Protein AF-A0A034VDZ9-F1 (afdb_monomer)

Structure (mmCIF, N/CA/C/O backbone):
data_AF-A0A034VDZ9-F1
#
_entry.id   AF-A0A034VDZ9-F1
#
loop_
_atom_site.group_PDB
_atom_site.id
_atom_site.type_symbol
_atom_site.label_atom_id
_atom_site.label_alt_id
_atom_site.label_comp_id
_atom_site.label_asym_id
_atom_site.label_entity_id
_atom_site.label_seq_id
_atom_site.pdbx_PDB_ins_code
_atom_site.Cartn_x
_atom_site.Cartn_y
_atom_site.Cartn_z
_atom_site.occupancy
_atom_site.B_iso_or_equiv
_atom_site.auth_seq_id
_atom_site.auth_comp_id
_atom_site.auth_asym_id
_atom_site.auth_atom_id
_atom_site.pdbx_PDB_model_num
ATOM 1 N N . MET A 1 1 ? 51.636 -32.603 33.164 1.00 52.50 1 MET A N 1
ATOM 2 C CA . MET A 1 1 ? 50.379 -33.374 33.341 1.00 52.50 1 MET A CA 1
ATOM 3 C C . MET A 1 1 ? 49.101 -32.557 33.062 1.00 52.50 1 MET A C 1
ATOM 5 O O . MET A 1 1 ? 48.153 -33.139 32.560 1.00 52.50 1 MET A O 1
ATOM 9 N N . SER A 1 2 ? 49.052 -31.235 33.307 1.00 59.62 2 SER A N 1
ATOM 10 C CA . SER A 1 2 ? 47.819 -30.412 33.191 1.00 59.62 2 SER A CA 1
ATOM 11 C C . SER A 1 2 ? 47.274 -30.190 31.760 1.00 59.62 2 SER A C 1
ATOM 13 O O . SER A 1 2 ? 46.066 -30.272 31.535 1.00 59.62 2 SER A O 1
ATOM 15 N N . VAL A 1 3 ? 48.151 -29.993 30.767 1.00 62.94 3 VAL A N 1
ATOM 16 C CA . VAL A 1 3 ? 47.757 -29.647 29.381 1.00 62.94 3 VAL A CA 1
ATOM 17 C C . VAL A 1 3 ? 46.971 -30.773 28.690 1.00 62.94 3 VAL A C 1
ATOM 19 O O . VAL A 1 3 ? 46.000 -30.524 27.983 1.00 62.94 3 VAL A O 1
ATOM 22 N N . ARG A 1 4 ? 47.329 -32.035 28.965 1.00 70.00 4 ARG A N 1
ATOM 23 C CA . ARG A 1 4 ? 46.673 -33.216 28.380 1.00 70.00 4 ARG A CA 1
ATOM 24 C C . ARG A 1 4 ? 45.255 -33.429 28.927 1.00 70.00 4 ARG A C 1
ATOM 26 O O . ARG A 1 4 ? 44.388 -33.890 28.197 1.00 70.00 4 ARG A O 1
ATOM 33 N N . SER A 1 5 ? 45.013 -33.049 30.184 1.00 74.62 5 SER A N 1
ATOM 34 C CA . SER A 1 5 ? 43.685 -33.113 30.812 1.00 74.62 5 SER A CA 1
ATOM 35 C C . SER A 1 5 ? 42.724 -32.083 30.208 1.00 74.62 5 SER A C 1
ATOM 37 O O . SER A 1 5 ? 41.606 -32.426 29.829 1.00 74.62 5 SER A O 1
ATOM 39 N N . HIS A 1 6 ? 43.193 -30.846 30.011 1.00 78.31 6 HIS A N 1
ATOM 40 C CA . HIS A 1 6 ? 42.399 -29.777 29.394 1.00 78.31 6 HIS A CA 1
ATOM 41 C C . HIS A 1 6 ? 42.027 -30.100 27.945 1.00 78.31 6 HIS A C 1
ATOM 43 O O . HIS A 1 6 ? 40.897 -29.869 27.525 1.00 78.31 6 HIS A O 1
ATOM 49 N N . GLN A 1 7 ? 42.947 -30.707 27.191 1.00 82.00 7 GLN A N 1
ATOM 50 C CA . GLN A 1 7 ? 42.679 -31.119 25.816 1.00 82.00 7 GLN A CA 1
ATOM 51 C C . GLN A 1 7 ? 41.612 -32.224 25.737 1.00 82.00 7 GLN A C 1
ATOM 53 O O . GLN A 1 7 ? 40.758 -32.197 24.855 1.00 82.00 7 GLN A O 1
ATOM 58 N N . ILE A 1 8 ? 41.611 -33.164 26.687 1.00 86.06 8 ILE A N 1
ATOM 59 C CA . ILE A 1 8 ? 40.585 -34.212 26.777 1.00 86.06 8 ILE A CA 1
ATOM 60 C C . ILE A 1 8 ? 39.226 -33.612 27.174 1.00 86.06 8 ILE A C 1
ATOM 62 O O . ILE A 1 8 ? 38.214 -33.942 26.558 1.00 86.06 8 ILE A O 1
ATOM 66 N N . GLN A 1 9 ? 39.189 -32.688 28.139 1.00 86.06 9 GLN A N 1
ATOM 67 C CA . GLN A 1 9 ? 37.957 -31.989 28.528 1.00 86.06 9 GLN A CA 1
ATOM 68 C C . GLN A 1 9 ? 37.364 -31.165 27.374 1.00 86.06 9 GLN A C 1
ATOM 70 O O . GLN A 1 9 ? 36.158 -31.229 27.142 1.00 86.06 9 GLN A O 1
ATOM 75 N N . ALA A 1 10 ? 38.201 -30.470 26.597 1.00 85.88 10 ALA A N 1
ATOM 76 C CA . ALA A 1 10 ? 37.767 -29.719 25.419 1.00 85.88 10 ALA A CA 1
ATOM 77 C C . ALA A 1 10 ? 37.163 -30.627 24.330 1.00 85.88 10 ALA A C 1
ATOM 79 O O . ALA A 1 10 ? 36.162 -30.272 23.711 1.00 85.88 10 ALA A O 1
ATOM 80 N N . LEU A 1 11 ? 37.716 -31.829 24.124 1.00 87.56 11 LEU A N 1
ATOM 81 C CA . LEU A 1 11 ? 37.146 -32.808 23.190 1.00 87.56 11 LEU A CA 1
ATOM 82 C C . LEU A 1 11 ? 35.779 -33.331 23.654 1.00 87.56 11 LEU A C 1
ATOM 84 O O . LEU A 1 11 ? 34.880 -33.494 22.829 1.00 87.56 11 LEU A O 1
ATOM 88 N N . PHE A 1 12 ? 35.592 -33.559 24.957 1.00 88.81 12 PHE A N 1
ATOM 89 C CA . PHE A 1 12 ? 34.287 -33.946 25.502 1.00 88.81 12 PHE A CA 1
ATOM 90 C C . PHE A 1 12 ? 33.253 -32.818 25.415 1.00 88.81 12 PHE A C 1
ATOM 92 O O . PHE A 1 12 ? 32.101 -33.093 25.082 1.00 88.81 12 PHE A O 1
ATOM 99 N N . ALA A 1 13 ? 33.655 -31.567 25.658 1.00 86.31 13 ALA A N 1
ATOM 100 C CA . ALA A 1 13 ? 32.789 -30.402 25.482 1.00 86.31 13 ALA A CA 1
ATOM 101 C C . ALA A 1 13 ? 32.339 -30.266 24.020 1.00 86.31 13 ALA A C 1
ATOM 103 O O . ALA A 1 13 ? 31.142 -30.240 23.749 1.00 86.31 13 ALA A O 1
ATOM 104 N N . ARG A 1 14 ? 33.281 -30.344 23.070 1.00 88.25 14 ARG A N 1
ATOM 105 C CA . ARG A 1 14 ? 32.981 -30.296 21.632 1.00 88.25 14 ARG A CA 1
ATOM 106 C C . ARG A 1 14 ? 32.066 -31.437 21.184 1.00 88.25 14 ARG A C 1
ATOM 108 O O . ARG A 1 14 ? 31.193 -31.242 20.346 1.00 88.25 14 ARG A O 1
ATOM 115 N N . ARG A 1 15 ? 32.240 -32.642 21.739 1.00 90.75 15 ARG A N 1
ATOM 116 C CA . ARG A 1 15 ? 31.351 -33.779 21.450 1.00 90.75 15 ARG A CA 1
ATOM 117 C C . ARG A 1 15 ? 29.926 -33.528 21.950 1.00 90.75 15 ARG A C 1
ATOM 119 O O . ARG A 1 15 ? 28.989 -33.845 21.225 1.00 90.75 15 ARG A O 1
ATOM 126 N N . ARG A 1 16 ? 29.768 -32.945 23.145 1.00 90.38 16 ARG A N 1
ATOM 127 C CA . ARG A 1 16 ? 28.454 -32.565 23.690 1.00 90.38 16 ARG A CA 1
ATOM 128 C C . ARG A 1 16 ? 27.790 -31.459 22.875 1.00 90.38 16 ARG A C 1
ATOM 130 O O . ARG A 1 16 ? 26.600 -31.562 22.622 1.00 90.38 16 ARG A O 1
ATOM 137 N N . GLU A 1 17 ? 28.544 -30.456 22.429 1.00 88.75 17 GLU A N 1
ATOM 138 C CA . GLU A 1 17 ? 28.023 -29.393 21.554 1.00 88.75 17 GLU A CA 1
ATOM 139 C C . GLU A 1 17 ? 27.512 -29.959 20.224 1.00 88.75 17 GLU A C 1
ATOM 141 O O . GLU A 1 17 ? 26.384 -29.688 19.834 1.00 88.75 17 GLU A O 1
ATOM 146 N N . ILE A 1 18 ? 28.280 -30.839 19.570 1.00 91.88 18 ILE A N 1
ATOM 147 C CA . ILE A 1 18 ? 27.856 -31.483 18.313 1.00 91.88 18 ILE A CA 1
ATOM 148 C C . ILE A 1 18 ? 26.577 -32.317 18.504 1.00 91.88 18 ILE A C 1
ATOM 150 O O . ILE A 1 18 ? 25.721 -32.372 17.617 1.00 91.88 18 ILE A O 1
ATOM 154 N N . GLU A 1 19 ? 26.452 -32.996 19.643 1.00 90.69 19 GLU A N 1
ATOM 155 C CA . GLU A 1 19 ? 25.268 -33.787 19.976 1.00 90.69 19 GLU A CA 1
ATOM 156 C C . GLU A 1 19 ? 24.053 -32.895 20.263 1.00 90.69 19 GLU A C 1
ATOM 158 O O . GLU A 1 19 ? 22.969 -33.161 19.743 1.00 90.69 19 GLU A O 1
ATOM 163 N N . HIS A 1 20 ? 24.249 -31.794 20.991 1.00 91.69 20 HIS A N 1
ATOM 164 C CA . HIS A 1 20 ? 23.219 -30.790 21.251 1.00 91.69 20 HIS A CA 1
ATOM 165 C C . HIS A 1 20 ? 22.707 -30.157 19.952 1.00 91.69 20 HIS A C 1
ATOM 167 O O . HIS A 1 20 ? 21.508 -30.186 19.686 1.00 91.69 20 HIS A O 1
ATOM 173 N N . ASP A 1 21 ? 23.611 -29.714 19.079 1.00 89.19 21 ASP A N 1
ATOM 174 C CA . ASP A 1 21 ? 23.285 -29.173 17.759 1.00 89.19 21 ASP A CA 1
ATOM 175 C C . ASP A 1 21 ? 22.464 -30.153 16.912 1.00 89.19 21 ASP A C 1
ATOM 177 O O . ASP A 1 21 ? 21.551 -29.775 16.173 1.00 89.19 21 ASP A O 1
ATOM 181 N N . ARG A 1 22 ? 22.794 -31.448 16.977 1.00 93.25 22 ARG A N 1
ATOM 182 C CA . ARG A 1 22 ? 22.053 -32.487 16.254 1.00 93.25 22 ARG A CA 1
ATOM 183 C C . ARG A 1 22 ? 20.637 -32.644 16.813 1.00 93.25 22 ARG A C 1
ATOM 185 O O . ARG A 1 22 ? 19.692 -32.794 16.032 1.00 93.25 22 ARG A O 1
ATOM 192 N N . ILE A 1 23 ? 20.481 -32.600 18.133 1.00 92.12 23 ILE A N 1
ATOM 193 C CA . ILE A 1 23 ? 19.175 -32.655 18.800 1.00 92.12 23 ILE A CA 1
ATOM 194 C C . ILE A 1 23 ? 18.345 -31.416 18.444 1.00 92.12 23 ILE A C 1
ATOM 196 O O . ILE A 1 23 ? 17.184 -31.554 18.071 1.00 92.12 23 ILE A O 1
ATOM 200 N N . GLU A 1 24 ? 18.931 -30.221 18.449 1.00 92.44 24 GLU A N 1
ATOM 201 C CA . GLU A 1 24 ? 18.220 -28.992 18.082 1.00 92.44 24 GLU A CA 1
ATOM 202 C C . GLU A 1 24 ? 17.755 -28.997 16.625 1.00 92.44 24 GLU A C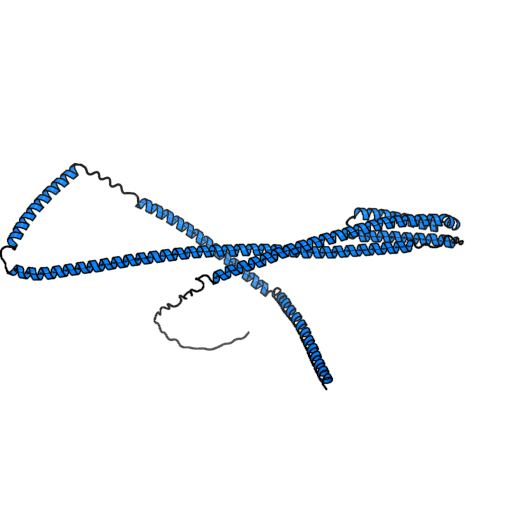 1
ATOM 204 O O . GLU A 1 24 ? 16.597 -28.675 16.347 1.00 92.44 24 GLU A O 1
ATOM 209 N N . ARG A 1 25 ? 18.608 -29.434 15.686 1.00 90.50 25 ARG A N 1
ATOM 210 C CA . ARG A 1 25 ? 18.224 -29.550 14.268 1.00 90.50 25 ARG A CA 1
ATOM 211 C C . ARG A 1 25 ? 17.086 -30.548 14.066 1.00 90.50 25 ARG A C 1
ATOM 213 O O . ARG A 1 25 ? 16.146 -30.260 13.330 1.00 90.50 25 ARG A O 1
ATOM 220 N N . THR A 1 26 ? 17.138 -31.706 14.726 1.00 91.25 26 THR A N 1
ATOM 221 C CA . THR A 1 26 ? 16.060 -32.708 14.630 1.00 91.25 26 THR A CA 1
ATOM 222 C C . THR A 1 26 ? 14.768 -32.225 15.290 1.00 91.25 26 THR A C 1
ATOM 224 O O . THR A 1 26 ? 13.693 -32.393 14.718 1.00 91.25 26 THR A O 1
ATOM 227 N N . ALA A 1 27 ? 14.853 -31.531 16.427 1.00 92.31 27 ALA A N 1
ATOM 228 C CA . ALA A 1 27 ? 13.702 -30.913 17.077 1.00 92.31 27 ALA A CA 1
ATOM 229 C C . ALA A 1 27 ? 13.065 -2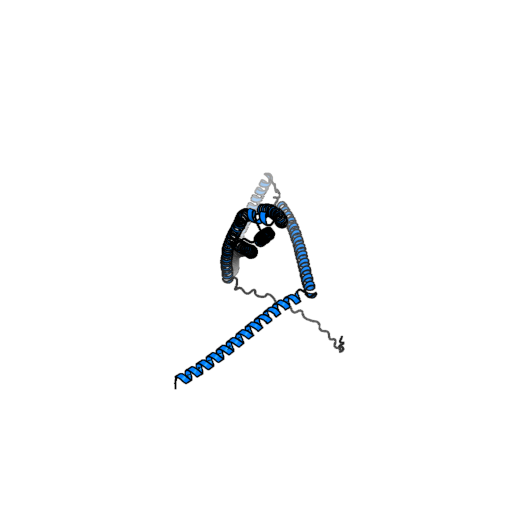9.811 16.214 1.00 92.31 27 ALA A C 1
ATOM 231 O O . ALA A 1 27 ? 11.840 -29.724 16.146 1.00 92.31 27 ALA A O 1
ATOM 232 N N . ALA A 1 28 ? 13.866 -28.993 15.526 1.00 90.56 28 ALA A N 1
ATOM 233 C CA . ALA A 1 28 ? 13.366 -27.967 14.613 1.00 90.56 28 ALA A CA 1
ATOM 234 C C . ALA A 1 28 ? 12.609 -28.576 13.421 1.00 90.56 28 ALA A C 1
ATOM 236 O O . ALA A 1 28 ? 11.522 -28.111 13.079 1.00 90.56 28 ALA A O 1
ATOM 237 N N . VAL A 1 29 ? 13.138 -29.657 12.840 1.00 91.62 29 VAL A N 1
ATOM 238 C CA . VAL A 1 29 ? 12.477 -30.395 11.753 1.00 91.62 29 VAL A CA 1
ATOM 239 C C . VAL A 1 29 ? 11.168 -31.033 12.229 1.00 91.62 29 VAL A C 1
ATOM 241 O O . VAL A 1 29 ? 10.147 -30.898 11.558 1.00 91.62 29 VAL A O 1
ATOM 244 N N . ASN A 1 30 ? 11.154 -31.654 13.410 1.00 91.75 30 ASN A N 1
ATOM 245 C CA . ASN A 1 30 ? 9.927 -32.224 13.974 1.00 91.75 30 ASN A CA 1
ATOM 246 C C . ASN A 1 30 ? 8.867 -31.144 14.230 1.00 91.75 30 ASN A C 1
ATOM 248 O O . ASN A 1 30 ? 7.717 -31.316 13.841 1.00 91.75 30 ASN A O 1
ATOM 252 N N . ARG A 1 31 ? 9.254 -29.985 14.785 1.00 91.75 31 ARG A N 1
ATOM 253 C CA . ARG A 1 31 ? 8.338 -28.843 14.970 1.00 91.75 31 ARG A CA 1
ATOM 254 C C . ARG A 1 31 ? 7.756 -28.347 13.649 1.00 91.75 31 ARG A C 1
ATOM 256 O O . ARG A 1 31 ? 6.583 -27.980 13.614 1.00 91.75 31 ARG A O 1
ATOM 263 N N . TYR A 1 32 ? 8.556 -28.330 12.582 1.00 92.06 32 TYR A N 1
ATOM 264 C CA . TYR A 1 32 ? 8.089 -27.960 11.248 1.00 92.06 32 TYR A CA 1
ATOM 265 C C . TYR A 1 32 ? 7.006 -28.928 10.756 1.00 92.06 32 TYR A C 1
ATOM 267 O O . TYR A 1 32 ? 5.910 -28.487 10.409 1.00 92.06 32 TYR A O 1
ATOM 275 N N . TYR A 1 33 ? 7.262 -30.237 10.791 1.00 90.81 33 TYR A N 1
ATOM 276 C CA . TYR A 1 33 ? 6.281 -31.229 10.343 1.00 90.81 33 TYR A CA 1
ATOM 277 C C . TYR A 1 33 ? 5.038 -31.296 11.242 1.00 90.81 33 TYR A C 1
ATOM 279 O O . TYR A 1 33 ? 3.931 -31.392 10.719 1.00 90.81 33 TYR A O 1
ATOM 287 N N . ASP A 1 34 ? 5.176 -31.138 12.561 1.00 89.50 34 ASP A N 1
ATOM 288 C CA . ASP A 1 34 ? 4.038 -31.053 13.488 1.00 89.50 34 ASP A CA 1
ATOM 289 C C . ASP A 1 34 ? 3.163 -29.824 13.215 1.00 89.50 34 ASP A C 1
ATOM 291 O O . ASP A 1 34 ? 1.932 -29.891 13.277 1.00 89.50 34 ASP A O 1
ATOM 295 N N . HIS A 1 35 ? 3.786 -28.679 12.916 1.00 88.50 35 HIS A N 1
ATOM 296 C CA . HIS A 1 35 ? 3.064 -27.464 12.553 1.00 88.50 35 HIS A CA 1
ATOM 297 C C . HIS A 1 35 ? 2.269 -27.676 11.262 1.00 88.50 35 HIS A C 1
ATOM 299 O O . HIS A 1 35 ? 1.070 -27.398 11.228 1.00 88.50 35 HIS A O 1
ATOM 305 N N . TRP A 1 36 ? 2.896 -28.249 10.234 1.00 82.81 36 TRP A N 1
ATOM 306 C CA . TRP A 1 36 ? 2.222 -28.548 8.973 1.00 82.81 36 TRP A CA 1
ATOM 307 C C . TRP A 1 36 ? 1.151 -29.634 9.102 1.00 82.81 36 TRP A C 1
ATOM 309 O O . TRP A 1 36 ? 0.094 -29.498 8.488 1.00 82.81 36 TRP A O 1
ATOM 319 N N . GLY A 1 37 ? 1.337 -30.641 9.956 1.00 82.75 37 GLY A N 1
ATOM 320 C CA . GLY A 1 37 ? 0.303 -31.626 10.296 1.00 82.75 37 GLY A CA 1
ATOM 321 C C . GLY A 1 37 ? -0.926 -30.986 10.955 1.00 82.75 37 GLY A C 1
ATOM 322 O O . GLY A 1 37 ? -2.068 -31.283 10.603 1.00 82.75 37 GLY A O 1
ATOM 323 N N . LYS A 1 38 ? -0.721 -30.023 11.862 1.00 83.62 38 LYS A N 1
ATOM 324 C CA . LYS A 1 38 ? -1.818 -29.256 12.488 1.00 83.62 38 LYS A CA 1
ATOM 325 C C . LYS A 1 38 ? -2.519 -28.305 11.518 1.00 83.62 38 LYS A C 1
ATOM 327 O O . LYS A 1 38 ? -3.719 -28.070 11.644 1.00 83.62 38 LYS A O 1
ATOM 332 N N . VAL A 1 39 ? -1.784 -27.728 10.570 1.00 78.88 39 VAL A N 1
ATOM 333 C CA . VAL A 1 39 ? -2.351 -26.845 9.542 1.00 78.88 39 VAL A CA 1
ATOM 334 C C . VAL A 1 39 ? -3.177 -27.659 8.543 1.00 78.88 39 VAL A C 1
ATOM 336 O O . VAL A 1 39 ? -4.327 -27.317 8.284 1.00 78.88 39 VAL A O 1
ATOM 339 N N . THR A 1 40 ? -2.651 -28.778 8.047 1.00 72.75 40 THR A N 1
ATOM 340 C CA . THR A 1 40 ? -3.322 -29.651 7.063 1.00 72.75 40 THR A CA 1
ATOM 341 C C . THR A 1 40 ? -4.559 -30.360 7.616 1.00 72.75 40 THR A C 1
ATOM 343 O O . THR A 1 40 ? -5.572 -30.428 6.928 1.00 72.75 40 THR A O 1
ATOM 346 N N . THR A 1 41 ? -4.565 -30.771 8.884 1.00 71.00 41 THR A N 1
ATOM 347 C CA . THR A 1 41 ? -5.772 -31.333 9.531 1.00 71.00 41 THR A CA 1
ATOM 348 C C . THR A 1 41 ? -6.933 -30.336 9.624 1.00 71.00 41 THR A C 1
ATOM 350 O O . THR A 1 41 ? -8.098 -30.728 9.548 1.00 71.00 41 THR A O 1
ATOM 353 N N . ARG A 1 42 ? -6.663 -29.024 9.709 1.00 62.16 42 ARG A N 1
ATOM 354 C CA . ARG A 1 42 ? -7.718 -28.000 9.569 1.00 62.16 42 ARG A CA 1
ATOM 355 C C . ARG A 1 42 ? -8.271 -27.950 8.146 1.00 62.16 42 ARG A C 1
ATOM 357 O O . ARG A 1 42 ? -9.478 -27.771 7.982 1.00 62.16 42 ARG A O 1
ATOM 364 N N . PHE A 1 43 ? -7.416 -28.162 7.143 1.00 61.50 43 PHE A N 1
ATOM 365 C CA . PHE A 1 43 ? -7.827 -28.233 5.741 1.00 61.50 43 PHE A CA 1
ATOM 366 C C . PHE A 1 43 ? -8.659 -29.484 5.409 1.00 61.50 43 PHE A C 1
ATOM 368 O O . PHE A 1 43 ? -9.517 -29.424 4.530 1.00 61.50 43 PHE A O 1
ATOM 375 N N . GLU A 1 44 ? -8.490 -30.583 6.141 1.00 62.12 44 GLU A N 1
ATOM 376 C CA . GLU A 1 44 ? -9.389 -31.742 6.046 1.00 62.12 44 GLU A CA 1
ATOM 377 C C . GLU A 1 44 ? -10.737 -31.509 6.739 1.00 62.12 44 GLU A C 1
ATOM 379 O O . GLU A 1 44 ? -11.737 -32.107 6.362 1.00 62.12 44 GLU A O 1
ATOM 384 N N . ASN A 1 45 ? -10.805 -30.644 7.753 1.00 63.09 45 ASN A N 1
ATOM 385 C CA . ASN A 1 45 ? -12.031 -30.482 8.536 1.00 63.09 45 ASN A CA 1
ATOM 386 C C . ASN A 1 45 ? -13.089 -29.605 7.853 1.00 63.09 45 ASN A C 1
ATOM 388 O O . ASN A 1 45 ? -14.261 -29.947 7.916 1.00 63.09 45 ASN A O 1
ATOM 392 N N . TRP A 1 46 ? -12.714 -28.521 7.169 1.00 65.50 46 TRP A N 1
ATOM 393 C CA . TRP A 1 46 ? -13.670 -27.668 6.431 1.00 65.50 46 TRP A CA 1
ATOM 394 C C . TRP A 1 46 ? -14.105 -28.233 5.067 1.00 65.50 46 TRP A C 1
ATOM 396 O O . TRP A 1 46 ? -15.114 -27.796 4.527 1.00 65.50 46 TRP A O 1
ATOM 406 N N . THR A 1 47 ? -13.378 -29.211 4.517 1.00 67.56 47 THR A N 1
ATOM 407 C CA . THR A 1 47 ? -13.727 -29.893 3.256 1.00 67.56 47 THR A CA 1
ATOM 408 C C . THR A 1 47 ? -14.606 -31.129 3.473 1.00 67.56 47 THR A C 1
ATOM 410 O O . THR A 1 47 ? -15.134 -31.687 2.510 1.00 67.56 47 THR A O 1
ATOM 413 N N . LYS A 1 48 ? -14.817 -31.547 4.729 1.00 75.06 48 LYS A N 1
ATOM 414 C CA . LYS A 1 48 ? -15.700 -32.665 5.078 1.00 75.06 48 LYS A CA 1
ATOM 415 C C . LYS A 1 48 ? -17.177 -32.258 4.976 1.00 75.06 48 LYS A C 1
ATOM 417 O O . LYS A 1 48 ? -17.569 -31.245 5.557 1.00 75.06 48 LYS A O 1
ATOM 422 N N . PRO A 1 49 ? -18.039 -33.077 4.346 1.00 77.88 49 PRO A N 1
ATOM 423 C CA . PRO A 1 49 ? -19.483 -32.829 4.284 1.00 77.88 49 PRO A CA 1
ATOM 424 C C . PRO A 1 49 ? -20.147 -32.636 5.660 1.00 77.88 49 PRO A C 1
ATOM 426 O O . PRO A 1 49 ? -21.111 -31.885 5.789 1.00 77.88 49 PRO A O 1
ATOM 429 N N . GLU A 1 50 ? -19.614 -33.277 6.703 1.00 78.31 50 GLU A N 1
ATOM 430 C CA . GLU A 1 50 ? -20.099 -33.159 8.085 1.00 78.31 50 GLU A CA 1
ATOM 431 C C . GLU A 1 50 ? -19.930 -31.751 8.670 1.00 78.31 50 GLU A C 1
ATOM 433 O O . GLU A 1 50 ? -20.769 -31.300 9.448 1.00 78.31 50 GLU A O 1
ATOM 438 N N . TYR A 1 51 ? -18.888 -31.019 8.265 1.00 80.69 51 TYR A N 1
ATOM 439 C CA . TYR A 1 51 ? -18.672 -29.643 8.712 1.00 80.69 51 TYR A CA 1
ATOM 440 C C . TYR A 1 51 ? -19.789 -28.718 8.230 1.00 80.69 51 TYR A C 1
ATOM 442 O O . TYR A 1 51 ? -20.323 -27.930 9.011 1.00 80.69 51 TYR A O 1
ATOM 450 N N . TYR A 1 52 ? -20.191 -28.858 6.965 1.00 82.88 52 TYR A N 1
ATOM 451 C CA . TYR A 1 52 ? -21.287 -28.078 6.397 1.00 82.88 52 TYR A CA 1
ATOM 452 C C . TYR A 1 52 ? -22.634 -28.430 7.032 1.00 82.88 52 TYR A C 1
ATOM 454 O O . TYR A 1 52 ? -23.399 -27.517 7.333 1.00 82.88 52 TYR A O 1
ATOM 462 N N . LYS A 1 53 ? -22.886 -29.712 7.338 1.00 85.12 53 LYS A N 1
ATOM 463 C CA . LYS A 1 53 ? -24.085 -30.131 8.086 1.00 85.12 53 LYS A CA 1
ATOM 464 C C . LYS A 1 53 ? -24.146 -29.491 9.475 1.00 85.12 53 LYS A C 1
ATOM 466 O O . LYS A 1 53 ? -25.151 -28.882 9.826 1.00 85.12 53 LYS A O 1
ATOM 471 N N . ASN A 1 54 ? -23.049 -29.535 10.230 1.00 85.38 54 ASN A N 1
ATOM 472 C CA . ASN A 1 54 ? -22.986 -28.912 11.555 1.00 85.38 54 ASN A CA 1
ATOM 473 C C . ASN A 1 54 ? -23.132 -27.383 11.486 1.00 85.38 54 ASN A C 1
ATOM 475 O O . ASN A 1 54 ? -23.781 -26.777 12.340 1.00 85.38 54 ASN A O 1
ATOM 479 N N . ALA A 1 55 ? -22.547 -26.740 10.473 1.00 85.19 55 ALA A N 1
ATOM 480 C CA . ALA A 1 55 ? -22.694 -25.302 10.260 1.00 85.19 55 ALA A CA 1
ATOM 481 C C . ALA A 1 55 ? -24.146 -24.916 9.915 1.00 85.19 55 ALA A C 1
ATOM 483 O O . ALA A 1 55 ? -24.654 -23.906 10.411 1.00 85.19 55 ALA A O 1
ATOM 484 N N . GLU A 1 56 ? -24.828 -25.732 9.112 1.00 86.81 56 GLU A N 1
ATOM 485 C CA . GLU A 1 56 ? -26.233 -25.551 8.750 1.00 86.81 56 GLU A CA 1
ATOM 486 C C . GLU A 1 56 ? -27.164 -25.747 9.957 1.00 86.81 56 GLU A C 1
ATOM 488 O O . GLU A 1 56 ? -28.044 -24.916 10.202 1.00 86.81 56 GLU A O 1
ATOM 493 N N . GLU A 1 57 ? -26.919 -26.764 10.786 1.00 89.69 57 GLU A N 1
ATOM 494 C CA . GLU A 1 57 ? -27.655 -26.982 12.037 1.00 89.69 57 GLU A CA 1
ATOM 495 C C . GLU A 1 57 ? -27.477 -25.821 13.023 1.00 89.69 57 GLU A C 1
ATOM 497 O O . GLU A 1 57 ? -28.455 -25.337 13.599 1.00 89.69 57 GLU A O 1
ATOM 502 N N . GLN A 1 58 ? -26.256 -25.298 13.179 1.00 88.38 58 GLN A N 1
ATOM 503 C CA . GLN A 1 58 ? -26.009 -24.120 14.016 1.00 88.38 58 GLN A CA 1
ATOM 504 C C . GLN A 1 58 ? -26.725 -22.872 13.485 1.00 88.38 58 GLN A C 1
ATOM 506 O O . GLN A 1 58 ? -27.254 -22.074 14.266 1.00 88.38 58 GLN A O 1
ATOM 511 N N . LEU A 1 59 ? -26.771 -22.692 12.162 1.00 88.25 59 LEU A N 1
ATOM 512 C CA . LEU A 1 59 ? -27.534 -21.617 11.529 1.00 88.25 59 LEU A CA 1
ATOM 513 C C . LEU A 1 59 ? -29.035 -21.762 11.792 1.00 88.25 59 LEU A C 1
ATOM 515 O O . LEU A 1 59 ? -29.687 -20.771 12.134 1.00 88.25 59 LEU A O 1
ATOM 519 N N . LYS A 1 60 ? -29.571 -22.981 11.693 1.00 91.75 60 LYS A N 1
ATOM 520 C CA . LYS A 1 60 ? -30.978 -23.277 11.975 1.00 91.75 60 LYS A CA 1
ATOM 521 C C . LYS A 1 60 ? -31.332 -22.994 13.436 1.00 91.75 60 LYS A C 1
ATOM 523 O O . LYS A 1 60 ? -32.266 -22.240 13.695 1.00 91.75 60 LYS A O 1
ATOM 528 N N . GLN A 1 61 ? -30.516 -23.458 14.384 1.00 90.94 61 GLN A N 1
ATOM 529 C CA . GLN A 1 61 ? -30.706 -23.173 15.812 1.00 90.94 61 GLN A CA 1
ATOM 530 C C . GLN A 1 61 ? -30.666 -21.670 16.123 1.00 90.94 61 GLN A C 1
ATOM 532 O O . GLN A 1 61 ? -31.436 -21.180 16.950 1.00 90.94 61 GLN A O 1
ATOM 537 N N . ARG A 1 62 ? -29.784 -20.904 15.463 1.00 89.69 62 ARG A N 1
ATOM 538 C CA . ARG A 1 62 ? -29.737 -19.440 15.624 1.00 89.69 62 ARG A CA 1
ATOM 539 C C . ARG A 1 62 ? -30.992 -18.759 15.083 1.00 89.69 62 ARG A C 1
ATOM 541 O O . ARG A 1 62 ? -31.455 -17.807 15.705 1.00 89.69 62 ARG A O 1
ATOM 548 N N . ARG A 1 63 ? -31.540 -19.224 13.955 1.00 90.94 63 ARG A N 1
ATOM 549 C CA . ARG A 1 63 ? -32.806 -18.704 13.411 1.00 90.94 63 ARG A CA 1
ATOM 550 C C . ARG A 1 63 ? -33.970 -18.991 14.357 1.00 90.94 63 ARG A C 1
ATOM 552 O O . ARG A 1 63 ? -34.667 -18.057 14.734 1.00 90.94 63 ARG A O 1
ATOM 559 N N . GLU A 1 64 ? -34.098 -20.229 14.825 1.00 91.81 64 GLU A N 1
ATOM 560 C CA . GLU A 1 64 ? -35.151 -20.626 15.770 1.00 91.81 64 GLU A CA 1
ATOM 561 C C . GLU A 1 64 ? -35.074 -19.850 17.096 1.00 91.81 64 GLU A C 1
ATOM 563 O O . GLU A 1 64 ? -36.101 -19.464 17.654 1.00 91.81 64 GLU A O 1
ATOM 568 N N . LYS A 1 65 ? -33.864 -19.571 17.606 1.00 92.31 65 LYS A N 1
ATOM 569 C CA . LYS A 1 65 ? -33.686 -18.720 18.796 1.00 92.31 65 LYS A CA 1
ATOM 570 C C . LYS A 1 65 ? -34.170 -17.288 18.560 1.00 92.31 65 LYS A C 1
ATOM 572 O O . LYS A 1 65 ? -34.926 -16.781 19.384 1.00 92.31 65 LYS A O 1
ATOM 577 N N . ARG A 1 66 ? -33.806 -16.668 17.431 1.00 91.12 66 ARG A N 1
ATOM 578 C CA . ARG A 1 66 ? -34.274 -15.311 17.091 1.00 91.12 66 ARG A CA 1
ATOM 579 C C . ARG A 1 66 ? -35.790 -15.245 16.927 1.00 91.12 66 ARG A C 1
ATOM 581 O O . ARG A 1 66 ? -36.403 -14.289 17.386 1.00 91.12 66 ARG A O 1
ATOM 588 N N . GLU A 1 67 ? -36.403 -16.249 16.304 1.00 91.94 67 GLU A N 1
ATOM 589 C CA . GLU A 1 67 ? -37.864 -16.311 16.174 1.00 91.94 67 GLU A CA 1
ATOM 590 C C . GLU A 1 67 ? -38.551 -16.420 17.539 1.00 91.94 67 GLU A C 1
ATOM 592 O O . GLU A 1 67 ? -39.528 -15.718 17.794 1.00 91.94 67 GLU A O 1
ATOM 597 N N . LYS A 1 68 ? -38.013 -17.232 18.459 1.00 93.38 68 LYS A N 1
ATOM 598 C CA . LYS A 1 68 ? -38.525 -17.315 19.836 1.00 93.38 68 LYS A CA 1
ATOM 599 C C . LYS A 1 68 ? -38.370 -15.995 20.593 1.00 93.38 68 LYS A C 1
ATOM 601 O O . LYS A 1 68 ? -39.288 -15.606 21.312 1.00 93.38 68 LYS A O 1
ATOM 606 N N . GLU A 1 69 ? -37.247 -15.300 20.435 1.00 91.12 69 GLU A N 1
ATOM 607 C CA . GLU A 1 69 ? -37.015 -13.982 21.044 1.00 91.12 69 GLU A CA 1
ATOM 608 C C . GLU A 1 69 ? -37.990 -12.927 20.504 1.00 91.12 69 GLU A C 1
ATOM 610 O O . GLU A 1 69 ? -38.592 -12.197 21.291 1.00 91.12 69 GLU A O 1
ATOM 615 N N . MET A 1 70 ? -38.227 -12.906 19.189 1.00 92.19 70 MET A N 1
ATOM 616 C CA . MET A 1 70 ? -39.234 -12.051 18.548 1.00 92.19 70 MET A CA 1
ATOM 617 C C . MET A 1 70 ? -40.642 -12.329 19.089 1.00 92.19 70 MET A C 1
ATOM 619 O O . MET A 1 70 ? -41.336 -11.406 19.510 1.00 92.19 70 MET A O 1
ATOM 623 N N . GLN A 1 71 ? -41.052 -13.599 19.169 1.00 92.12 71 GLN A N 1
ATOM 624 C CA . GLN A 1 71 ? -42.360 -13.975 19.722 1.00 92.12 71 GLN A CA 1
ATOM 625 C C . GLN A 1 71 ? -42.501 -13.587 21.202 1.00 92.12 71 GLN A C 1
ATOM 627 O O . GLN A 1 71 ? -43.568 -13.148 21.639 1.00 92.12 71 GLN A O 1
ATOM 632 N N . GLN A 1 72 ? -41.434 -13.726 21.996 1.00 91.12 72 GLN A N 1
ATOM 633 C CA . GLN A 1 72 ? -41.430 -13.272 23.387 1.00 91.12 72 GLN A CA 1
ATOM 634 C C . GLN A 1 72 ? -41.526 -11.750 23.492 1.00 91.12 72 GLN A C 1
ATOM 636 O O . GLN A 1 72 ? -42.235 -11.253 24.369 1.00 91.12 72 GLN A O 1
ATOM 641 N N . PHE A 1 73 ? -40.847 -11.015 22.613 1.00 92.81 73 PHE A N 1
ATOM 642 C CA . PHE A 1 73 ? -40.924 -9.560 22.554 1.00 92.81 73 PHE A CA 1
ATOM 643 C C . PHE A 1 73 ? -42.343 -9.091 22.216 1.00 92.81 73 PHE A C 1
ATOM 645 O O . PHE A 1 73 ? -42.914 -8.307 22.973 1.00 92.81 73 PHE A O 1
ATOM 652 N N . GLU A 1 74 ? -42.966 -9.650 21.175 1.00 93.06 74 GLU A N 1
ATOM 653 C CA . GLU A 1 74 ? -44.360 -9.351 20.825 1.00 93.06 74 GLU A CA 1
ATOM 654 C C . GLU A 1 74 ? -45.326 -9.659 21.975 1.00 93.06 74 GLU A C 1
ATOM 656 O O . GLU A 1 74 ? -46.251 -8.893 22.249 1.00 93.06 74 GLU A O 1
ATOM 661 N N . ARG A 1 75 ? -45.113 -10.772 22.687 1.00 93.12 75 ARG A N 1
ATOM 662 C CA . ARG A 1 75 ? -45.932 -11.123 23.853 1.00 93.12 75 ARG A CA 1
ATOM 663 C C . ARG A 1 75 ? -45.761 -10.117 24.994 1.00 93.12 75 ARG A C 1
ATOM 665 O O . ARG A 1 75 ? -46.748 -9.786 25.646 1.00 93.12 75 ARG A O 1
ATOM 672 N N . ARG A 1 76 ? -44.540 -9.630 25.242 1.00 92.50 76 ARG A N 1
ATOM 673 C CA . ARG A 1 76 ? -44.262 -8.598 26.257 1.00 92.50 76 ARG A CA 1
ATOM 674 C C . ARG A 1 76 ? -44.894 -7.256 25.894 1.00 92.50 76 ARG A C 1
ATOM 676 O O . ARG A 1 76 ? -45.459 -6.622 26.778 1.00 92.50 76 ARG A O 1
ATOM 683 N N . GLU A 1 77 ? -44.844 -6.856 24.626 1.00 92.19 77 GLU A N 1
ATOM 684 C CA . GLU A 1 77 ? -45.518 -5.648 24.127 1.00 92.19 77 GLU A CA 1
ATOM 685 C C . GLU A 1 77 ? -47.038 -5.737 24.330 1.00 92.19 77 GLU A C 1
ATOM 687 O O . GLU A 1 77 ? -47.616 -4.867 24.978 1.00 92.19 77 GLU A O 1
ATOM 692 N N . ARG A 1 78 ? -47.681 -6.843 23.925 1.00 92.69 78 ARG A N 1
ATOM 693 C CA . ARG A 1 78 ? -49.129 -7.042 24.156 1.00 92.69 78 ARG A CA 1
ATOM 694 C C . ARG A 1 78 ? -49.506 -7.016 25.639 1.00 92.69 78 ARG A C 1
ATOM 696 O O . ARG A 1 78 ? -50.547 -6.474 26.000 1.00 92.69 78 ARG A O 1
ATOM 703 N N . LEU A 1 79 ? -48.678 -7.603 26.507 1.00 92.50 79 LEU A N 1
ATOM 704 C CA . LEU A 1 79 ? -48.897 -7.552 27.957 1.00 92.50 79 LEU A CA 1
ATOM 705 C C . LEU A 1 79 ? -48.757 -6.128 28.505 1.00 92.50 79 LEU A C 1
ATOM 707 O O . LEU A 1 79 ? -49.547 -5.736 29.359 1.00 92.50 79 LEU A O 1
ATOM 711 N N . ARG A 1 80 ? -47.798 -5.345 27.998 1.00 93.25 80 ARG A N 1
ATOM 712 C CA . ARG A 1 80 ? -47.642 -3.935 28.371 1.00 93.25 80 ARG A CA 1
ATOM 713 C C . ARG A 1 80 ? -48.875 -3.125 27.973 1.00 93.25 80 ARG A C 1
ATOM 715 O O . ARG A 1 80 ? -49.389 -2.380 28.797 1.00 93.25 80 ARG A O 1
ATOM 722 N N . GLU A 1 81 ? -49.389 -3.318 26.760 1.00 92.25 81 GLU A N 1
ATOM 723 C CA . GLU A 1 81 ? -50.615 -2.650 26.306 1.00 92.25 81 GLU A CA 1
ATOM 724 C C . GLU A 1 81 ? -51.839 -3.007 27.162 1.00 92.25 81 GLU A C 1
ATOM 726 O O . GLU A 1 81 ? -52.658 -2.137 27.461 1.00 92.25 81 GLU A O 1
ATOM 731 N N . LEU A 1 82 ? -51.986 -4.278 27.556 1.00 94.00 82 LEU A N 1
ATOM 732 C CA . LEU A 1 82 ? -53.065 -4.712 28.450 1.00 94.00 82 LEU A CA 1
ATOM 733 C C . LEU A 1 82 ? -52.943 -4.064 29.831 1.00 94.00 82 LEU A C 1
ATOM 735 O O . LEU A 1 82 ? -53.934 -3.556 30.350 1.00 94.00 82 LEU A O 1
ATOM 739 N N . PHE A 1 83 ? -51.731 -4.022 30.382 1.00 93.00 83 PHE A N 1
ATOM 740 C CA . PHE A 1 83 ? -51.473 -3.401 31.677 1.00 93.00 83 PHE A CA 1
ATOM 741 C C . PHE A 1 83 ? -51.765 -1.893 31.664 1.00 93.00 83 PHE A C 1
ATOM 743 O O . PHE A 1 83 ? -52.392 -1.373 32.585 1.00 93.00 83 PHE A O 1
ATOM 750 N N . GLU A 1 84 ? -51.381 -1.187 30.597 1.00 92.19 84 GLU A N 1
ATOM 751 C CA . GLU A 1 84 ? -51.685 0.241 30.437 1.00 92.19 84 GLU A CA 1
ATOM 752 C C . GLU A 1 84 ? -53.204 0.483 30.371 1.00 92.19 84 GLU A C 1
ATOM 754 O O . GLU A 1 84 ? -53.725 1.402 31.005 1.00 92.19 84 GLU A O 1
ATOM 759 N N . LYS A 1 85 ? -53.945 -0.381 29.660 1.00 93.00 85 LYS A N 1
ATOM 760 C CA . LYS A 1 85 ? -55.414 -0.319 29.593 1.00 93.00 85 LYS A CA 1
ATOM 761 C C . LYS A 1 85 ? -56.063 -0.550 30.959 1.00 93.00 85 LYS A C 1
ATOM 763 O O . LYS A 1 85 ? -56.967 0.202 31.322 1.00 93.00 85 LYS A O 1
ATOM 768 N N . GLU A 1 86 ? -55.613 -1.551 31.715 1.00 91.25 86 GLU A N 1
ATOM 769 C CA . GLU A 1 86 ? -56.110 -1.816 33.072 1.00 91.25 86 GLU A CA 1
ATOM 770 C C . GLU A 1 86 ? -55.825 -0.651 34.019 1.00 91.25 86 GLU A C 1
ATOM 772 O O . GLU A 1 86 ? -56.715 -0.222 34.752 1.00 91.25 86 GLU A O 1
ATOM 777 N N . LYS A 1 87 ? -54.620 -0.078 33.951 1.00 92.88 87 LYS A N 1
ATOM 778 C CA . LYS A 1 87 ? -54.239 1.088 34.750 1.00 92.88 87 LYS A CA 1
ATOM 779 C C . LYS A 1 87 ? -55.156 2.285 34.490 1.00 92.88 87 LYS A C 1
ATOM 781 O O . LYS A 1 87 ? -55.668 2.874 35.439 1.00 92.88 87 LYS A O 1
ATOM 786 N N . ILE A 1 88 ? -55.427 2.608 33.223 1.00 92.25 88 ILE A N 1
ATOM 787 C CA . ILE A 1 88 ? -56.336 3.707 32.849 1.00 92.25 88 ILE A CA 1
ATOM 788 C C . ILE A 1 88 ? -57.766 3.446 33.354 1.00 92.25 88 ILE A C 1
ATOM 790 O O . ILE A 1 88 ? -58.445 4.368 33.814 1.00 92.25 88 ILE A O 1
ATOM 794 N N . MET A 1 89 ? -58.241 2.199 33.276 1.00 88.62 89 MET A N 1
ATOM 795 C CA . MET A 1 89 ? -59.563 1.815 33.786 1.00 88.62 89 MET A CA 1
ATOM 796 C C . MET A 1 89 ? -59.645 1.961 35.309 1.00 88.62 89 MET A C 1
ATOM 798 O O . MET A 1 89 ? -60.608 2.536 35.816 1.00 88.62 89 MET A O 1
ATOM 802 N N . TYR A 1 90 ? -58.613 1.515 36.023 1.00 90.44 90 TYR A N 1
ATOM 803 C CA . TYR A 1 90 ? -58.515 1.636 37.474 1.00 90.44 90 TYR A CA 1
ATOM 804 C C . TYR A 1 90 ? -58.462 3.101 37.936 1.00 90.44 90 TYR A C 1
ATOM 806 O O . TYR A 1 90 ? -59.169 3.496 38.863 1.00 90.44 90 TYR A O 1
ATOM 814 N N . GLU A 1 91 ? -57.680 3.947 37.260 1.00 89.12 91 GLU A N 1
ATOM 815 C CA . GLU A 1 91 ? -57.620 5.385 37.553 1.00 89.12 91 GLU A CA 1
ATOM 816 C C . GLU A 1 91 ? -58.988 6.063 37.374 1.00 89.12 91 GLU A C 1
ATOM 818 O O . GLU A 1 91 ? -59.388 6.890 38.200 1.00 89.12 91 GLU A O 1
ATOM 823 N N . ARG A 1 92 ? -59.751 5.675 36.343 1.00 86.19 92 ARG A N 1
ATOM 824 C CA . ARG A 1 92 ? -61.119 6.168 36.123 1.00 86.19 92 ARG A CA 1
ATOM 825 C C . ARG A 1 92 ? -62.069 5.747 37.247 1.00 86.19 92 ARG A C 1
ATOM 827 O O . ARG A 1 92 ? -62.819 6.585 37.744 1.00 86.19 92 ARG A O 1
ATOM 834 N N . GLU A 1 93 ? -62.011 4.489 37.676 1.00 85.38 93 GLU A N 1
ATOM 835 C CA . GLU A 1 93 ? -62.834 3.974 38.779 1.00 85.38 93 GLU A CA 1
ATOM 836 C C . GLU A 1 93 ? -62.535 4.708 40.099 1.00 85.38 93 GLU A C 1
ATOM 838 O O . GLU A 1 93 ? -63.445 5.112 40.830 1.00 85.38 93 GLU A O 1
ATOM 843 N N . MET A 1 94 ? -61.257 4.975 40.381 1.00 84.75 94 MET A N 1
ATOM 844 C CA . MET A 1 94 ? -60.845 5.727 41.569 1.00 84.75 94 MET A CA 1
ATOM 845 C C . MET A 1 94 ? -61.321 7.186 41.544 1.00 84.75 94 MET A C 1
ATOM 847 O O . MET A 1 94 ? -61.700 7.728 42.587 1.00 84.75 94 MET A O 1
ATOM 851 N N . LEU A 1 95 ? -61.359 7.824 40.371 1.00 79.69 95 LEU A N 1
ATOM 852 C CA . LEU A 1 95 ? -61.918 9.171 40.206 1.00 79.69 95 LEU A CA 1
ATOM 853 C C . LEU A 1 95 ? -63.438 9.204 40.427 1.00 79.69 95 LEU A C 1
ATOM 855 O O . LEU A 1 95 ? -63.948 10.146 41.038 1.00 79.69 95 LEU A O 1
ATOM 859 N N . GLU A 1 96 ? -64.167 8.173 39.995 1.00 72.81 96 GLU A N 1
ATOM 860 C CA . GLU A 1 96 ? -65.606 8.047 40.256 1.00 72.81 96 GLU A CA 1
ATOM 861 C C . GLU A 1 96 ? -65.905 7.802 41.741 1.00 72.81 96 GLU A C 1
ATOM 863 O O . GLU A 1 96 ? -66.831 8.401 42.298 1.00 72.81 96 GLU A O 1
ATOM 868 N N . ARG A 1 97 ? -65.079 6.991 42.412 1.00 68.44 97 ARG A N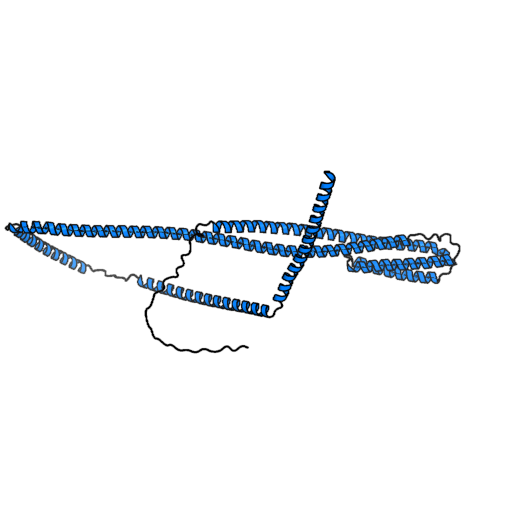 1
ATOM 869 C CA . ARG A 1 97 ? -65.190 6.707 43.850 1.00 68.44 97 ARG A CA 1
ATOM 870 C C . ARG A 1 97 ? -64.897 7.926 44.727 1.00 68.44 97 ARG A C 1
ATOM 872 O O . ARG A 1 97 ? -65.541 8.099 45.761 1.00 68.44 97 ARG A O 1
ATOM 879 N N . ASN A 1 98 ? -63.965 8.783 44.315 1.00 64.56 98 ASN A N 1
ATOM 880 C CA . ASN A 1 98 ? -63.572 9.984 45.058 1.00 64.56 98 ASN A CA 1
ATOM 881 C C . ASN A 1 98 ? -64.485 11.195 44.811 1.00 64.56 98 ASN A C 1
ATOM 883 O O . ASN A 1 98 ? -64.223 12.283 45.328 1.00 64.56 98 ASN A O 1
ATOM 887 N N . ARG A 1 99 ? -65.578 11.035 44.055 1.00 53.03 99 ARG A N 1
ATOM 888 C CA . ARG A 1 99 ? -66.550 12.107 43.837 1.00 53.03 99 ARG A CA 1
ATOM 889 C C . ARG A 1 99 ? -67.312 12.385 45.146 1.00 53.03 99 ARG A C 1
ATOM 891 O O . ARG A 1 99 ? -68.013 11.498 45.641 1.00 53.03 99 ARG A O 1
ATOM 898 N N . PRO A 1 100 ? -67.228 13.596 45.730 1.00 53.56 100 PRO A N 1
ATOM 899 C CA . PRO A 1 100 ? -67.913 13.895 46.982 1.00 53.56 100 PRO A CA 1
ATOM 900 C C . PRO A 1 100 ? -69.430 13.773 46.793 1.00 53.56 100 PRO A C 1
ATOM 902 O O . PRO A 1 100 ? -70.025 14.514 46.008 1.00 53.56 100 PRO A O 1
ATOM 905 N N . ARG A 1 101 ? -70.084 12.847 47.510 1.00 52.00 101 ARG A N 1
ATOM 906 C CA . ARG A 1 101 ? -71.554 12.803 47.571 1.00 52.00 101 ARG A CA 1
ATOM 907 C C . ARG A 1 101 ? -72.033 14.098 48.219 1.00 52.00 101 ARG A C 1
ATOM 909 O O . ARG A 1 101 ? -71.779 14.326 49.400 1.00 52.00 101 ARG A O 1
ATOM 916 N N . SER A 1 102 ? -72.744 14.937 47.469 1.00 45.25 102 SER A N 1
ATOM 917 C CA . SER A 1 102 ? -73.311 16.180 47.988 1.00 45.25 102 SER A CA 1
ATOM 918 C C . SER A 1 102 ? -74.415 15.879 49.011 1.00 45.25 102 SER A C 1
ATOM 920 O O . SER A 1 102 ? -75.594 15.805 48.671 1.00 45.25 102 SER A O 1
ATOM 922 N N . ARG A 1 103 ? -74.064 15.724 50.288 1.00 43.50 103 ARG A N 1
ATOM 923 C CA . ARG A 1 103 ? -75.029 15.906 51.378 1.00 43.50 103 ARG A CA 1
ATOM 924 C C . ARG A 1 103 ? -75.202 17.402 51.613 1.00 43.50 103 ARG A C 1
ATOM 926 O O . ARG A 1 103 ? -74.555 17.987 52.471 1.00 43.50 103 ARG A O 1
ATOM 933 N N . LYS A 1 104 ? -76.082 18.024 50.830 1.00 45.16 104 LYS A N 1
ATOM 934 C CA . LYS A 1 104 ? -76.723 19.281 51.222 1.00 45.16 104 LYS A CA 1
ATOM 935 C C . LYS A 1 104 ? -77.989 18.919 51.993 1.00 45.16 104 LYS A C 1
ATOM 937 O O . LYS A 1 104 ? -79.034 18.715 51.392 1.00 45.16 104 LYS A O 1
ATOM 942 N N . ILE A 1 105 ? -77.879 18.804 53.313 1.00 46.09 105 ILE A N 1
ATOM 943 C CA . ILE A 1 105 ? -79.035 18.921 54.205 1.00 46.09 105 ILE A CA 1
ATOM 944 C C . ILE A 1 105 ? -78.819 20.230 54.952 1.00 46.09 105 ILE A C 1
ATOM 946 O O . ILE A 1 105 ? -78.073 20.289 55.925 1.00 46.09 105 ILE A O 1
ATOM 950 N N . ALA A 1 106 ? -79.404 21.299 54.422 1.00 50.44 106 ALA A N 1
ATOM 951 C CA . ALA A 1 106 ? -79.583 22.526 55.175 1.00 50.44 106 ALA A CA 1
ATOM 952 C C . ALA A 1 106 ? -80.725 22.259 56.164 1.00 50.44 106 ALA A C 1
ATOM 954 O O . ALA A 1 106 ? -81.878 22.137 55.754 1.00 50.44 106 ALA A O 1
ATOM 955 N N . ALA A 1 107 ? -80.387 22.072 57.439 1.00 53.22 107 ALA A N 1
ATOM 956 C CA . ALA A 1 107 ? -81.374 21.969 58.506 1.00 53.22 107 ALA A CA 1
ATOM 957 C C . ALA A 1 107 ? -82.075 23.328 58.663 1.00 53.22 107 ALA A C 1
ATOM 959 O O . ALA A 1 107 ? -81.415 24.360 58.801 1.00 53.22 107 ALA A O 1
ATOM 960 N N . THR A 1 108 ? -83.404 23.333 58.590 1.00 62.19 108 THR A N 1
ATOM 961 C CA . THR A 1 108 ? -84.241 24.522 58.781 1.00 62.19 108 THR A CA 1
ATOM 962 C C . THR A 1 108 ? -84.387 24.852 60.269 1.00 62.19 108 THR A C 1
ATOM 964 O O . THR A 1 108 ? -84.253 23.987 61.135 1.00 62.19 108 THR A O 1
ATOM 967 N N . THR A 1 109 ? -84.675 26.115 60.578 1.00 58.12 109 THR A N 1
ATOM 968 C CA . THR A 1 109 ? -84.749 26.682 61.938 1.00 58.12 109 THR A CA 1
ATOM 969 C C . THR A 1 109 ? -85.736 25.969 62.879 1.00 58.12 109 THR A C 1
ATOM 971 O O . THR A 1 109 ? -85.486 25.919 64.078 1.00 58.12 109 THR A O 1
ATOM 974 N N . GLU A 1 110 ? -86.769 25.299 62.360 1.00 56.75 110 GLU A N 1
ATOM 975 C CA . GLU A 1 110 ? -87.691 24.449 63.143 1.00 56.75 110 GLU A CA 1
ATOM 976 C C . GLU A 1 110 ? -87.048 23.162 63.699 1.00 56.75 110 GLU A C 1
ATOM 978 O O . GLU A 1 110 ? -87.478 22.630 64.725 1.00 56.75 110 GLU A O 1
ATOM 983 N N . GLN A 1 111 ? -86.022 22.619 63.031 1.00 58.31 111 GLN A N 1
ATOM 984 C CA . GLN A 1 111 ? -85.348 21.395 63.481 1.00 58.31 111 GLN A CA 1
ATOM 985 C C . GLN A 1 111 ? -84.379 21.664 64.639 1.00 58.31 111 GLN A C 1
ATOM 987 O O . GLN A 1 111 ? -84.117 20.760 65.430 1.00 58.31 111 GLN A O 1
ATOM 992 N N . LEU A 1 112 ? -83.895 22.903 64.782 1.00 58.53 112 LEU A N 1
ATOM 993 C CA . LEU A 1 112 ? -83.048 23.326 65.899 1.00 58.53 112 LEU A CA 1
ATOM 994 C C . LEU A 1 112 ? -83.862 23.582 67.180 1.00 58.53 112 LEU A C 1
ATOM 996 O O . LEU A 1 112 ? -83.423 23.181 68.257 1.00 58.53 112 LEU A O 1
ATOM 1000 N N . GLU A 1 113 ? -85.077 24.128 67.077 1.00 60.16 113 GLU A N 1
ATOM 1001 C CA . GLU A 1 113 ? -85.964 24.340 68.237 1.00 60.16 113 GLU A CA 1
ATOM 1002 C C . GLU A 1 113 ? -86.413 23.016 68.883 1.00 60.16 113 GLU A C 1
ATOM 1004 O O . GLU A 1 113 ? -86.425 22.882 70.110 1.00 60.16 113 GLU A O 1
ATOM 1009 N N . LYS A 1 114 ? -86.674 21.979 68.072 1.00 62.12 114 LYS A N 1
ATOM 1010 C CA . LYS A 1 114 ? -86.979 20.623 68.574 1.00 62.12 114 LYS A CA 1
ATOM 1011 C C . LYS A 1 114 ? -85.806 19.965 69.305 1.00 62.12 114 LYS A C 1
ATOM 1013 O O . LYS A 1 114 ? -86.031 19.146 70.199 1.00 62.12 114 LYS A O 1
ATOM 1018 N N . ILE A 1 115 ? -84.568 20.302 68.942 1.00 64.00 115 ILE A N 1
ATOM 1019 C CA . ILE A 1 115 ? -83.360 19.796 69.612 1.00 64.00 115 ILE A CA 1
ATOM 1020 C C . ILE A 1 115 ? -83.157 20.516 70.953 1.00 64.00 115 ILE A C 1
ATOM 1022 O O . ILE A 1 115 ? -82.808 19.868 71.940 1.00 64.00 115 ILE A O 1
ATOM 1026 N N . GLU A 1 116 ? -83.450 21.817 71.030 1.00 66.12 116 GLU A N 1
ATOM 1027 C CA . GLU A 1 116 ? -83.362 22.586 72.277 1.00 66.12 116 GLU A CA 1
ATOM 1028 C C . GLU A 1 116 ? -84.412 22.144 73.315 1.00 66.12 116 GLU A C 1
ATOM 1030 O O . GLU A 1 116 ? -84.091 21.972 74.494 1.00 66.12 116 GLU A O 1
ATOM 1035 N N . GLN A 1 117 ? -85.653 21.878 72.888 1.00 69.38 117 GLN A N 1
ATOM 1036 C CA . GLN A 1 117 ? -86.693 21.327 73.770 1.00 69.38 117 GLN A CA 1
ATOM 1037 C C . GLN A 1 117 ? -86.317 19.941 74.317 1.00 69.38 117 GLN A C 1
ATOM 1039 O O . GLN A 1 117 ? -86.434 19.705 75.520 1.00 69.38 117 GLN A O 1
ATOM 1044 N N . ASN A 1 118 ? -85.760 19.064 73.473 1.00 68.44 118 ASN A N 1
ATOM 1045 C CA . ASN A 1 118 ? -85.267 17.751 73.904 1.00 68.44 118 ASN A CA 1
ATOM 1046 C C . ASN A 1 118 ? -84.089 17.852 74.891 1.00 68.44 118 ASN A C 1
ATOM 1048 O O . ASN A 1 118 ? -83.959 17.030 75.799 1.00 68.44 118 ASN A O 1
ATOM 1052 N N . ALA A 1 119 ? -83.220 18.854 74.735 1.00 70.19 119 ALA A N 1
ATOM 1053 C CA . ALA A 1 119 ? -82.109 19.083 75.655 1.00 70.19 119 ALA A CA 1
ATOM 1054 C C . ALA A 1 119 ? -82.598 19.510 77.051 1.00 70.19 119 ALA A C 1
ATOM 1056 O O . ALA A 1 119 ? -82.107 18.987 78.054 1.00 70.19 119 ALA A O 1
ATOM 1057 N N . LYS A 1 120 ? -83.615 20.383 77.126 1.00 75.06 120 LYS A N 1
ATOM 1058 C CA . LYS A 1 120 ? -84.218 20.823 78.400 1.00 75.06 120 LYS A CA 1
ATOM 1059 C C . LYS A 1 120 ? -84.947 19.689 79.128 1.00 75.06 120 LYS A C 1
ATOM 1061 O O . LYS A 1 120 ? -84.829 19.568 80.348 1.00 75.06 120 LYS A O 1
ATOM 1066 N N . GLU A 1 121 ? -85.647 18.816 78.403 1.00 73.50 121 GLU A N 1
ATOM 1067 C CA . GLU A 1 121 ? -86.284 17.627 78.992 1.00 73.50 121 GLU A CA 1
ATOM 1068 C C . GLU A 1 121 ? -85.254 16.643 79.563 1.00 73.50 121 GLU A C 1
ATOM 1070 O O . GLU A 1 121 ? -85.416 16.153 80.684 1.00 73.50 121 GLU A O 1
ATOM 1075 N N . ARG A 1 122 ? -84.141 16.416 78.853 1.00 74.62 122 ARG A N 1
ATOM 1076 C CA . ARG A 1 122 ? -83.038 15.573 79.343 1.00 74.62 122 ARG A CA 1
ATOM 1077 C C . ARG A 1 122 ? -82.361 16.150 80.582 1.00 74.62 122 ARG A C 1
ATOM 1079 O O . ARG A 1 122 ? -82.000 15.393 81.481 1.00 74.62 122 ARG A O 1
ATOM 1086 N N . GLU A 1 123 ? -82.214 17.470 80.663 1.00 76.12 123 GLU A N 1
ATOM 1087 C CA . GLU A 1 123 ? -81.636 18.120 81.839 1.00 76.12 123 GLU A CA 1
ATOM 1088 C C . GLU A 1 123 ? -82.543 17.981 83.076 1.00 76.12 123 GLU A C 1
ATOM 1090 O O . GLU A 1 123 ? -82.061 17.690 84.172 1.00 76.12 123 GLU A O 1
ATOM 1095 N N . ASN A 1 124 ? -83.865 18.088 82.903 1.00 73.62 124 ASN A N 1
ATOM 1096 C CA . ASN A 1 124 ? -84.829 17.883 83.988 1.00 73.62 124 ASN A CA 1
ATOM 1097 C C . ASN A 1 124 ? -84.873 16.427 84.477 1.00 73.62 124 ASN A C 1
ATOM 1099 O O . ASN A 1 124 ? -84.942 16.188 85.684 1.00 73.62 124 ASN A O 1
ATOM 1103 N N . ILE A 1 125 ? -84.767 15.451 83.569 1.00 75.75 125 ILE A N 1
ATOM 1104 C CA . ILE A 1 125 ? -84.655 14.029 83.934 1.00 75.75 125 ILE A CA 1
ATOM 1105 C C . ILE A 1 125 ? -83.351 13.772 84.701 1.00 75.75 125 ILE A C 1
ATOM 1107 O O . ILE A 1 125 ? -83.364 13.086 85.723 1.00 75.75 125 ILE A O 1
ATOM 1111 N N . LYS A 1 126 ? -82.239 14.383 84.274 1.00 77.19 126 LYS A N 1
ATOM 1112 C CA . LYS A 1 126 ? -80.950 14.279 84.968 1.00 77.19 126 LYS A CA 1
ATOM 1113 C C . LYS A 1 126 ? -81.011 14.854 86.385 1.00 77.19 126 LYS A C 1
ATOM 1115 O O . LYS A 1 126 ? -80.552 14.204 87.314 1.00 77.19 126 LYS A O 1
ATOM 1120 N N . ARG A 1 127 ? -81.645 16.018 86.585 1.00 76.88 127 ARG A N 1
ATOM 1121 C CA . ARG A 1 127 ? -81.826 16.604 87.930 1.00 76.88 127 ARG A CA 1
ATOM 1122 C C . ARG A 1 127 ? -82.677 15.719 88.842 1.00 76.88 127 ARG A C 1
ATOM 1124 O O . ARG A 1 127 ? -82.395 15.637 90.034 1.00 76.88 127 ARG A O 1
ATOM 1131 N N . LYS A 1 128 ? -83.693 15.046 88.294 1.00 77.44 128 LYS A N 1
ATOM 1132 C CA . LYS A 1 128 ? -84.531 14.105 89.049 1.00 77.44 128 LYS A CA 1
ATOM 1133 C C . LYS A 1 128 ? -83.744 12.855 89.463 1.00 77.44 128 LYS A C 1
ATOM 1135 O O . LYS A 1 128 ? -83.788 12.485 90.632 1.00 77.44 128 LYS A O 1
ATOM 1140 N N . LEU A 1 129 ? -82.961 12.284 88.546 1.00 76.88 129 LEU A N 1
ATOM 1141 C CA . LEU A 1 129 ? -82.075 11.150 88.829 1.00 76.88 129 LEU A CA 1
ATOM 1142 C C . LEU A 1 129 ? -80.953 11.512 89.813 1.00 76.88 129 LEU A C 1
ATOM 1144 O O . LEU A 1 129 ? -80.655 10.719 90.698 1.00 76.88 129 LEU A O 1
ATOM 1148 N N . ASP A 1 130 ? -80.376 12.713 89.730 1.00 74.38 130 ASP A N 1
ATOM 1149 C CA . ASP A 1 130 ? -79.353 13.178 90.679 1.00 74.38 130 ASP A CA 1
ATOM 1150 C C . ASP A 1 130 ? -79.925 13.385 92.092 1.00 74.38 130 ASP A C 1
ATOM 1152 O O . ASP A 1 130 ? -79.236 13.149 93.086 1.00 74.38 130 ASP A O 1
ATOM 1156 N N . LEU A 1 131 ? -81.185 13.819 92.213 1.00 74.62 131 LEU A N 1
ATOM 1157 C CA . LEU A 1 131 ? -81.869 13.938 93.505 1.00 74.62 131 LEU A CA 1
ATOM 1158 C C . LEU A 1 131 ? -82.232 12.566 94.084 1.00 74.62 131 LEU A C 1
ATOM 1160 O O . LEU A 1 131 ? -82.023 12.348 95.278 1.00 74.62 131 LEU A O 1
ATOM 1164 N N . GLU A 1 132 ? -82.697 11.630 93.252 1.00 75.50 132 GLU A N 1
ATOM 1165 C CA . GLU A 1 132 ? -82.903 10.231 93.649 1.00 75.50 132 GLU A CA 1
ATOM 1166 C C . GLU A 1 132 ? -81.579 9.576 94.072 1.00 75.50 132 GLU A C 1
ATOM 1168 O O . GLU A 1 132 ? -81.516 8.963 95.134 1.00 75.50 132 GLU A O 1
ATOM 1173 N N . ALA A 1 133 ? -80.487 9.783 93.333 1.00 70.69 133 ALA A N 1
ATOM 1174 C CA . ALA A 1 133 ? -79.161 9.274 93.684 1.00 70.69 133 ALA A CA 1
ATOM 1175 C C . ALA A 1 133 ? -78.634 9.864 95.003 1.00 70.69 133 ALA A C 1
ATOM 1177 O O . ALA A 1 133 ? -78.042 9.143 95.805 1.00 70.69 133 ALA A O 1
ATOM 1178 N N . LYS A 1 134 ? -78.891 11.149 95.286 1.00 67.50 134 LYS A N 1
ATOM 1179 C CA . LYS A 1 134 ? -78.550 11.776 96.578 1.00 67.50 134 LYS A CA 1
ATOM 1180 C C . LYS A 1 134 ? -79.393 11.237 97.739 1.00 67.50 134 LYS A C 1
ATOM 1182 O O . LYS A 1 134 ? -78.876 11.128 98.851 1.00 67.50 134 LYS A O 1
ATOM 1187 N N . LEU A 1 135 ? -80.650 10.866 97.490 1.00 65.75 135 LEU A N 1
ATOM 1188 C CA . LEU A 1 135 ? -81.512 10.165 98.450 1.00 65.75 135 LEU A CA 1
ATOM 1189 C C . LEU A 1 135 ? -81.007 8.739 98.721 1.00 65.75 135 LEU A C 1
ATOM 1191 O O . LEU A 1 135 ? -80.836 8.372 99.881 1.00 65.75 135 LEU A O 1
ATOM 1195 N N . TYR A 1 136 ? -80.669 7.977 97.678 1.00 63.84 136 TYR A N 1
ATOM 1196 C CA . TYR A 1 136 ? -80.082 6.638 97.804 1.00 63.84 136 TYR A CA 1
ATOM 1197 C C . TYR A 1 136 ? -78.691 6.651 98.463 1.00 63.84 136 TYR A C 1
ATOM 1199 O O . TYR A 1 136 ? -78.386 5.763 99.256 1.00 63.84 136 TYR A O 1
ATOM 1207 N N . GLY A 1 137 ? -77.864 7.668 98.198 1.00 59.34 137 GLY A N 1
ATOM 1208 C CA . GLY A 1 137 ? -76.549 7.844 98.824 1.00 59.34 137 GLY A CA 1
ATOM 1209 C C . GLY A 1 137 ? -76.626 8.183 100.316 1.00 59.34 137 GLY A C 1
ATOM 1210 O O . GLY A 1 137 ? -75.868 7.634 101.110 1.00 59.34 137 GLY A O 1
ATOM 1211 N N . ARG A 1 138 ? -77.590 9.021 100.734 1.00 60.16 138 ARG A N 1
ATOM 1212 C CA . ARG A 1 138 ? -77.862 9.252 102.167 1.00 60.16 138 ARG A CA 1
ATOM 1213 C C . ARG A 1 138 ? -78.455 8.025 102.857 1.00 60.16 138 ARG A C 1
ATOM 1215 O O . ARG A 1 138 ? -78.186 7.831 104.036 1.00 60.16 138 ARG A O 1
ATOM 1222 N N . TRP A 1 139 ? -79.235 7.215 102.141 1.00 56.75 139 TRP A N 1
ATOM 1223 C CA . TRP A 1 139 ? -79.853 6.007 102.689 1.00 56.75 139 TRP A CA 1
ATOM 1224 C C . TRP A 1 139 ? -78.838 4.872 102.902 1.00 56.75 139 TRP A C 1
ATOM 1226 O O . TRP A 1 139 ? -78.891 4.210 103.927 1.00 56.75 139 TRP A O 1
ATOM 1236 N N . ARG A 1 140 ? -77.857 4.692 102.006 1.00 57.22 140 ARG A N 1
ATOM 1237 C CA . ARG A 1 140 ? -76.808 3.661 102.154 1.00 57.22 140 ARG A CA 1
ATOM 1238 C C . ARG A 1 140 ? -75.710 3.987 103.173 1.00 57.22 140 ARG A C 1
ATOM 1240 O O . ARG A 1 140 ? -74.988 3.086 103.576 1.00 57.22 140 ARG A O 1
ATOM 1247 N N . HIS A 1 141 ? -75.560 5.250 103.573 1.00 57.41 141 HIS A N 1
ATOM 1248 C CA . HIS A 1 141 ? -74.579 5.663 104.589 1.00 57.41 141 HIS A CA 1
ATOM 1249 C C . HIS A 1 141 ? -75.144 5.715 106.016 1.00 57.41 141 HIS A C 1
ATOM 1251 O O . HIS A 1 141 ? -74.402 6.003 106.952 1.00 57.41 141 HIS A O 1
ATOM 1257 N N . GLY A 1 142 ? -76.439 5.446 106.198 1.00 56.28 142 GLY A N 1
ATOM 1258 C CA . GLY A 1 142 ? -77.063 5.337 107.510 1.00 56.28 142 GLY A CA 1
ATOM 1259 C C . GLY A 1 142 ? -77.539 3.913 107.762 1.00 56.28 142 GLY A C 1
ATOM 1260 O O . GLY A 1 142 ? -78.564 3.530 107.214 1.00 56.28 142 GLY A O 1
ATOM 1261 N N . VAL A 1 143 ? -76.845 3.216 108.668 1.00 51.94 143 VAL A N 1
ATOM 1262 C CA . VAL A 1 143 ? -77.170 1.889 109.230 1.00 51.94 143 VAL A CA 1
ATOM 1263 C C . VAL A 1 143 ? -76.761 0.704 108.343 1.00 51.94 143 VAL A C 1
ATOM 1265 O O . VAL A 1 143 ? -77.524 0.280 107.487 1.00 51.94 143 VAL A O 1
ATOM 1268 N N . ASP A 1 144 ? -75.538 0.204 108.553 1.00 47.94 144 ASP A N 1
ATOM 1269 C CA . ASP A 1 144 ? -75.205 -1.231 108.680 1.00 47.94 144 ASP A CA 1
ATOM 1270 C C . ASP A 1 144 ? -73.675 -1.400 108.781 1.00 47.94 144 ASP A C 1
ATOM 1272 O O . ASP A 1 144 ? -72.940 -1.171 107.818 1.00 47.94 144 ASP A O 1
ATOM 1276 N N . ASP A 1 145 ? -73.189 -1.830 109.951 1.00 52.78 145 ASP A N 1
ATOM 1277 C CA . ASP A 1 145 ? -71.765 -2.126 110.206 1.00 52.78 145 ASP A CA 1
ATOM 1278 C C . ASP A 1 145 ? -71.246 -3.336 109.392 1.00 52.78 145 ASP A C 1
ATOM 1280 O O . ASP A 1 145 ? -70.035 -3.523 109.249 1.00 52.78 145 ASP A O 1
ATOM 1284 N N . ASP A 1 146 ? -72.134 -4.112 108.761 1.00 54.12 146 ASP A N 1
ATOM 1285 C CA . ASP A 1 146 ? -71.766 -5.241 107.894 1.00 54.12 146 ASP A CA 1
ATOM 1286 C C . ASP A 1 146 ? -71.292 -4.809 106.491 1.00 54.12 146 ASP A C 1
ATOM 1288 O O . ASP A 1 146 ? -70.574 -5.552 105.812 1.00 54.12 146 ASP A O 1
ATOM 1292 N N . ASN A 1 147 ? -71.609 -3.585 106.053 1.00 53.09 147 ASN A N 1
ATOM 1293 C CA . ASN A 1 147 ? -71.259 -3.123 104.706 1.00 53.09 147 ASN A CA 1
ATOM 1294 C C . ASN A 1 147 ? -69.792 -2.662 104.585 1.00 53.09 147 ASN A C 1
ATOM 1296 O O . ASN A 1 147 ? -69.192 -2.769 103.517 1.00 53.09 147 ASN A O 1
ATOM 1300 N N . VAL A 1 148 ? -69.163 -2.240 105.689 1.00 52.56 148 VAL A N 1
ATOM 1301 C CA . VAL A 1 148 ? -67.750 -1.801 105.720 1.00 52.56 148 VAL A CA 1
ATOM 1302 C C . VAL A 1 148 ? -66.784 -2.984 105.530 1.00 52.56 148 VAL A C 1
ATOM 1304 O O . VAL A 1 148 ? -65.717 -2.856 104.917 1.00 52.56 148 VAL A O 1
ATOM 1307 N N . LEU A 1 149 ? -67.167 -4.180 105.989 1.00 51.78 149 LEU A N 1
ATOM 1308 C CA . LEU A 1 149 ? -66.401 -5.414 105.771 1.00 51.78 149 LEU A CA 1
ATOM 1309 C C . LEU A 1 149 ? -66.566 -5.971 104.348 1.00 51.78 149 LEU A C 1
ATOM 1311 O O . LEU A 1 149 ? -65.631 -6.580 103.819 1.00 51.78 149 LEU A O 1
ATOM 1315 N N . PHE A 1 150 ? -67.710 -5.730 103.702 1.00 52.44 150 PHE A N 1
ATOM 1316 C CA . PHE A 1 150 ? -67.926 -6.102 102.302 1.00 52.44 150 PHE A CA 1
ATOM 1317 C C . PHE A 1 150 ? -67.219 -5.128 101.344 1.00 52.44 150 PHE A C 1
ATOM 1319 O O . PHE A 1 150 ? -66.561 -5.562 100.399 1.00 52.44 150 PHE A O 1
ATOM 1326 N N . GLU A 1 151 ? -67.242 -3.822 101.631 1.00 53.06 151 GLU A N 1
ATOM 1327 C CA . GLU A 1 151 ? -66.543 -2.796 100.845 1.00 53.06 151 GLU A CA 1
ATOM 1328 C C . GLU A 1 151 ? -65.014 -2.880 100.968 1.00 53.06 151 GLU A C 1
ATOM 1330 O O . GLU A 1 151 ? -64.317 -2.666 99.980 1.00 53.06 151 GLU A O 1
ATOM 1335 N N . SER A 1 152 ? -64.456 -3.259 102.124 1.00 52.38 152 SER A N 1
ATOM 1336 C CA . SER A 1 152 ? -62.995 -3.386 102.298 1.00 52.38 152 SER A CA 1
ATOM 1337 C C . SER A 1 152 ? -62.387 -4.615 101.605 1.00 52.38 152 SER A C 1
ATOM 1339 O O . SER A 1 152 ? -61.245 -4.551 101.142 1.00 52.38 152 SER A O 1
ATOM 1341 N N . LYS A 1 153 ? -63.146 -5.712 101.459 1.00 54.41 153 LYS A N 1
ATOM 1342 C CA . LYS A 1 153 ? -62.745 -6.875 100.641 1.00 54.41 153 LYS A CA 1
ATOM 1343 C C . LYS A 1 153 ? -63.024 -6.653 99.153 1.00 54.41 153 LYS A C 1
ATOM 1345 O O . LYS A 1 153 ? -62.169 -6.960 98.328 1.00 54.41 153 LYS A O 1
ATOM 1350 N N . SER A 1 154 ? -64.166 -6.048 98.819 1.00 57.41 154 SER A N 1
ATOM 1351 C CA . SER A 1 154 ? -64.557 -5.757 97.437 1.00 57.41 154 SER A CA 1
ATOM 1352 C C . SER A 1 154 ? -63.681 -4.679 96.796 1.00 57.41 154 SER A C 1
ATOM 1354 O O . SER A 1 154 ? -63.270 -4.859 95.659 1.00 57.41 154 SER A O 1
ATOM 1356 N N . ASN A 1 155 ? -63.338 -3.589 97.492 1.00 58.19 155 ASN A N 1
ATOM 1357 C CA . ASN A 1 155 ? -62.540 -2.503 96.908 1.00 58.19 155 ASN A CA 1
ATOM 1358 C C . ASN A 1 155 ? -61.073 -2.878 96.710 1.00 58.19 155 ASN A C 1
ATOM 1360 O O . ASN A 1 155 ? -60.502 -2.513 95.692 1.00 58.19 155 ASN A O 1
ATOM 1364 N N . ASN A 1 156 ? -60.452 -3.633 97.621 1.00 64.56 156 ASN A N 1
ATOM 1365 C CA . ASN A 1 156 ? -59.074 -4.084 97.404 1.00 64.56 156 ASN A CA 1
ATOM 1366 C C . ASN A 1 156 ? -58.983 -5.096 96.256 1.00 64.56 156 ASN A C 1
ATOM 1368 O O . ASN A 1 156 ? -58.050 -5.037 95.463 1.00 64.56 156 ASN A O 1
ATOM 1372 N N . GLU A 1 157 ? -59.962 -5.995 96.127 1.00 69.56 157 GLU A N 1
ATOM 1373 C CA . GLU A 1 157 ? -59.984 -6.971 95.038 1.00 69.56 157 GLU A CA 1
ATOM 1374 C C . GLU A 1 157 ? -60.323 -6.324 93.686 1.00 69.56 157 GLU A C 1
ATOM 1376 O O . GLU A 1 157 ? -59.679 -6.629 92.683 1.00 69.56 157 GLU A O 1
ATOM 1381 N N . THR A 1 158 ? -61.290 -5.402 93.635 1.00 72.38 158 THR A N 1
ATOM 1382 C CA . THR A 1 158 ? -61.646 -4.692 92.396 1.00 72.38 158 THR A CA 1
ATOM 1383 C C . THR A 1 158 ? -60.575 -3.694 91.974 1.00 72.38 158 THR A C 1
ATOM 1385 O O . THR A 1 158 ? -60.253 -3.650 90.790 1.00 72.38 158 THR A O 1
ATOM 1388 N N . LEU A 1 159 ? -59.957 -2.957 92.906 1.00 75.62 159 LEU A N 1
ATOM 1389 C CA . LEU A 1 159 ? -58.832 -2.067 92.602 1.00 75.62 159 LEU A CA 1
ATOM 1390 C C . LEU A 1 159 ? -57.587 -2.854 92.194 1.00 75.62 159 LEU A C 1
ATOM 1392 O O . LEU A 1 159 ? -56.907 -2.436 91.266 1.00 75.62 159 LEU A O 1
ATOM 1396 N N . ALA A 1 160 ? -57.298 -4.007 92.808 1.00 76.06 160 ALA A N 1
ATOM 1397 C CA . ALA A 1 160 ? -56.198 -4.867 92.366 1.00 76.06 160 ALA A CA 1
ATOM 1398 C C . ALA A 1 160 ? -56.456 -5.459 90.971 1.00 76.06 160 ALA A C 1
ATOM 1400 O O . ALA A 1 160 ? -55.536 -5.517 90.159 1.00 76.06 160 ALA A O 1
ATOM 1401 N N . LYS A 1 161 ? -57.700 -5.854 90.663 1.00 79.56 161 LYS A N 1
ATOM 1402 C CA . LYS A 1 161 ? -58.104 -6.315 89.323 1.00 79.56 161 LYS A CA 1
ATOM 1403 C C . LYS A 1 161 ? -58.027 -5.202 88.277 1.00 79.56 161 LYS A C 1
ATOM 1405 O O . LYS A 1 161 ? -57.548 -5.459 87.178 1.00 79.56 161 LYS A O 1
ATOM 1410 N N . LEU A 1 162 ? -58.454 -3.983 88.614 1.00 80.69 162 LEU A N 1
ATOM 1411 C CA . LEU A 1 162 ? -58.323 -2.805 87.751 1.00 80.69 162 LEU A CA 1
ATOM 1412 C C . LEU A 1 162 ? -56.858 -2.438 87.529 1.00 80.69 162 LEU A C 1
ATOM 1414 O O . LEU A 1 162 ? -56.443 -2.322 86.391 1.00 80.69 162 LEU A O 1
ATOM 1418 N N . ASN A 1 163 ? -56.049 -2.377 88.584 1.00 84.00 163 ASN A N 1
ATOM 1419 C CA . ASN A 1 163 ? -54.621 -2.074 88.484 1.00 84.00 163 ASN A CA 1
ATOM 1420 C C . ASN A 1 163 ? -53.862 -3.172 87.711 1.00 84.00 163 ASN A C 1
ATOM 1422 O O . ASN A 1 163 ? -52.945 -2.888 86.951 1.00 84.00 163 ASN A O 1
ATOM 1426 N N . TRP A 1 164 ? -54.279 -4.438 87.824 1.00 85.69 164 TRP A N 1
ATOM 1427 C CA . TRP A 1 164 ? -53.763 -5.521 86.984 1.00 85.69 164 TRP A CA 1
ATOM 1428 C C . TRP A 1 164 ? -54.182 -5.383 85.514 1.00 85.69 164 TRP A C 1
ATOM 1430 O O . TRP A 1 164 ? -53.359 -5.632 84.635 1.00 85.69 164 TRP A O 1
ATOM 1440 N N . LEU A 1 165 ? -55.427 -4.982 85.236 1.00 85.50 165 LEU A N 1
ATOM 1441 C CA . LEU A 1 165 ? -55.899 -4.692 83.879 1.00 85.50 165 LEU A CA 1
ATOM 1442 C C . LEU A 1 165 ? -55.167 -3.490 83.278 1.00 85.50 165 LEU A C 1
ATOM 1444 O O . LEU A 1 165 ? -54.692 -3.595 82.155 1.00 85.50 165 LEU A O 1
ATOM 1448 N N . ASP A 1 166 ? -55.007 -2.405 84.032 1.00 85.81 166 ASP A N 1
ATOM 1449 C CA . ASP A 1 166 ? -54.258 -1.217 83.623 1.00 85.81 166 ASP A CA 1
ATOM 1450 C C . ASP A 1 166 ? -52.798 -1.577 83.356 1.00 85.81 166 ASP A C 1
ATOM 1452 O O . ASP A 1 166 ? -52.282 -1.275 82.287 1.00 85.81 166 ASP A O 1
ATOM 1456 N N . LYS A 1 167 ? -52.162 -2.353 84.244 1.00 87.00 167 LYS A N 1
ATOM 1457 C CA . LYS A 1 167 ? -50.808 -2.872 84.025 1.00 87.00 167 LYS A CA 1
ATOM 1458 C C . LYS A 1 167 ? -50.723 -3.779 82.794 1.00 87.00 167 LYS A C 1
ATOM 1460 O O . LYS A 1 167 ? -49.726 -3.752 82.083 1.00 87.00 167 LYS A O 1
ATOM 1465 N N . LYS A 1 168 ? -51.758 -4.576 82.504 1.00 87.25 168 LYS A N 1
ATOM 1466 C CA . LYS A 1 168 ? -51.818 -5.412 81.293 1.00 87.25 168 LYS A CA 1
ATOM 1467 C C . LYS A 1 168 ? -52.018 -4.600 80.017 1.00 87.25 168 LYS A C 1
ATOM 1469 O O . LYS A 1 168 ? -51.466 -4.982 78.986 1.00 87.25 168 LYS A O 1
ATOM 1474 N N . ILE A 1 169 ? -52.786 -3.516 80.089 1.00 87.88 169 ILE A N 1
ATOM 1475 C CA . ILE A 1 169 ? -52.977 -2.557 78.999 1.00 87.88 169 ILE A CA 1
ATOM 1476 C C . ILE A 1 169 ? -51.677 -1.788 78.756 1.00 87.88 169 ILE A C 1
ATOM 1478 O O . ILE A 1 169 ? -51.270 -1.648 77.609 1.00 87.88 169 ILE A O 1
ATOM 1482 N N . GLU A 1 170 ? -50.983 -1.362 79.809 1.00 87.50 170 GLU A N 1
ATOM 1483 C CA . GLU A 1 170 ? -49.691 -0.675 79.727 1.00 87.50 170 GLU A CA 1
ATOM 1484 C C . GLU A 1 170 ? -48.607 -1.605 79.152 1.00 87.50 170 GLU A C 1
ATOM 1486 O O . GLU A 1 170 ? -47.945 -1.245 78.186 1.00 87.50 170 GLU A O 1
ATOM 1491 N N . GLU A 1 171 ? -48.542 -2.868 79.597 1.00 88.06 171 GLU A N 1
ATOM 1492 C CA . GLU A 1 171 ? -47.693 -3.911 78.992 1.00 88.06 171 GLU A CA 1
ATOM 1493 C C . GLU A 1 171 ? -48.050 -4.226 77.522 1.00 88.06 171 GLU A C 1
ATOM 1495 O O . GLU A 1 171 ? -47.212 -4.746 76.780 1.00 88.06 171 GLU A O 1
ATOM 1500 N N . GLN A 1 172 ? -49.300 -4.016 77.091 1.00 86.94 172 GLN A N 1
ATOM 1501 C CA . GLN A 1 172 ? -49.681 -4.122 75.676 1.00 86.94 172 GLN A CA 1
ATOM 1502 C C . GLN A 1 172 ? -49.252 -2.885 74.890 1.00 86.94 172 GLN A C 1
ATOM 1504 O O . GLN A 1 172 ? -48.670 -3.040 73.823 1.00 86.94 172 GLN A O 1
ATOM 1509 N N . TYR A 1 173 ? -49.472 -1.689 75.430 1.00 88.88 173 TYR A N 1
ATOM 1510 C CA . TYR A 1 173 ? -49.044 -0.434 74.818 1.00 88.88 173 TYR A CA 1
ATOM 1511 C C . TYR A 1 173 ? -47.527 -0.364 74.653 1.00 88.88 173 TYR A C 1
ATOM 1513 O O . TYR A 1 173 ? -47.049 0.071 73.607 1.00 88.88 173 TYR A O 1
ATOM 1521 N N . ASP A 1 174 ? -46.765 -0.821 75.646 1.00 89.12 174 ASP A N 1
ATOM 1522 C CA . ASP A 1 174 ? -45.307 -0.878 75.566 1.00 89.12 174 ASP A CA 1
ATOM 1523 C C . ASP A 1 174 ? -44.848 -1.871 74.493 1.00 89.12 174 ASP A C 1
ATOM 1525 O O . ASP A 1 174 ? -43.978 -1.533 73.692 1.00 89.12 174 ASP A O 1
ATOM 1529 N N . ARG A 1 175 ? -45.497 -3.039 74.381 1.00 90.25 175 ARG A N 1
ATOM 1530 C CA . ARG A 1 175 ? -45.231 -3.994 73.291 1.00 90.25 175 ARG A CA 1
ATOM 1531 C C . ARG A 1 175 ? -45.571 -3.426 71.918 1.00 90.25 175 ARG A C 1
ATOM 1533 O O . ARG A 1 175 ? -44.737 -3.499 71.026 1.00 90.25 175 ARG A O 1
ATOM 1540 N N . GLU A 1 176 ? -46.740 -2.811 71.744 1.00 87.31 176 GLU A N 1
ATOM 1541 C CA . GLU A 1 176 ? -47.119 -2.169 70.477 1.00 87.31 176 GLU A CA 1
ATOM 1542 C C . GLU A 1 176 ? -46.155 -1.031 70.111 1.00 87.31 176 GLU A C 1
ATOM 1544 O O . GLU A 1 176 ? -45.823 -0.833 68.941 1.00 87.31 176 GLU A O 1
ATOM 1549 N N . ARG A 1 177 ? -45.655 -0.291 71.107 1.00 90.81 177 ARG A N 1
ATOM 1550 C CA . ARG A 1 177 ? -44.672 0.778 70.910 1.00 90.81 177 ARG A CA 1
ATOM 1551 C C . ARG A 1 177 ? -43.299 0.231 70.526 1.00 90.81 177 ARG A C 1
ATOM 1553 O O . ARG A 1 177 ? -42.658 0.797 69.640 1.00 90.81 177 ARG A O 1
ATOM 1560 N N . GLU A 1 178 ? -42.846 -0.850 71.154 1.00 90.19 178 GLU A N 1
ATOM 1561 C CA . GLU A 1 178 ? -41.615 -1.557 70.784 1.00 90.19 178 GLU A CA 1
ATOM 1562 C C . GLU A 1 178 ? -41.716 -2.172 69.384 1.00 90.19 178 GLU A C 1
ATOM 1564 O O . GLU A 1 178 ? -40.793 -2.022 68.580 1.00 90.19 178 GLU A O 1
ATOM 1569 N N . GLU A 1 179 ? -42.851 -2.788 69.052 1.00 88.94 179 GLU A N 1
ATOM 1570 C CA . GLU A 1 179 ? -43.141 -3.330 67.725 1.00 88.94 179 GLU A CA 1
ATOM 1571 C C . GLU A 1 179 ? -43.137 -2.219 66.670 1.00 88.94 179 GLU A C 1
ATOM 1573 O O . GLU A 1 179 ? -42.411 -2.331 65.681 1.00 88.94 179 GLU A O 1
ATOM 1578 N N . ALA A 1 180 ? -43.830 -1.100 66.906 1.00 88.25 180 ALA A N 1
ATOM 1579 C CA . ALA A 1 180 ? -43.831 0.052 66.004 1.00 88.25 180 ALA A CA 1
ATOM 1580 C C . ALA A 1 180 ? -42.421 0.628 65.791 1.00 88.25 180 ALA A C 1
ATOM 1582 O O . ALA A 1 180 ? -42.024 0.890 64.655 1.00 88.25 180 ALA A O 1
ATOM 1583 N N . GLN A 1 181 ? -41.624 0.760 66.858 1.00 90.31 181 GLN A N 1
ATOM 1584 C CA . GLN A 1 181 ? -40.228 1.193 66.748 1.00 90.31 181 GLN A CA 1
ATOM 1585 C C . GLN A 1 181 ? -39.356 0.177 66.000 1.00 90.31 181 GLN A C 1
ATOM 1587 O O . GLN A 1 181 ? -38.453 0.572 65.264 1.00 90.31 181 GLN A O 1
ATOM 1592 N N . SER A 1 182 ? -39.590 -1.125 66.181 1.00 89.50 182 SER A N 1
ATOM 1593 C CA . SER A 1 182 ? -38.856 -2.173 65.464 1.00 89.50 182 SER A CA 1
ATOM 1594 C C . SER A 1 182 ? -39.173 -2.155 63.967 1.00 89.50 182 SER A C 1
ATOM 1596 O O . SER A 1 182 ? -38.259 -2.234 63.146 1.00 89.50 182 SER A O 1
ATOM 1598 N N . VAL A 1 183 ? -40.444 -1.953 63.607 1.00 90.44 183 VAL A N 1
ATOM 1599 C CA . VAL A 1 183 ? -40.903 -1.814 62.222 1.00 90.44 183 VAL A CA 1
ATOM 1600 C C . V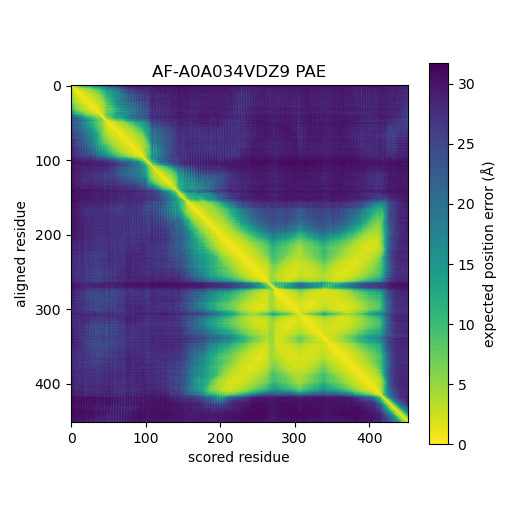AL A 1 183 ? -40.303 -0.561 61.592 1.00 90.44 183 VAL A C 1
ATOM 1602 O O . VAL A 1 183 ? -39.780 -0.638 60.485 1.00 90.44 183 VAL A O 1
ATOM 1605 N N . GLU A 1 184 ? -40.290 0.570 62.303 1.00 89.94 184 GLU A N 1
ATOM 1606 C CA . GLU A 1 184 ? -39.677 1.812 61.819 1.00 89.94 184 GLU A CA 1
ATOM 1607 C C . GLU A 1 184 ? -38.161 1.660 61.597 1.00 89.94 184 GLU A C 1
ATOM 1609 O O . GLU A 1 184 ? -37.635 2.098 60.571 1.00 89.94 184 GLU A O 1
ATOM 1614 N N . ARG A 1 185 ? -37.444 0.994 62.515 1.00 90.44 185 ARG A N 1
ATOM 1615 C CA . ARG A 1 185 ? -36.012 0.686 62.342 1.00 90.44 185 ARG A CA 1
ATOM 1616 C C . ARG A 1 185 ? -35.769 -0.234 61.147 1.00 90.44 185 ARG A C 1
ATOM 1618 O O . ARG A 1 185 ? -34.864 0.033 60.362 1.00 90.44 185 ARG A O 1
ATOM 1625 N N . ASN A 1 186 ? -36.580 -1.278 60.985 1.00 89.00 186 ASN A N 1
ATOM 1626 C CA . ASN A 1 186 ? -36.472 -2.201 59.855 1.00 89.00 186 ASN A CA 1
ATOM 1627 C C . ASN A 1 186 ? -36.752 -1.500 58.521 1.00 89.00 186 ASN A C 1
ATOM 1629 O O . ASN A 1 186 ? -36.023 -1.724 57.557 1.00 89.00 186 ASN A O 1
ATOM 1633 N N . LEU A 1 187 ? -37.744 -0.606 58.477 1.00 91.75 187 LEU A N 1
ATOM 1634 C CA . LEU A 1 187 ? -38.047 0.199 57.294 1.00 91.75 187 LEU A CA 1
ATOM 1635 C C . LEU A 1 187 ? -36.858 1.099 56.921 1.00 91.75 187 LEU A C 1
ATOM 1637 O O . LEU A 1 187 ? -36.442 1.113 55.767 1.00 91.75 187 LEU A O 1
ATOM 1641 N N . ARG A 1 188 ? -36.247 1.782 57.902 1.00 91.50 188 ARG A N 1
ATOM 1642 C CA . ARG A 1 188 ? -35.044 2.607 57.679 1.00 91.50 188 ARG A CA 1
ATOM 1643 C C . ARG A 1 188 ? -33.860 1.789 57.167 1.00 91.50 188 ARG A C 1
ATOM 1645 O O . ARG A 1 188 ? -33.218 2.200 56.205 1.00 91.50 188 ARG A O 1
ATOM 1652 N N . LEU A 1 189 ? -33.598 0.621 57.756 1.00 91.06 189 LEU A N 1
ATOM 1653 C CA . LEU A 1 189 ? -32.546 -0.286 57.283 1.00 91.06 189 LEU A CA 1
ATOM 1654 C C . LEU A 1 189 ? -32.811 -0.749 55.844 1.00 91.06 189 LEU A C 1
ATOM 1656 O O . LEU A 1 189 ? -31.895 -0.783 55.026 1.00 91.06 189 LEU A O 1
ATOM 1660 N N . GLN A 1 190 ? -34.062 -1.062 55.505 1.00 89.44 190 GLN A N 1
ATOM 1661 C CA . GLN A 1 190 ? -34.443 -1.454 54.150 1.00 89.44 190 GLN A CA 1
ATOM 1662 C C . GLN A 1 190 ? -34.285 -0.301 53.148 1.00 89.44 190 GLN A C 1
ATOM 1664 O O . GLN A 1 190 ? -33.802 -0.517 52.035 1.00 89.44 190 GLN A O 1
ATOM 1669 N N . GLU A 1 191 ? -34.628 0.929 53.536 1.00 91.25 191 GLU A N 1
ATOM 1670 C CA . GLU A 1 191 ? -34.390 2.125 52.726 1.00 91.25 191 GLU A CA 1
ATOM 1671 C C . GLU A 1 191 ? -32.891 2.364 52.494 1.00 91.25 191 GLU A C 1
ATOM 1673 O O . GLU A 1 191 ? -32.480 2.607 51.358 1.00 91.25 191 GLU A O 1
ATOM 1678 N N . GLU A 1 192 ? -32.052 2.234 53.524 1.00 90.19 192 GLU A N 1
ATOM 1679 C CA . GLU A 1 192 ? -30.592 2.348 53.403 1.00 90.19 192 GLU A CA 1
ATOM 1680 C C . GLU A 1 192 ? -29.999 1.263 52.491 1.00 90.19 192 GLU A C 1
ATOM 1682 O O . GLU A 1 192 ? -29.186 1.566 51.609 1.00 90.19 192 GLU A O 1
ATOM 1687 N N . ILE A 1 193 ? -30.455 0.013 52.619 1.00 89.25 193 ILE A N 1
ATOM 1688 C CA . ILE A 1 193 ? -30.075 -1.081 51.713 1.00 89.25 193 ILE A CA 1
ATOM 1689 C C . ILE A 1 193 ? -30.498 -0.743 50.278 1.00 89.25 193 ILE A C 1
ATOM 1691 O O . ILE A 1 193 ? -29.676 -0.796 49.368 1.00 89.25 193 ILE A O 1
ATOM 1695 N N . SER A 1 194 ? -31.739 -0.305 50.055 1.00 89.62 194 SER A N 1
ATOM 1696 C CA . SER A 1 194 ? -32.220 0.023 48.707 1.00 89.62 194 SER A CA 1
ATOM 1697 C C . SER A 1 194 ? -31.416 1.154 48.047 1.00 89.62 194 SER A C 1
ATOM 1699 O O . SER A 1 194 ? -31.066 1.062 46.867 1.00 89.62 194 SER A O 1
ATOM 1701 N N . ARG A 1 195 ? -31.042 2.188 48.816 1.00 91.50 195 ARG A N 1
ATOM 1702 C CA . ARG A 1 195 ? -30.206 3.301 48.342 1.00 91.50 195 ARG A CA 1
ATOM 1703 C C . ARG A 1 195 ? -28.800 2.833 47.996 1.00 91.50 195 ARG A C 1
ATOM 1705 O O . ARG A 1 195 ? -28.285 3.182 46.935 1.00 91.50 195 ARG A O 1
ATOM 1712 N N . THR A 1 196 ? -28.179 2.031 48.861 1.00 88.38 196 THR A N 1
ATOM 1713 C CA . THR A 1 196 ? -26.833 1.499 48.599 1.00 88.38 196 THR A CA 1
ATOM 1714 C C . THR A 1 196 ? -26.818 0.569 47.386 1.00 88.38 196 THR A C 1
ATOM 1716 O O . THR A 1 196 ? -25.911 0.665 46.559 1.00 88.38 196 THR A O 1
ATOM 1719 N N . GLU A 1 197 ? -27.848 -0.257 47.200 1.00 87.94 197 GLU A N 1
ATOM 1720 C CA . GLU A 1 197 ? -28.001 -1.093 46.007 1.00 87.94 197 GLU A CA 1
ATOM 1721 C C . GLU A 1 197 ? -28.190 -0.286 44.726 1.00 87.94 197 GLU A C 1
ATOM 1723 O O . GLU A 1 197 ? -27.644 -0.654 43.685 1.00 87.94 197 GLU A O 1
ATOM 1728 N N . GLN A 1 198 ? -28.951 0.806 44.782 1.00 90.31 198 GLN A N 1
ATOM 1729 C CA . GLN A 1 198 ? -29.165 1.668 43.626 1.00 90.31 198 GLN A CA 1
ATOM 1730 C C . GLN A 1 198 ? -27.869 2.367 43.202 1.00 90.31 198 GLN A C 1
ATOM 1732 O O . GLN A 1 198 ? -27.503 2.302 42.030 1.00 90.31 198 GLN A O 1
ATOM 1737 N N . VAL A 1 199 ? -27.110 2.915 44.157 1.00 89.62 199 VAL A N 1
ATOM 1738 C CA . VAL A 1 199 ? -25.787 3.506 43.891 1.00 89.62 199 VAL A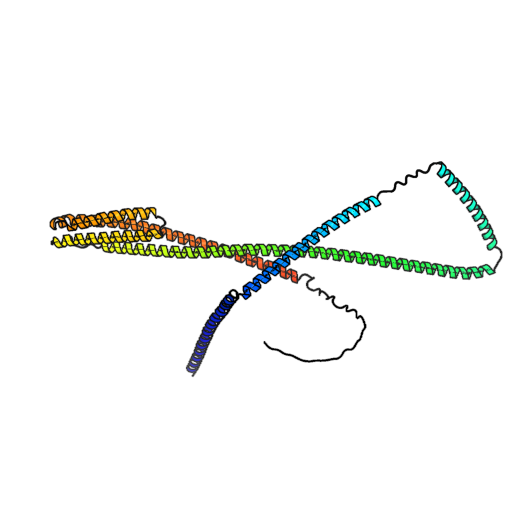 CA 1
ATOM 1739 C C . VAL A 1 199 ? -24.817 2.466 43.317 1.00 89.62 199 VAL A C 1
ATOM 1741 O O . VAL A 1 199 ? -24.037 2.766 42.412 1.00 89.62 199 VAL A O 1
ATOM 1744 N N . GLN A 1 200 ? -24.856 1.222 43.802 1.00 86.25 200 GLN A N 1
ATOM 1745 C CA . GLN A 1 200 ? -24.032 0.143 43.249 1.00 86.25 200 GLN A CA 1
ATOM 1746 C C . GLN A 1 200 ? -24.427 -0.218 41.812 1.00 86.25 200 GLN A C 1
ATOM 1748 O O . GLN A 1 200 ? -23.537 -0.370 40.975 1.00 86.25 200 GLN A O 1
ATOM 1753 N N . ARG A 1 201 ? -25.730 -0.313 41.513 1.00 89.81 201 ARG A N 1
ATOM 1754 C CA . ARG A 1 201 ? -26.238 -0.556 40.153 1.00 89.81 201 ARG A CA 1
ATOM 1755 C C . ARG A 1 201 ? -25.820 0.552 39.191 1.00 89.81 201 ARG A C 1
ATOM 1757 O O . ARG A 1 201 ? -25.348 0.260 38.099 1.00 89.81 201 ARG A O 1
ATOM 1764 N N . GLU A 1 202 ? -25.916 1.813 39.601 1.00 91.06 202 GLU A N 1
ATOM 1765 C CA . GLU A 1 202 ? -25.461 2.950 38.790 1.00 91.06 202 GLU A CA 1
ATOM 1766 C C . GLU A 1 202 ? -23.952 2.881 38.508 1.00 91.06 202 GLU A C 1
ATOM 1768 O O . GLU A 1 202 ? -23.530 3.039 37.363 1.00 91.06 202 GLU A O 1
ATOM 1773 N N . ARG A 1 203 ? -23.133 2.546 39.516 1.00 89.38 203 ARG A N 1
ATOM 1774 C CA . ARG A 1 203 ? -21.684 2.335 39.338 1.00 89.38 203 ARG A CA 1
ATOM 1775 C C . ARG A 1 203 ? -21.348 1.151 38.433 1.00 89.38 203 ARG A C 1
ATOM 1777 O O . ARG A 1 203 ? -20.306 1.176 37.784 1.00 89.38 203 ARG A O 1
ATOM 1784 N N . GLN A 1 204 ? -22.155 0.091 38.435 1.00 88.44 204 GLN A N 1
ATOM 1785 C CA . GLN A 1 204 ? -21.991 -1.035 37.510 1.00 88.44 204 GLN A CA 1
ATOM 1786 C C . GLN A 1 204 ? -22.334 -0.611 36.081 1.00 88.44 204 GLN A C 1
ATOM 1788 O O . GLN A 1 204 ? -21.527 -0.820 35.185 1.00 88.44 204 GLN A O 1
ATOM 1793 N N . LEU A 1 205 ? -23.455 0.090 35.882 1.00 92.19 205 LEU A N 1
ATOM 1794 C CA . LEU A 1 205 ? -23.865 0.588 34.566 1.00 92.19 205 LEU A CA 1
ATOM 1795 C C . LEU A 1 205 ? -22.853 1.564 33.952 1.00 92.19 205 LEU A C 1
ATOM 1797 O O . LEU A 1 205 ? -22.635 1.530 32.744 1.00 92.19 205 LEU A O 1
ATOM 1801 N N . ILE A 1 206 ? -22.243 2.442 34.755 1.00 91.50 206 ILE A N 1
ATOM 1802 C CA . ILE A 1 206 ? -21.186 3.349 34.276 1.00 91.50 206 ILE A CA 1
ATOM 1803 C C . ILE A 1 206 ? -19.971 2.543 33.801 1.00 91.50 206 ILE A C 1
ATOM 1805 O O . ILE A 1 206 ? -19.513 2.741 32.680 1.00 91.50 206 ILE A O 1
ATOM 1809 N N . ARG A 1 207 ? -19.513 1.569 34.594 1.00 88.44 207 ARG A N 1
ATOM 1810 C CA . ARG A 1 207 ? -18.372 0.714 34.231 1.00 88.44 207 ARG A CA 1
ATOM 1811 C C . ARG A 1 207 ? -18.640 -0.149 33.000 1.00 88.44 207 ARG A C 1
ATOM 1813 O O . ARG A 1 207 ? -17.781 -0.262 32.134 1.00 88.44 207 ARG A O 1
ATOM 1820 N N . GLU A 1 208 ? -19.831 -0.730 32.881 1.00 90.81 208 GLU A N 1
ATOM 1821 C CA . GLU A 1 208 ? -20.224 -1.492 31.688 1.00 90.81 208 GLU A CA 1
ATOM 1822 C C . GLU A 1 208 ? -20.194 -0.624 30.424 1.00 90.81 208 GLU A C 1
ATOM 1824 O O . GLU A 1 208 ? -19.733 -1.081 29.375 1.00 90.81 208 GLU A O 1
ATOM 1829 N N . LYS A 1 209 ? -20.643 0.635 30.524 1.00 94.50 209 LYS A N 1
ATOM 1830 C CA . LYS A 1 209 ? -20.548 1.605 29.425 1.00 94.50 209 LYS A CA 1
ATOM 1831 C C . LYS A 1 209 ? -19.094 1.914 29.075 1.00 94.50 209 LYS A C 1
ATOM 1833 O O . LYS A 1 209 ? -18.748 1.820 27.903 1.00 94.50 209 LYS A O 1
ATOM 1838 N N . GLU A 1 210 ? -18.241 2.182 30.061 1.00 94.06 210 GLU A N 1
ATOM 1839 C CA . GLU A 1 210 ? -16.809 2.437 29.839 1.00 94.06 210 GLU A CA 1
ATOM 1840 C C . GLU A 1 210 ? -16.107 1.243 29.172 1.00 94.06 210 GLU A C 1
ATOM 1842 O O . GLU A 1 210 ? -15.377 1.412 28.196 1.00 94.06 210 GLU A O 1
ATOM 1847 N N . ILE A 1 211 ? -16.371 0.013 29.627 1.00 94.19 211 ILE A N 1
ATOM 1848 C CA . ILE A 1 211 ? -15.825 -1.203 29.004 1.00 94.19 211 ILE A CA 1
ATOM 1849 C C . ILE A 1 211 ? -16.298 -1.325 27.553 1.00 94.19 211 ILE A C 1
ATOM 1851 O O . ILE A 1 211 ? -15.517 -1.705 26.677 1.00 94.19 211 ILE A O 1
ATOM 1855 N N . LYS A 1 212 ? -17.571 -1.020 27.283 1.00 95.69 212 LYS A N 1
ATOM 1856 C CA . LYS A 1 212 ? -18.122 -1.060 25.928 1.00 95.69 212 LYS A CA 1
ATOM 1857 C C . LYS A 1 212 ? -17.453 -0.024 25.022 1.00 95.69 212 LYS A C 1
ATOM 1859 O O . LYS A 1 212 ? -17.022 -0.386 23.932 1.00 95.69 212 LYS A O 1
ATOM 1864 N N . GLU A 1 213 ? -17.298 1.212 25.487 1.00 95.62 213 GLU A N 1
ATOM 1865 C CA . GLU A 1 213 ? -16.619 2.286 24.749 1.00 95.62 213 GLU A CA 1
ATOM 1866 C C . GLU A 1 213 ? -15.154 1.938 24.452 1.00 95.62 213 GLU A C 1
ATOM 1868 O O . GLU A 1 213 ? -14.687 2.127 23.328 1.00 95.62 213 GLU A O 1
ATOM 1873 N N . ILE A 1 214 ? -14.437 1.356 25.422 1.00 95.19 214 ILE A N 1
ATOM 1874 C CA . ILE A 1 214 ? -13.062 0.883 25.216 1.00 95.19 214 ILE A CA 1
ATOM 1875 C C . ILE A 1 214 ? -13.023 -0.209 24.142 1.00 95.19 214 ILE A C 1
ATOM 1877 O O . ILE A 1 214 ? -12.167 -0.153 23.261 1.00 95.19 214 ILE A O 1
ATOM 1881 N N . ARG A 1 215 ? -13.945 -1.179 24.166 1.00 94.88 215 ARG A N 1
ATOM 1882 C CA . ARG A 1 215 ? -14.005 -2.245 23.148 1.00 94.88 215 ARG A CA 1
ATOM 1883 C C . ARG A 1 215 ? -14.315 -1.705 21.753 1.00 94.88 215 ARG A C 1
ATOM 1885 O O . ARG A 1 215 ? -13.676 -2.128 20.796 1.00 94.88 215 ARG A O 1
ATOM 1892 N N . GLU A 1 216 ? -15.244 -0.759 21.637 1.00 96.56 216 GLU A N 1
ATOM 1893 C CA . GLU A 1 216 ? -15.557 -0.098 20.362 1.00 96.56 216 GLU A CA 1
ATOM 1894 C C . GLU A 1 216 ? -14.345 0.678 19.818 1.00 96.56 216 GLU A C 1
ATOM 1896 O O . GLU A 1 216 ? -14.066 0.655 18.619 1.00 96.56 216 GLU A O 1
ATOM 1901 N N . LEU A 1 217 ? -13.584 1.345 20.691 1.00 95.88 217 LEU A N 1
ATOM 1902 C CA . LEU A 1 217 ? -12.345 2.029 20.314 1.00 95.88 217 LEU A CA 1
ATOM 1903 C C . LEU A 1 217 ? -11.246 1.038 19.895 1.00 95.88 217 LEU A C 1
ATOM 1905 O O . LEU A 1 217 ? -10.539 1.281 18.917 1.00 95.88 217 LEU A O 1
ATOM 1909 N N . GLN A 1 218 ? -11.130 -0.098 20.585 1.00 95.81 218 GLN A N 1
ATOM 1910 C CA . GLN A 1 218 ? -10.208 -1.172 20.211 1.00 95.81 218 GLN A CA 1
ATOM 1911 C C . GLN A 1 218 ? -10.534 -1.758 18.837 1.00 95.81 218 GLN A C 1
ATOM 1913 O O . GLN A 1 218 ? -9.626 -1.977 18.039 1.00 95.81 218 GLN A O 1
ATOM 1918 N N . GLU A 1 219 ? -11.813 -1.984 18.541 1.00 96.75 219 GLU A N 1
ATOM 1919 C CA . GLU A 1 219 ? -12.259 -2.476 17.237 1.00 96.75 219 GLU A CA 1
ATOM 1920 C C . GLU A 1 219 ? -11.876 -1.504 16.113 1.00 96.75 219 GLU A C 1
ATOM 1922 O O . GLU A 1 219 ? -11.272 -1.927 15.126 1.00 96.75 219 GLU A O 1
ATOM 1927 N N . LYS A 1 220 ? -12.093 -0.195 16.310 1.00 96.25 220 LYS A N 1
ATOM 1928 C CA . LYS A 1 220 ? -11.670 0.843 15.353 1.00 96.25 220 LYS A CA 1
ATOM 1929 C C . LYS A 1 220 ? -10.168 0.801 15.081 1.00 96.25 220 LYS A C 1
ATOM 1931 O O . LYS A 1 220 ? -9.769 0.751 13.921 1.00 96.25 220 LYS A O 1
ATOM 1936 N N . HIS A 1 221 ? -9.337 0.748 16.123 1.00 96.50 221 HIS A N 1
ATOM 1937 C CA . HIS A 1 221 ? -7.885 0.651 15.943 1.00 96.50 221 HIS A CA 1
ATOM 1938 C C . HIS A 1 221 ? -7.455 -0.653 15.269 1.00 96.50 221 HIS A C 1
ATOM 1940 O O . HIS A 1 221 ? -6.521 -0.652 14.469 1.00 96.50 221 HIS A O 1
ATOM 1946 N N . MET A 1 222 ? -8.133 -1.769 15.544 1.00 96.88 222 MET A N 1
ATOM 1947 C CA . MET A 1 222 ? -7.864 -3.036 14.863 1.00 96.88 222 MET A CA 1
ATOM 1948 C C . MET A 1 222 ? -8.210 -2.979 13.373 1.00 96.88 222 MET A C 1
ATOM 1950 O O . MET A 1 222 ? -7.469 -3.531 12.559 1.00 96.88 222 MET A O 1
ATOM 1954 N N . ASP A 1 223 ? -9.304 -2.323 13.000 1.00 96.88 223 ASP A N 1
ATOM 1955 C CA . ASP A 1 223 ? -9.677 -2.149 11.597 1.00 96.88 223 ASP A CA 1
ATOM 1956 C C . ASP A 1 223 ? -8.736 -1.180 10.873 1.00 96.88 223 ASP A C 1
ATOM 1958 O O . ASP A 1 223 ? -8.287 -1.483 9.766 1.00 96.88 223 ASP A O 1
ATOM 1962 N N . GLU A 1 224 ? -8.334 -0.085 11.523 1.00 95.38 224 GLU A N 1
ATOM 1963 C CA . GLU A 1 224 ? -7.290 0.813 11.016 1.00 95.38 224 GLU A CA 1
ATOM 1964 C C . GLU A 1 224 ? -5.974 0.056 10.789 1.00 95.38 224 GLU A C 1
ATOM 1966 O O . GLU A 1 224 ? -5.385 0.158 9.715 1.00 95.38 224 GLU A O 1
ATOM 1971 N N . LEU A 1 225 ? -5.546 -0.784 11.738 1.00 96.00 225 LEU A N 1
ATOM 1972 C CA . LEU A 1 225 ? -4.349 -1.618 11.590 1.00 96.00 225 LEU A CA 1
ATOM 1973 C C . LEU A 1 225 ? -4.433 -2.584 10.405 1.00 96.00 225 LEU A C 1
ATOM 1975 O O . LEU A 1 225 ? -3.438 -2.759 9.699 1.00 96.00 225 LEU A O 1
ATOM 1979 N N . LYS A 1 226 ? -5.595 -3.204 10.160 1.00 96.00 226 LYS A N 1
ATOM 1980 C CA . LYS A 1 226 ? -5.796 -4.064 8.981 1.00 96.00 226 LYS A CA 1
ATOM 1981 C C . LYS A 1 226 ? -5.665 -3.262 7.688 1.00 96.00 226 LYS A C 1
ATOM 1983 O O . LYS A 1 226 ? -4.983 -3.713 6.772 1.00 96.00 226 LYS A O 1
ATOM 1988 N N . LEU A 1 227 ? -6.271 -2.075 7.622 1.00 95.31 227 LEU A N 1
ATOM 1989 C CA . LEU A 1 227 ? -6.170 -1.195 6.455 1.00 95.31 227 LEU A CA 1
ATOM 1990 C C . LEU A 1 227 ? -4.719 -0.763 6.205 1.00 95.31 227 LEU A C 1
ATOM 1992 O O . LEU A 1 227 ? -4.245 -0.872 5.076 1.00 95.31 227 LEU A O 1
ATOM 1996 N N . ARG A 1 228 ? -3.984 -0.366 7.253 1.00 93.88 228 ARG A N 1
ATOM 1997 C CA . ARG A 1 228 ? -2.557 -0.011 7.142 1.00 93.88 228 ARG A CA 1
ATOM 1998 C C . ARG A 1 228 ? -1.680 -1.191 6.744 1.00 93.88 228 ARG A C 1
ATOM 2000 O O . ARG A 1 228 ? -0.692 -0.999 6.046 1.00 93.88 228 ARG A O 1
ATOM 2007 N N . GLN A 1 229 ? -2.025 -2.409 7.157 1.00 93.31 229 GLN A N 1
ATOM 2008 C CA . GLN A 1 229 ? -1.313 -3.608 6.718 1.00 93.31 229 GLN A CA 1
ATOM 2009 C C . GLN A 1 229 ? -1.497 -3.848 5.213 1.00 93.31 229 GLN A C 1
ATOM 2011 O O . GLN A 1 229 ? -0.509 -4.071 4.521 1.00 93.31 229 GLN A O 1
ATOM 2016 N N . ILE A 1 230 ? -2.729 -3.741 4.703 1.00 95.62 230 ILE A N 1
ATOM 2017 C CA . ILE A 1 230 ? -3.020 -3.870 3.265 1.00 95.62 230 ILE A CA 1
ATOM 2018 C C . ILE A 1 230 ? -2.284 -2.784 2.467 1.00 95.62 230 ILE A C 1
ATOM 2020 O O . ILE A 1 230 ? -1.674 -3.077 1.441 1.00 95.62 230 ILE A O 1
ATOM 2024 N N . GLU A 1 231 ? -2.303 -1.540 2.954 1.00 94.94 231 GLU A N 1
ATOM 2025 C CA . GLU A 1 231 ? -1.560 -0.426 2.354 1.00 94.94 231 GLU A CA 1
ATOM 2026 C C . GLU A 1 231 ? -0.050 -0.709 2.313 1.00 94.94 231 GLU A C 1
ATOM 2028 O O . GLU A 1 231 ? 0.573 -0.564 1.264 1.00 94.94 231 GLU A O 1
ATOM 2033 N N . ALA A 1 232 ? 0.538 -1.167 3.422 1.00 94.25 232 ALA A N 1
ATOM 2034 C CA . ALA A 1 232 ? 1.963 -1.478 3.500 1.00 94.25 232 ALA A CA 1
ATOM 2035 C C . ALA A 1 232 ? 2.373 -2.621 2.557 1.00 94.25 232 ALA A C 1
ATOM 2037 O O . ALA A 1 232 ? 3.436 -2.552 1.938 1.00 94.25 232 ALA A O 1
ATOM 2038 N N . ASP A 1 233 ? 1.545 -3.659 2.428 1.00 95.25 233 ASP A N 1
ATOM 2039 C CA . ASP A 1 233 ? 1.807 -4.767 1.507 1.00 95.25 233 ASP A CA 1
ATOM 2040 C C . ASP A 1 233 ? 1.713 -4.300 0.044 1.00 95.25 233 ASP A C 1
ATOM 2042 O O . ASP A 1 233 ? 2.618 -4.578 -0.746 1.00 95.25 233 ASP A O 1
ATOM 2046 N N . GLY A 1 234 ? 0.712 -3.479 -0.292 1.00 97.38 234 GLY A N 1
ATOM 2047 C CA . GLY A 1 234 ? 0.600 -2.859 -1.616 1.00 97.38 234 GLY A CA 1
ATOM 2048 C C . GLY A 1 234 ? 1.771 -1.925 -1.951 1.00 97.38 234 GLY A C 1
ATOM 2049 O O . GLY A 1 234 ? 2.290 -1.948 -3.069 1.00 97.38 234 GLY A O 1
ATOM 2050 N N . LEU A 1 235 ? 2.248 -1.137 -0.980 1.00 96.75 235 LEU A N 1
ATOM 2051 C CA . LEU A 1 235 ? 3.418 -0.274 -1.158 1.00 96.75 235 LEU A CA 1
ATOM 2052 C C . LEU A 1 235 ? 4.691 -1.085 -1.434 1.00 96.75 235 LEU A C 1
ATOM 2054 O O . LEU A 1 235 ? 5.449 -0.710 -2.329 1.00 96.75 235 LEU A O 1
ATOM 2058 N N . LYS A 1 236 ? 4.896 -2.216 -0.745 1.00 96.62 236 LYS A N 1
ATOM 2059 C CA . LYS A 1 236 ? 6.039 -3.118 -0.977 1.00 96.62 236 LYS A CA 1
ATOM 2060 C C . LYS A 1 236 ? 6.013 -3.766 -2.356 1.00 96.62 236 LYS A C 1
ATOM 2062 O O . LYS A 1 236 ? 7.054 -3.882 -3.003 1.00 96.62 236 LYS A O 1
ATOM 2067 N N . GLU A 1 237 ? 4.842 -4.201 -2.815 1.00 97.19 237 GLU A N 1
ATOM 2068 C CA . GLU A 1 237 ? 4.688 -4.756 -4.163 1.00 97.19 237 GLU A CA 1
ATOM 2069 C C . GLU A 1 237 ? 5.001 -3.704 -5.233 1.00 97.19 237 GLU A C 1
ATOM 2071 O O . GLU A 1 237 ? 5.769 -3.974 -6.162 1.00 97.19 237 GLU A O 1
ATOM 2076 N N . ALA A 1 238 ? 4.485 -2.484 -5.059 1.00 96.00 238 ALA A N 1
ATOM 2077 C CA . ALA A 1 238 ? 4.782 -1.363 -5.942 1.00 96.00 238 ALA A CA 1
ATOM 2078 C C . ALA A 1 238 ? 6.277 -0.999 -5.930 1.00 96.00 238 ALA A C 1
ATOM 2080 O O . ALA A 1 238 ? 6.862 -0.786 -6.989 1.00 96.00 238 ALA A O 1
ATOM 2081 N N . GLU A 1 239 ? 6.925 -0.980 -4.762 1.00 96.75 239 GLU A N 1
ATOM 2082 C CA . GLU A 1 239 ? 8.367 -0.739 -4.641 1.00 96.75 239 GLU A CA 1
ATOM 2083 C C . GLU A 1 239 ? 9.176 -1.799 -5.397 1.00 96.75 239 GLU A C 1
ATOM 2085 O O . GLU A 1 239 ? 10.073 -1.463 -6.173 1.00 96.75 239 GLU A O 1
ATOM 2090 N N . LYS A 1 240 ? 8.845 -3.083 -5.211 1.00 96.88 240 LYS A N 1
ATOM 2091 C CA . LYS A 1 240 ? 9.500 -4.187 -5.919 1.00 96.88 240 LYS A CA 1
ATOM 2092 C C . LYS A 1 240 ? 9.377 -4.011 -7.431 1.00 96.88 240 LYS A C 1
ATOM 2094 O O . LYS A 1 240 ? 10.373 -4.153 -8.136 1.00 96.88 240 LYS A O 1
ATOM 2099 N N . HIS A 1 241 ? 8.184 -3.673 -7.916 1.00 95.69 241 HIS A N 1
ATOM 2100 C CA . HIS A 1 241 ? 7.952 -3.435 -9.336 1.00 95.69 241 HIS A CA 1
ATOM 2101 C C . HIS A 1 241 ? 8.764 -2.243 -9.870 1.00 95.69 241 HIS A C 1
ATOM 2103 O O . HIS A 1 241 ? 9.428 -2.372 -10.900 1.00 95.69 241 HIS A O 1
ATOM 2109 N N . LEU A 1 242 ? 8.788 -1.117 -9.147 1.00 95.75 242 LEU A N 1
ATOM 2110 C CA . LEU A 1 242 ? 9.579 0.061 -9.517 1.00 95.75 242 LEU A CA 1
ATOM 2111 C C . LEU A 1 242 ? 11.084 -0.242 -9.551 1.00 95.75 242 LEU A C 1
ATOM 2113 O O . LEU A 1 242 ? 11.769 0.196 -10.470 1.00 95.75 242 LEU A O 1
ATOM 2117 N N . ARG A 1 243 ? 11.600 -1.025 -8.593 1.00 96.88 243 ARG A N 1
ATOM 2118 C CA . ARG A 1 243 ? 13.008 -1.459 -8.572 1.00 96.88 243 ARG A CA 1
ATOM 2119 C C . ARG A 1 243 ? 13.357 -2.354 -9.762 1.00 96.88 243 ARG A C 1
ATOM 2121 O O . ARG A 1 243 ? 14.451 -2.225 -10.304 1.00 96.88 243 ARG A O 1
ATOM 2128 N N . THR A 1 244 ? 12.450 -3.242 -10.178 1.00 96.00 244 THR A N 1
ATOM 2129 C CA . THR A 1 244 ? 12.637 -4.040 -11.400 1.00 96.00 244 THR A CA 1
ATOM 2130 C C . THR A 1 244 ? 12.712 -3.139 -12.630 1.00 96.00 244 THR A C 1
ATOM 2132 O O . THR A 1 244 ? 13.675 -3.246 -13.380 1.00 96.00 244 THR A O 1
ATOM 2135 N N . CYS A 1 245 ? 11.778 -2.192 -12.779 1.00 95.12 245 CYS A N 1
ATOM 2136 C CA . CYS A 1 245 ? 11.789 -1.249 -13.901 1.00 95.12 245 CYS A CA 1
ATOM 2137 C C . CYS A 1 245 ? 13.068 -0.397 -13.923 1.00 95.12 245 CYS A C 1
ATOM 2139 O O . CYS A 1 245 ? 13.673 -0.231 -14.976 1.00 95.12 245 CYS A O 1
ATOM 2141 N N . LEU A 1 246 ? 13.516 0.099 -12.763 1.00 96.31 246 LEU A N 1
ATOM 2142 C CA . LEU A 1 246 ? 14.767 0.851 -12.640 1.00 96.31 246 LEU A CA 1
ATOM 2143 C C . LEU A 1 246 ? 15.972 0.016 -13.093 1.00 96.31 246 LEU A C 1
ATOM 2145 O O . LEU A 1 246 ? 16.774 0.486 -13.891 1.00 96.31 246 LEU A O 1
ATOM 2149 N N . SER A 1 247 ? 16.063 -1.235 -12.629 1.00 96.69 247 SER A N 1
ATOM 2150 C CA . SER A 1 247 ? 17.133 -2.149 -13.038 1.00 96.69 247 SER A CA 1
ATOM 2151 C C . SER A 1 247 ? 17.121 -2.423 -14.539 1.00 96.69 247 SER A C 1
ATOM 2153 O O . SER A 1 247 ? 18.187 -2.581 -15.128 1.00 96.69 247 SER A O 1
ATOM 2155 N N . ASP A 1 248 ? 15.945 -2.500 -15.159 1.00 94.94 248 ASP A N 1
ATOM 2156 C CA . ASP A 1 248 ? 15.844 -2.689 -16.601 1.00 94.94 248 ASP A CA 1
ATOM 2157 C C . ASP A 1 248 ? 16.286 -1.425 -17.352 1.00 94.94 248 ASP A C 1
ATOM 2159 O O . ASP A 1 248 ? 17.080 -1.539 -18.279 1.00 94.94 248 ASP A O 1
ATOM 2163 N N . VAL A 1 249 ? 15.912 -0.221 -16.898 1.00 95.88 249 VAL A N 1
ATOM 2164 C CA . VAL A 1 249 ? 16.437 1.048 -17.450 1.00 95.88 249 VAL A CA 1
ATOM 2165 C C . VAL A 1 249 ? 17.962 1.134 -17.348 1.00 95.88 249 VAL A C 1
ATOM 2167 O O . VAL A 1 249 ? 18.602 1.556 -18.310 1.00 95.88 249 VAL A O 1
ATOM 2170 N N . ASP A 1 250 ? 18.551 0.727 -16.222 1.00 96.94 250 ASP A N 1
ATOM 2171 C CA . ASP A 1 250 ? 20.008 0.734 -16.047 1.00 96.94 250 ASP A CA 1
ATOM 2172 C C . ASP A 1 250 ? 20.702 -0.213 -17.040 1.00 96.94 250 ASP A C 1
ATOM 2174 O O . ASP A 1 250 ? 21.677 0.184 -17.676 1.00 96.94 250 ASP A O 1
ATOM 2178 N N . LYS A 1 251 ? 20.153 -1.415 -17.275 1.00 96.75 251 LYS A N 1
ATOM 2179 C CA . LYS A 1 251 ? 20.669 -2.331 -18.310 1.00 96.75 251 LYS A CA 1
ATOM 2180 C C . LYS A 1 251 ? 20.557 -1.731 -19.709 1.00 96.75 251 LYS A C 1
ATOM 2182 O O . LYS A 1 251 ? 21.477 -1.871 -20.507 1.00 96.75 251 LYS A O 1
ATOM 2187 N N . GLU A 1 252 ? 19.444 -1.069 -20.030 1.00 96.12 252 GLU A N 1
ATOM 2188 C CA . GLU A 1 252 ? 19.284 -0.410 -21.333 1.00 96.12 252 GLU A CA 1
ATOM 2189 C C . GLU A 1 252 ? 20.278 0.748 -21.524 1.00 96.12 252 GLU A C 1
ATOM 2191 O O . GLU A 1 252 ? 20.783 0.952 -22.630 1.00 96.12 252 GLU A O 1
ATOM 2196 N N . LEU A 1 253 ? 20.588 1.491 -20.455 1.00 96.62 253 LEU A N 1
ATOM 2197 C CA . LEU A 1 253 ? 21.628 2.524 -20.459 1.00 96.62 253 LEU A CA 1
ATOM 2198 C C . LEU A 1 253 ? 23.017 1.927 -20.696 1.00 96.62 253 LEU A C 1
ATOM 2200 O O . LEU A 1 253 ? 23.737 2.428 -21.557 1.00 96.62 253 LEU A O 1
ATOM 2204 N N . GLU A 1 254 ? 23.374 0.860 -19.980 1.00 96.88 254 GLU A N 1
ATOM 2205 C CA . GLU A 1 254 ? 24.648 0.151 -20.161 1.00 96.88 254 GLU A CA 1
ATOM 2206 C C . GLU A 1 254 ? 24.792 -0.366 -21.599 1.00 96.88 254 GLU A C 1
ATOM 2208 O O . GLU A 1 254 ? 25.776 -0.059 -22.272 1.00 96.88 254 GLU A O 1
ATOM 2213 N N . LEU A 1 255 ? 23.764 -1.043 -22.127 1.00 96.50 255 LEU A N 1
ATOM 2214 C CA . LEU A 1 255 ? 23.738 -1.525 -23.513 1.00 96.50 255 LEU A CA 1
ATOM 2215 C C . LEU A 1 255 ? 23.905 -0.388 -24.531 1.00 96.50 255 LEU A C 1
ATOM 2217 O O . LEU A 1 255 ? 24.595 -0.542 -25.543 1.00 96.50 255 LEU A O 1
ATOM 2221 N N . LEU A 1 256 ? 23.279 0.767 -24.286 1.00 96.50 256 LEU A N 1
ATOM 2222 C CA . LEU A 1 256 ? 23.427 1.938 -25.145 1.00 96.50 256 LEU A CA 1
ATOM 2223 C C . LEU A 1 256 ? 24.861 2.487 -25.110 1.00 96.50 256 LEU A C 1
ATOM 2225 O O . LEU A 1 256 ? 25.407 2.817 -26.165 1.00 96.50 256 LEU A O 1
ATOM 2229 N N . GLU A 1 257 ? 25.474 2.580 -23.931 1.00 95.56 257 GLU A N 1
ATOM 2230 C CA . GLU A 1 257 ? 26.847 3.065 -23.757 1.00 95.56 257 GLU A CA 1
ATOM 2231 C C . GLU A 1 257 ? 27.880 2.132 -24.396 1.00 95.56 257 GLU A C 1
ATOM 2233 O O . GLU A 1 257 ? 28.750 2.608 -25.130 1.00 95.56 257 GLU A O 1
ATOM 2238 N N . GLU A 1 258 ? 27.733 0.820 -24.216 1.00 94.62 258 GLU A N 1
ATOM 2239 C CA . GLU A 1 258 ? 28.552 -0.198 -24.882 1.00 94.62 258 GLU A CA 1
ATOM 2240 C C . GLU A 1 258 ? 28.403 -0.142 -26.408 1.00 94.62 258 GLU A C 1
ATOM 2242 O O . GLU A 1 258 ? 29.383 -0.220 -27.148 1.00 94.62 258 GLU A O 1
ATOM 2247 N N . SER A 1 259 ? 27.181 0.049 -26.914 1.00 93.56 259 SER A N 1
ATOM 2248 C CA . SER A 1 259 ? 26.969 0.173 -28.360 1.00 93.56 259 SER A CA 1
ATOM 2249 C C . SER A 1 259 ? 27.610 1.437 -28.947 1.00 93.56 259 SER A C 1
ATOM 2251 O O . SER A 1 259 ? 28.082 1.423 -30.085 1.00 93.56 259 SER A O 1
ATOM 2253 N N . CYS A 1 260 ? 27.641 2.526 -28.173 1.00 93.06 260 CYS A N 1
ATOM 2254 C CA . CYS A 1 260 ? 28.239 3.795 -28.572 1.00 93.06 260 CYS A CA 1
ATOM 2255 C C . CYS A 1 260 ? 29.764 3.683 -28.635 1.00 93.06 260 CYS A C 1
ATOM 2257 O O . CYS A 1 260 ? 30.364 4.082 -29.634 1.00 93.06 260 CYS A O 1
ATOM 2259 N N . SER A 1 261 ? 30.394 3.074 -27.625 1.00 91.69 261 SER A N 1
ATOM 2260 C CA . SER A 1 261 ? 31.847 2.874 -27.620 1.00 91.69 261 SER A CA 1
ATOM 2261 C C . SER A 1 261 ? 32.306 2.034 -28.815 1.00 91.69 261 SER A C 1
ATOM 2263 O O . SER A 1 261 ? 33.195 2.469 -29.545 1.00 91.69 261 SER A O 1
ATOM 2265 N N . LEU A 1 262 ? 31.626 0.917 -29.100 1.00 89.56 262 LEU A N 1
ATOM 2266 C CA . LEU A 1 262 ? 31.932 0.039 -30.238 1.00 89.56 262 LEU A CA 1
ATOM 2267 C C . LEU A 1 262 ? 31.822 0.739 -31.598 1.00 89.56 262 LEU A C 1
ATOM 2269 O O . LEU A 1 262 ? 32.562 0.430 -32.529 1.00 89.56 262 LEU A O 1
ATOM 2273 N N . ILE A 1 263 ? 30.882 1.672 -31.752 1.00 89.06 263 ILE A N 1
ATOM 2274 C CA . ILE A 1 263 ? 30.692 2.385 -33.020 1.00 89.06 263 ILE A CA 1
ATOM 2275 C C . ILE A 1 263 ? 31.668 3.536 -33.164 1.00 89.06 263 ILE A C 1
ATOM 2277 O O . ILE A 1 263 ? 32.114 3.807 -34.280 1.00 89.06 263 ILE A O 1
ATOM 2281 N N . MET A 1 264 ? 31.996 4.205 -32.064 1.00 86.94 264 MET A N 1
ATOM 2282 C CA . MET A 1 264 ? 32.920 5.332 -32.054 1.00 86.94 264 MET A CA 1
ATOM 2283 C C . MET A 1 264 ? 34.389 4.908 -32.163 1.00 86.94 264 MET A C 1
ATOM 2285 O O . MET A 1 264 ? 35.229 5.762 -32.447 1.00 86.94 264 MET A O 1
ATOM 2289 N N . GLU A 1 265 ? 34.709 3.618 -32.011 1.00 83.00 265 GLU A N 1
ATOM 2290 C CA . GLU A 1 265 ? 36.024 3.083 -32.370 1.00 83.00 265 GLU A CA 1
ATOM 2291 C C . GLU A 1 265 ? 36.357 3.416 -33.834 1.00 83.00 265 GLU A C 1
ATOM 2293 O O . GLU A 1 265 ? 35.707 2.968 -34.785 1.00 83.00 265 GLU A O 1
ATOM 2298 N N . SER A 1 266 ? 37.376 4.258 -34.024 1.00 63.22 266 SER A N 1
ATOM 2299 C CA . SER A 1 266 ? 37.786 4.717 -35.343 1.00 63.22 266 SER A CA 1
ATOM 2300 C C . SER A 1 266 ? 38.534 3.610 -36.083 1.00 63.22 266 SER A C 1
ATOM 2302 O O . SER A 1 266 ? 39.582 3.126 -35.660 1.00 63.22 266 SER A O 1
ATOM 2304 N N . ALA A 1 267 ? 38.018 3.225 -37.247 1.00 63.94 267 ALA A N 1
ATOM 2305 C CA . ALA A 1 267 ? 38.782 2.410 -38.175 1.00 63.94 267 ALA A CA 1
ATOM 2306 C C . ALA A 1 267 ? 39.722 3.323 -38.972 1.00 63.94 267 ALA A C 1
ATOM 2308 O O . ALA A 1 267 ? 39.270 4.206 -39.708 1.00 63.94 267 ALA A O 1
ATOM 2309 N N . ASP A 1 268 ? 41.031 3.102 -38.850 1.00 63.06 268 ASP A N 1
ATOM 2310 C CA . ASP A 1 268 ? 42.049 3.890 -39.546 1.00 63.06 268 ASP A CA 1
ATOM 2311 C C . ASP A 1 268 ? 42.121 3.501 -41.036 1.00 63.06 268 ASP A C 1
ATOM 2313 O O . ASP A 1 268 ? 42.980 2.755 -41.503 1.00 63.06 268 ASP A O 1
ATOM 2317 N N . VAL A 1 269 ? 41.117 3.939 -41.796 1.00 63.59 269 VAL A N 1
ATOM 2318 C CA . VAL A 1 269 ? 40.951 3.644 -43.232 1.00 63.59 269 VAL A CA 1
ATOM 2319 C C . VAL A 1 269 ? 41.275 4.880 -44.084 1.00 63.59 269 VAL A C 1
ATOM 2321 O O . VAL A 1 269 ? 41.319 4.810 -45.311 1.00 63.59 269 VAL A O 1
ATOM 2324 N N . SER A 1 270 ? 41.603 6.002 -43.434 1.00 60.16 270 SER A N 1
ATOM 2325 C CA . SER A 1 270 ? 41.982 7.273 -44.064 1.00 60.16 270 SER A CA 1
ATOM 2326 C C . SER A 1 270 ? 43.187 7.151 -45.017 1.00 60.16 270 SER A C 1
ATOM 2328 O O . SER A 1 270 ? 43.300 7.929 -45.964 1.00 60.16 270 SER A O 1
ATOM 2330 N N . GLN A 1 271 ? 44.038 6.134 -44.823 1.00 61.00 271 GLN A N 1
ATOM 2331 C CA . GLN A 1 271 ? 45.237 5.853 -45.627 1.00 61.00 271 GLN A CA 1
ATOM 2332 C C . GLN A 1 271 ? 45.093 4.647 -46.578 1.00 61.00 271 GLN A C 1
ATOM 2334 O O . GLN A 1 271 ? 46.072 4.193 -47.176 1.00 61.00 271 GLN A O 1
ATOM 2339 N N . ALA A 1 272 ? 43.890 4.085 -46.738 1.00 67.38 272 ALA A N 1
ATOM 2340 C CA . ALA A 1 272 ? 43.686 2.931 -47.608 1.00 67.38 272 ALA A CA 1
ATOM 2341 C C . ALA A 1 272 ? 43.729 3.332 -49.098 1.00 67.38 272 ALA A C 1
ATOM 2343 O O . ALA A 1 272 ? 42.886 4.077 -49.586 1.00 67.38 272 ALA A O 1
ATOM 2344 N N . TYR A 1 273 ? 44.683 2.788 -49.861 1.00 73.38 273 TYR A N 1
ATOM 2345 C CA . TYR A 1 273 ? 44.806 3.044 -51.309 1.00 73.38 273 TYR A CA 1
ATOM 2346 C C . TYR A 1 273 ? 43.981 2.088 -52.188 1.00 73.38 273 TYR A C 1
ATOM 2348 O O . TYR A 1 273 ? 43.796 2.333 -53.378 1.00 73.38 273 TYR A O 1
ATOM 2356 N N . ASN A 1 274 ? 43.472 0.992 -51.619 1.00 87.38 274 ASN A N 1
ATOM 2357 C CA . ASN A 1 274 ? 42.709 -0.016 -52.351 1.00 87.38 274 ASN A CA 1
ATOM 2358 C C . ASN A 1 274 ? 41.214 0.352 -52.381 1.00 87.38 274 ASN A C 1
ATOM 2360 O O . ASN A 1 274 ? 40.523 0.219 -51.371 1.00 87.38 274 ASN A O 1
ATOM 2364 N N . LEU A 1 275 ? 40.722 0.777 -53.549 1.00 88.56 275 LEU A N 1
ATOM 2365 C CA . LEU A 1 275 ? 39.348 1.264 -53.737 1.00 88.56 275 LEU A CA 1
ATOM 2366 C C . LEU A 1 275 ? 38.284 0.214 -53.372 1.00 88.56 275 LEU A C 1
ATOM 2368 O O . LEU A 1 275 ? 37.312 0.531 -52.686 1.00 88.56 275 LEU A O 1
ATOM 2372 N N . LYS A 1 276 ? 38.509 -1.057 -53.723 1.00 89.50 276 LYS A N 1
ATOM 2373 C CA . LYS A 1 276 ? 37.629 -2.172 -53.346 1.00 89.50 276 LYS A CA 1
ATOM 2374 C C . LYS A 1 276 ? 37.537 -2.354 -51.829 1.00 89.50 276 LYS A C 1
ATOM 2376 O O . LYS A 1 276 ? 36.453 -2.600 -51.302 1.00 89.50 276 LYS A O 1
ATOM 2381 N N . LYS A 1 277 ? 38.658 -2.204 -51.109 1.00 89.25 277 LYS A N 1
ATOM 2382 C CA . LYS A 1 277 ? 38.671 -2.245 -49.634 1.00 89.25 277 LYS A CA 1
ATOM 2383 C C . LYS A 1 277 ? 37.915 -1.061 -49.025 1.00 89.25 277 LYS A C 1
ATOM 2385 O O . LYS A 1 277 ? 37.186 -1.274 -48.064 1.00 89.25 277 LYS A O 1
ATOM 2390 N N . ILE A 1 278 ? 38.042 0.140 -49.594 1.00 89.69 278 ILE A N 1
ATOM 2391 C CA . ILE A 1 278 ? 37.307 1.334 -49.139 1.00 89.69 278 ILE A CA 1
ATOM 2392 C C . ILE A 1 278 ? 35.798 1.140 -49.315 1.00 89.69 278 ILE A C 1
ATOM 2394 O O . ILE A 1 278 ? 35.043 1.321 -48.365 1.00 89.69 278 ILE A O 1
ATOM 2398 N N . LYS A 1 279 ? 35.347 0.698 -50.497 1.00 92.00 279 LYS A N 1
ATOM 2399 C CA . LYS A 1 279 ? 33.922 0.432 -50.745 1.00 92.00 279 LYS A CA 1
ATOM 2400 C C . LYS A 1 279 ? 33.365 -0.626 -49.784 1.00 92.00 279 LYS A C 1
ATOM 2402 O O . LYS A 1 279 ? 32.292 -0.446 -49.216 1.00 92.00 279 LYS A O 1
ATOM 2407 N N . LEU A 1 280 ? 34.113 -1.710 -49.558 1.00 91.06 280 LEU A N 1
ATOM 2408 C CA . LEU A 1 280 ? 33.733 -2.755 -48.601 1.00 91.06 280 LEU A CA 1
ATOM 2409 C C . LEU A 1 280 ? 33.672 -2.227 -47.161 1.00 91.06 280 LEU A C 1
ATOM 2411 O O . LEU A 1 280 ? 32.778 -2.621 -46.416 1.00 91.06 280 LEU A O 1
ATOM 2415 N N . PHE A 1 281 ? 34.589 -1.337 -46.773 1.00 90.69 281 PHE A N 1
ATOM 2416 C CA . PHE A 1 281 ? 34.551 -0.670 -45.474 1.00 90.69 281 PHE A CA 1
ATOM 2417 C C . PHE A 1 281 ? 33.275 0.161 -45.307 1.00 90.69 281 PHE A C 1
ATOM 2419 O O . PHE A 1 281 ? 32.546 -0.071 -44.350 1.00 90.69 281 PHE A O 1
ATOM 2426 N N . ILE A 1 282 ? 32.961 1.050 -46.257 1.00 92.31 282 ILE A N 1
ATOM 2427 C CA . ILE A 1 282 ? 31.749 1.893 -46.228 1.00 92.31 282 ILE A CA 1
ATOM 2428 C C . ILE A 1 282 ? 30.493 1.021 -46.121 1.00 92.31 282 ILE A C 1
ATOM 2430 O O . ILE A 1 282 ? 29.624 1.296 -45.300 1.00 92.31 282 ILE A O 1
ATOM 2434 N N . ARG A 1 283 ? 30.423 -0.078 -46.883 1.00 93.88 283 ARG A 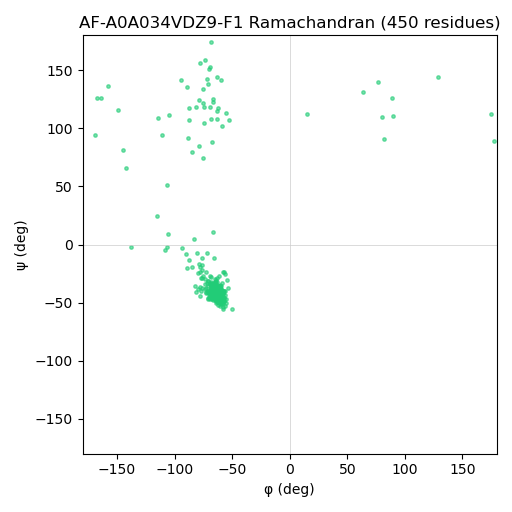N 1
ATOM 2435 C CA . ARG A 1 283 ? 29.316 -1.040 -46.798 1.00 93.88 283 ARG A CA 1
ATOM 2436 C C . ARG A 1 283 ? 29.172 -1.624 -45.388 1.00 93.88 283 ARG A C 1
ATOM 2438 O O . ARG A 1 283 ? 28.107 -1.523 -44.793 1.00 93.88 283 ARG A O 1
ATOM 2445 N N . LYS A 1 284 ? 30.244 -2.210 -44.840 1.00 92.31 284 LYS A N 1
ATOM 2446 C CA . LYS A 1 284 ? 30.228 -2.795 -43.486 1.00 92.31 284 LYS A CA 1
ATOM 2447 C C . LYS A 1 284 ? 29.896 -1.757 -42.418 1.00 92.31 284 LYS A C 1
ATOM 2449 O O . LYS A 1 284 ? 29.234 -2.064 -41.432 1.00 92.31 284 LYS A O 1
ATOM 2454 N N . ARG A 1 285 ? 30.371 -0.530 -42.613 1.00 91.81 285 ARG A N 1
ATOM 2455 C CA . ARG A 1 285 ? 30.129 0.586 -41.709 1.00 91.81 285 ARG A CA 1
ATOM 2456 C C . ARG A 1 285 ? 28.650 0.978 -41.708 1.00 91.81 285 ARG A C 1
ATOM 2458 O O . ARG A 1 285 ? 28.055 1.020 -40.638 1.00 91.81 285 ARG A O 1
ATOM 2465 N N . SER A 1 286 ? 28.041 1.134 -42.881 1.00 93.56 286 SER A N 1
ATOM 2466 C CA . SER A 1 286 ? 26.597 1.361 -43.043 1.00 93.56 286 SER A CA 1
ATOM 2467 C C . SER A 1 286 ? 25.752 0.225 -42.437 1.00 93.56 286 SER A C 1
ATOM 2469 O O . SER A 1 286 ? 24.813 0.483 -41.682 1.00 93.56 286 SER A O 1
ATOM 2471 N N . GLU A 1 287 ? 26.139 -1.042 -42.650 1.00 94.56 287 GLU A N 1
ATOM 2472 C CA . GLU A 1 287 ? 25.500 -2.207 -42.007 1.00 94.56 287 GLU A CA 1
ATOM 2473 C C . GLU A 1 287 ? 25.576 -2.129 -40.467 1.00 94.56 287 GLU A C 1
ATOM 2475 O O . GLU A 1 287 ? 24.590 -2.404 -39.777 1.00 94.56 287 GLU A O 1
ATOM 2480 N N . SER A 1 288 ? 26.715 -1.697 -39.911 1.00 93.56 288 SER A N 1
ATOM 2481 C CA . SER A 1 288 ? 26.881 -1.478 -38.468 1.00 93.56 288 SER A CA 1
ATOM 2482 C C . SER A 1 288 ? 25.937 -0.396 -37.934 1.00 93.56 288 SER A C 1
ATOM 2484 O O . SER A 1 288 ? 25.318 -0.590 -36.887 1.00 93.56 288 SER A O 1
ATOM 2486 N N . PHE A 1 289 ? 25.775 0.721 -38.652 1.00 94.12 289 PHE A N 1
ATOM 2487 C CA . PHE A 1 289 ? 24.830 1.775 -38.266 1.00 94.12 289 PHE A CA 1
ATOM 2488 C C . PHE A 1 289 ? 23.373 1.316 -38.374 1.00 94.12 289 PHE A C 1
ATOM 2490 O O . PHE A 1 289 ? 22.588 1.609 -37.473 1.00 94.12 289 PHE A O 1
ATOM 2497 N N . CYS A 1 290 ? 23.009 0.524 -39.389 1.00 95.88 290 CYS A N 1
ATOM 2498 C CA . CYS A 1 290 ? 21.686 -0.106 -39.460 1.00 95.88 290 CYS A CA 1
ATOM 2499 C C . CYS A 1 290 ? 21.403 -0.970 -38.224 1.00 95.88 290 CYS A C 1
ATOM 2501 O O . CYS A 1 290 ? 20.322 -0.890 -37.640 1.00 95.88 290 CYS A O 1
ATOM 2503 N N . ASN A 1 291 ? 22.371 -1.791 -37.808 1.00 95.88 291 ASN A N 1
ATOM 2504 C CA . ASN A 1 291 ? 22.226 -2.641 -36.626 1.00 95.88 291 ASN A CA 1
ATOM 2505 C C . ASN A 1 291 ? 22.114 -1.821 -35.336 1.00 95.88 291 ASN A C 1
ATOM 2507 O O . ASN A 1 291 ? 21.304 -2.158 -34.475 1.00 95.88 291 ASN A O 1
ATOM 2511 N N . GLN A 1 292 ? 22.840 -0.708 -35.225 1.00 95.75 292 GLN A N 1
ATOM 2512 C CA . GLN A 1 292 ? 22.688 0.195 -34.086 1.00 95.75 292 GLN A CA 1
ATOM 2513 C C . GLN A 1 292 ? 21.331 0.889 -34.047 1.00 95.75 292 GLN A C 1
ATOM 2515 O O . GLN A 1 292 ? 20.731 0.991 -32.982 1.00 95.75 292 GLN A O 1
ATOM 2520 N N . ILE A 1 293 ? 20.820 1.352 -35.188 1.00 97.44 293 ILE A N 1
ATOM 2521 C CA . ILE A 1 293 ? 19.491 1.966 -35.235 1.00 97.44 293 ILE A CA 1
ATOM 2522 C C . ILE A 1 293 ? 18.434 0.938 -34.805 1.00 97.44 293 ILE A C 1
ATOM 2524 O O . ILE A 1 293 ? 17.555 1.266 -34.009 1.00 97.44 293 ILE A O 1
ATOM 2528 N N . LYS A 1 294 ? 18.556 -0.322 -35.247 1.00 98.00 294 LYS A N 1
ATOM 2529 C CA . LYS A 1 294 ? 17.693 -1.424 -34.785 1.00 98.00 294 LYS A CA 1
ATOM 2530 C C . LYS A 1 294 ? 17.799 -1.657 -33.278 1.00 98.00 294 LYS A C 1
ATOM 2532 O O . LYS A 1 294 ? 16.772 -1.866 -32.640 1.00 98.00 294 LYS A O 1
ATOM 2537 N N . LEU A 1 295 ? 19.004 -1.591 -32.705 1.00 97.44 295 LEU A N 1
ATOM 2538 C CA . LEU A 1 295 ? 19.191 -1.669 -31.256 1.00 97.44 295 LEU A CA 1
ATOM 2539 C C . LEU A 1 295 ? 18.445 -0.530 -30.549 1.00 97.44 295 LEU A C 1
ATOM 2541 O O . LEU A 1 295 ? 17.645 -0.809 -29.664 1.00 97.44 295 LEU A O 1
ATOM 2545 N N . CYS A 1 296 ? 18.624 0.725 -30.974 1.00 97.56 296 CYS A N 1
ATOM 2546 C CA . CYS A 1 296 ? 17.915 1.871 -30.393 1.00 97.56 296 CYS A CA 1
ATOM 2547 C C . CYS A 1 296 ? 16.388 1.729 -30.478 1.00 97.56 296 CYS A C 1
ATOM 2549 O O . CYS A 1 296 ? 15.693 2.036 -29.513 1.00 97.56 296 CYS A O 1
ATOM 2551 N N . ILE A 1 297 ? 15.860 1.239 -31.605 1.00 98.12 297 ILE A N 1
ATOM 2552 C CA . ILE A 1 297 ? 14.428 0.936 -31.752 1.00 98.12 297 ILE A CA 1
ATOM 2553 C C . ILE A 1 297 ? 14.007 -0.132 -30.737 1.00 98.12 297 ILE A C 1
ATOM 2555 O O . ILE A 1 297 ? 13.013 0.043 -30.044 1.00 98.12 297 ILE A O 1
ATOM 2559 N N . SER A 1 298 ? 14.786 -1.205 -30.604 1.00 98.00 298 SER A N 1
ATOM 2560 C CA . SER A 1 298 ? 14.497 -2.300 -29.677 1.00 98.00 298 SER A CA 1
ATOM 2561 C C . SER A 1 298 ? 14.502 -1.854 -28.208 1.00 98.00 298 SER A C 1
ATOM 2563 O O . SER A 1 298 ? 13.640 -2.281 -27.440 1.00 98.00 298 SER A O 1
ATOM 2565 N N . ILE A 1 299 ? 15.430 -0.968 -27.826 1.00 97.25 299 ILE A N 1
ATOM 2566 C CA . ILE A 1 299 ? 15.465 -0.331 -26.500 1.00 97.25 299 ILE A CA 1
ATOM 2567 C C . ILE A 1 299 ? 14.168 0.452 -26.263 1.00 97.25 299 ILE A C 1
ATOM 2569 O O . ILE A 1 299 ? 13.502 0.257 -25.250 1.00 97.25 299 ILE A O 1
ATOM 2573 N N . LEU A 1 300 ? 13.774 1.305 -27.214 1.00 97.06 300 LEU A N 1
ATOM 2574 C CA . LEU A 1 300 ? 12.553 2.109 -27.113 1.00 97.06 300 LEU A CA 1
ATOM 2575 C C . LEU A 1 300 ? 11.277 1.249 -27.062 1.00 97.06 300 LEU A C 1
ATOM 2577 O O . LEU A 1 300 ? 10.349 1.572 -26.323 1.00 97.06 300 LEU A O 1
ATOM 2581 N N . GLU A 1 301 ? 11.222 0.147 -27.813 1.00 96.31 301 GLU A N 1
ATOM 2582 C CA . GLU A 1 301 ? 10.100 -0.798 -27.777 1.00 96.31 301 GLU A CA 1
ATOM 2583 C C . GLU A 1 301 ? 9.979 -1.474 -26.407 1.00 96.31 301 GLU A C 1
ATOM 2585 O O . GLU A 1 301 ? 8.872 -1.567 -25.878 1.00 96.31 301 GLU A O 1
ATOM 2590 N N . ARG A 1 302 ? 11.093 -1.878 -25.780 1.00 95.06 302 ARG A N 1
ATOM 2591 C CA . ARG A 1 302 ? 11.070 -2.401 -24.402 1.00 95.06 302 ARG A CA 1
ATOM 2592 C C . ARG A 1 302 ? 10.675 -1.328 -23.391 1.00 95.06 302 ARG A C 1
ATOM 2594 O O . ARG A 1 302 ? 9.810 -1.580 -22.555 1.00 95.06 302 ARG A O 1
ATOM 2601 N N . LEU A 1 303 ? 11.230 -0.123 -23.522 1.00 94.38 303 LEU A N 1
ATOM 2602 C CA . LEU A 1 303 ? 10.925 1.022 -22.661 1.00 94.38 303 LEU A CA 1
ATOM 2603 C C . LEU A 1 303 ? 9.431 1.389 -22.694 1.00 94.38 303 LEU A C 1
ATOM 2605 O O . LEU A 1 303 ? 8.864 1.789 -21.678 1.00 94.38 303 LEU A O 1
ATOM 2609 N N . SER A 1 304 ? 8.766 1.202 -23.840 1.00 94.19 304 SER A N 1
ATOM 2610 C CA . SER A 1 304 ? 7.337 1.502 -24.008 1.00 94.19 304 SER A CA 1
ATOM 2611 C C . SER A 1 304 ? 6.416 0.747 -23.039 1.00 94.19 304 SER A C 1
ATOM 2613 O O . SER A 1 304 ? 5.326 1.231 -22.742 1.00 94.19 304 SER A O 1
ATOM 2615 N N . ALA A 1 305 ? 6.851 -0.403 -22.510 1.00 90.88 305 ALA A N 1
ATOM 2616 C CA . ALA A 1 305 ? 6.040 -1.230 -21.620 1.00 90.88 305 ALA A CA 1
ATOM 2617 C C . ALA A 1 305 ? 5.870 -0.639 -20.210 1.00 90.88 305 ALA A C 1
ATOM 2619 O O . ALA A 1 305 ? 4.913 -0.986 -19.520 1.00 90.88 305 ALA A O 1
ATOM 2620 N N . TYR A 1 306 ? 6.790 0.224 -19.770 1.00 88.88 306 TYR A N 1
ATOM 2621 C CA . TYR A 1 306 ? 6.826 0.717 -18.388 1.00 88.88 306 TYR A CA 1
ATOM 2622 C C . TYR A 1 306 ? 7.126 2.217 -18.258 1.00 88.88 306 TYR A C 1
ATOM 2624 O O . TYR A 1 306 ? 7.122 2.745 -17.146 1.00 88.88 306 TYR A O 1
ATOM 2632 N N . THR A 1 307 ? 7.367 2.920 -19.365 1.00 90.19 307 THR A N 1
ATOM 2633 C CA . THR A 1 307 ? 7.658 4.358 -19.352 1.00 90.19 307 THR A CA 1
ATOM 2634 C C . THR A 1 307 ? 6.463 5.220 -18.959 1.00 90.19 307 THR A C 1
ATOM 2636 O O . THR A 1 307 ? 5.301 4.897 -19.213 1.00 90.19 307 THR A O 1
ATOM 2639 N N . THR A 1 308 ? 6.767 6.389 -18.402 1.00 84.75 308 THR A N 1
ATOM 2640 C CA . THR A 1 308 ? 5.775 7.435 -18.128 1.00 84.75 308 THR A CA 1
ATOM 2641 C C . THR A 1 308 ? 5.579 8.398 -19.297 1.00 84.75 308 THR A C 1
ATOM 2643 O O . THR A 1 308 ? 4.530 9.033 -19.406 1.00 84.75 308 THR A O 1
ATOM 2646 N N . CYS A 1 309 ? 6.550 8.460 -20.209 1.00 89.12 309 CYS A N 1
ATOM 2647 C CA . CYS A 1 309 ? 6.600 9.399 -21.324 1.00 89.12 309 CYS A CA 1
ATOM 2648 C C . CYS A 1 309 ? 6.303 8.716 -22.670 1.00 89.12 309 CYS A C 1
ATOM 2650 O O . CYS A 1 309 ? 7.055 8.865 -23.638 1.00 89.12 309 CYS A O 1
ATOM 2652 N N . ALA A 1 310 ? 5.192 7.976 -22.753 1.00 92.19 310 ALA A N 1
ATOM 2653 C CA . ALA A 1 310 ? 4.830 7.178 -23.932 1.00 92.19 310 ALA A CA 1
ATOM 2654 C C . ALA A 1 310 ? 4.825 7.988 -25.248 1.00 92.19 310 ALA A C 1
ATOM 2656 O O . ALA A 1 310 ? 5.288 7.505 -26.281 1.00 92.19 310 ALA A O 1
ATOM 2657 N N . ASP A 1 311 ? 4.383 9.248 -25.215 1.00 93.62 311 ASP A N 1
ATOM 2658 C CA . ASP A 1 311 ? 4.357 10.122 -26.396 1.00 93.62 311 ASP A CA 1
ATOM 2659 C C . ASP A 1 311 ? 5.756 10.482 -26.913 1.00 93.62 311 ASP A C 1
ATOM 2661 O O . ASP A 1 311 ? 5.963 10.650 -28.117 1.00 93.62 311 ASP A O 1
ATOM 2665 N N . ILE A 1 312 ? 6.736 10.626 -26.016 1.00 94.44 312 ILE A N 1
ATOM 2666 C CA . ILE A 1 312 ? 8.131 10.890 -26.393 1.00 94.44 312 ILE A CA 1
ATOM 2667 C C . ILE A 1 312 ? 8.725 9.631 -27.028 1.00 94.44 312 ILE A C 1
ATOM 2669 O O . ILE A 1 312 ? 9.295 9.710 -28.117 1.00 94.44 312 ILE A O 1
ATOM 2673 N N . VAL A 1 313 ? 8.508 8.470 -26.402 1.00 96.19 313 VAL A N 1
ATOM 2674 C CA . VAL A 1 313 ? 8.963 7.169 -26.915 1.00 96.19 313 VAL A CA 1
ATOM 2675 C C . VAL A 1 313 ? 8.400 6.893 -28.307 1.00 96.19 313 VAL A C 1
ATOM 2677 O O . VAL A 1 313 ? 9.157 6.582 -29.223 1.00 96.19 313 VAL A O 1
ATOM 2680 N N . ASN A 1 314 ? 7.097 7.093 -28.513 1.00 96.00 314 ASN A N 1
ATOM 2681 C CA . ASN A 1 314 ? 6.454 6.876 -29.810 1.00 96.00 314 ASN A CA 1
ATOM 2682 C C . ASN A 1 314 ? 6.984 7.818 -30.900 1.00 96.00 314 ASN A C 1
ATOM 2684 O O . ASN A 1 314 ? 7.195 7.399 -32.041 1.00 96.00 314 ASN A O 1
ATOM 2688 N N . ARG A 1 315 ? 7.245 9.088 -30.562 1.00 97.00 315 ARG A N 1
ATOM 2689 C CA . ARG A 1 315 ? 7.858 10.037 -31.503 1.00 97.00 315 ARG A CA 1
ATOM 2690 C C . ARG A 1 315 ? 9.267 9.606 -31.907 1.00 97.00 315 ARG A C 1
ATOM 2692 O O . ARG A 1 315 ? 9.574 9.620 -33.099 1.00 97.00 315 ARG A O 1
ATOM 2699 N N . LEU A 1 316 ? 10.098 9.191 -30.950 1.00 97.12 316 LEU A N 1
ATOM 2700 C CA . LEU A 1 316 ? 11.455 8.713 -31.230 1.00 97.12 316 LEU A CA 1
ATOM 2701 C C . LEU A 1 316 ? 11.458 7.392 -32.005 1.00 97.12 316 LEU A C 1
ATOM 2703 O O . LEU A 1 316 ? 12.246 7.246 -32.936 1.00 97.12 316 LEU A O 1
ATOM 2707 N N . LEU A 1 317 ? 10.538 6.470 -31.707 1.00 97.44 317 LEU A N 1
ATOM 2708 C CA . LEU A 1 317 ? 10.361 5.234 -32.475 1.00 97.44 317 LEU A CA 1
ATOM 2709 C C . LEU A 1 317 ? 10.084 5.523 -33.949 1.00 97.44 317 LEU A C 1
ATOM 2711 O O . LEU A 1 317 ? 10.744 4.962 -34.823 1.00 97.44 317 LEU A O 1
ATOM 2715 N N . ASN A 1 318 ? 9.152 6.432 -34.235 1.00 97.69 318 ASN A N 1
ATOM 2716 C CA . ASN A 1 318 ? 8.841 6.823 -35.608 1.00 97.69 318 ASN A CA 1
ATOM 2717 C C . ASN A 1 318 ? 10.037 7.512 -36.285 1.00 97.69 318 ASN A C 1
ATOM 2719 O O . ASN A 1 318 ? 10.363 7.181 -37.426 1.00 97.69 318 ASN A O 1
ATOM 2723 N N . LYS A 1 319 ? 10.742 8.404 -35.569 1.00 97.88 319 LYS A N 1
ATOM 2724 C CA . LYS A 1 319 ? 11.970 9.056 -36.060 1.00 97.88 319 LYS A CA 1
ATOM 2725 C C . LYS A 1 319 ? 13.034 8.017 -36.437 1.00 97.88 319 LYS A C 1
ATOM 2727 O O . LYS A 1 319 ? 13.596 8.074 -37.528 1.00 97.88 319 LYS A O 1
ATOM 2732 N N . TYR A 1 320 ? 13.296 7.040 -35.570 1.00 98.00 320 TYR A N 1
ATOM 2733 C CA . TYR A 1 320 ? 14.365 6.057 -35.774 1.00 98.00 320 TYR A CA 1
ATOM 2734 C C . TYR A 1 320 ? 14.010 4.980 -36.796 1.00 98.00 320 TYR A C 1
ATOM 2736 O O . TYR A 1 320 ? 14.901 4.517 -37.505 1.00 98.00 320 TYR A O 1
ATOM 2744 N N . ARG A 1 321 ? 12.727 4.640 -36.959 1.00 98.19 321 ARG A N 1
ATOM 2745 C CA . ARG A 1 321 ? 12.265 3.831 -38.098 1.00 98.19 321 ARG A CA 1
ATOM 2746 C C . ARG A 1 321 ? 12.531 4.544 -39.426 1.00 98.19 321 ARG A C 1
ATOM 2748 O O . ARG A 1 321 ? 13.124 3.941 -40.314 1.00 98.19 321 ARG A O 1
ATOM 2755 N N . GLY A 1 322 ? 12.238 5.844 -39.510 1.00 98.00 322 GLY A N 1
ATOM 2756 C CA . GLY A 1 322 ? 12.604 6.658 -40.674 1.00 98.00 322 GLY A CA 1
ATOM 2757 C C . GLY A 1 322 ? 14.119 6.716 -40.918 1.00 98.00 322 GLY A C 1
ATOM 2758 O O . GLY A 1 322 ? 14.570 6.584 -42.054 1.00 98.00 322 GLY A O 1
ATOM 2759 N N . HIS A 1 323 ? 14.932 6.839 -39.861 1.00 96.94 323 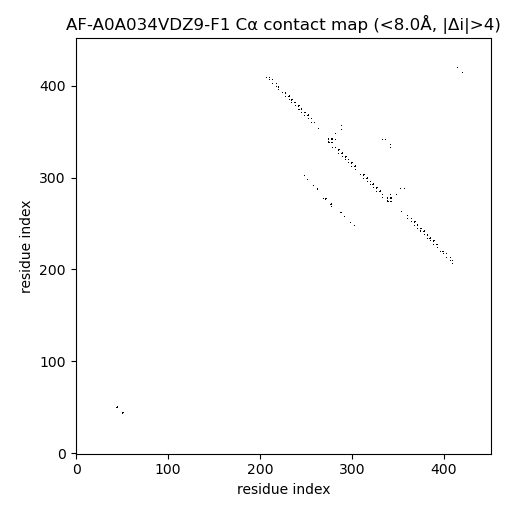HIS A N 1
ATOM 2760 C CA . HIS A 1 323 ? 16.396 6.765 -39.984 1.00 96.94 323 HIS A CA 1
ATOM 2761 C C . HIS A 1 323 ? 16.874 5.399 -40.507 1.00 96.94 323 HIS A C 1
ATOM 2763 O O . HIS A 1 323 ? 17.804 5.348 -41.308 1.00 96.94 323 HIS A O 1
ATOM 2769 N N . LEU A 1 324 ? 16.249 4.298 -40.075 1.00 98.06 324 LEU A N 1
ATOM 2770 C CA . LEU A 1 324 ? 16.583 2.951 -40.544 1.00 98.06 324 LEU A CA 1
ATOM 2771 C C . LEU A 1 324 ? 16.247 2.773 -42.029 1.00 98.06 324 LEU A C 1
ATOM 2773 O O . LEU A 1 324 ? 17.050 2.226 -42.782 1.00 98.06 324 LEU A O 1
ATOM 2777 N N . GLU A 1 325 ? 15.084 3.249 -42.465 1.00 97.88 325 GLU A N 1
ATOM 2778 C CA . GLU A 1 325 ? 14.683 3.233 -43.877 1.00 97.88 325 GLU A CA 1
ATOM 2779 C C . GLU A 1 325 ? 15.645 4.060 -44.743 1.00 97.88 325 GLU A C 1
ATOM 2781 O O . GLU A 1 325 ? 16.109 3.594 -45.783 1.00 97.88 325 GLU A O 1
ATOM 2786 N N . ALA A 1 326 ? 16.031 5.252 -44.279 1.00 96.50 326 ALA A N 1
ATOM 2787 C CA . ALA A 1 326 ? 17.007 6.084 -44.976 1.00 96.50 326 ALA A CA 1
ATOM 2788 C C . ALA A 1 326 ? 18.384 5.403 -45.077 1.00 96.50 326 ALA A C 1
ATOM 2790 O O . ALA A 1 326 ? 18.994 5.403 -46.146 1.00 96.50 326 ALA A O 1
ATOM 2791 N N . GLU A 1 327 ? 18.868 4.783 -43.997 1.00 96.00 327 GLU A N 1
ATOM 2792 C CA . GLU A 1 327 ? 20.185 4.140 -43.997 1.00 96.00 327 GLU A CA 1
ATOM 2793 C C . GLU A 1 327 ? 20.203 2.826 -44.787 1.00 96.00 327 GLU A C 1
ATOM 2795 O O . GLU A 1 327 ? 21.177 2.534 -45.475 1.00 96.00 327 GLU A O 1
ATOM 2800 N N . THR A 1 328 ? 19.110 2.061 -44.780 1.00 96.38 328 THR A N 1
ATOM 2801 C CA . THR A 1 328 ? 18.976 0.885 -45.657 1.00 96.38 328 THR A CA 1
ATOM 2802 C C . THR A 1 328 ? 18.977 1.287 -47.130 1.00 96.38 328 THR A C 1
ATOM 2804 O O . THR A 1 328 ? 19.634 0.633 -47.941 1.00 96.38 328 THR A O 1
ATOM 2807 N N . PHE A 1 329 ? 18.338 2.404 -47.486 1.00 96.44 329 PHE A N 1
ATOM 2808 C CA . PHE A 1 329 ? 18.448 2.965 -48.829 1.00 96.44 329 PHE A CA 1
ATOM 2809 C C . PHE A 1 329 ? 19.881 3.432 -49.145 1.00 96.44 329 PHE A C 1
ATOM 2811 O O . PHE A 1 329 ? 20.409 3.096 -50.208 1.00 96.44 329 PHE A O 1
ATOM 2818 N N . ASN A 1 330 ? 20.560 4.119 -48.219 1.00 93.56 330 ASN A N 1
ATOM 2819 C CA . ASN A 1 330 ? 21.968 4.507 -48.381 1.00 93.56 330 ASN A CA 1
ATOM 2820 C C . ASN A 1 330 ? 22.878 3.291 -48.603 1.00 93.56 330 ASN A C 1
ATOM 2822 O O . ASN A 1 330 ? 23.738 3.328 -49.482 1.00 93.56 330 ASN A O 1
ATOM 2826 N N . LEU A 1 331 ? 22.662 2.195 -47.871 1.00 94.44 331 LEU A N 1
ATOM 2827 C CA . LEU A 1 331 ? 23.402 0.947 -48.046 1.00 94.44 331 LEU A CA 1
ATOM 2828 C C . LEU A 1 331 ? 23.257 0.412 -49.477 1.00 94.44 331 LEU A C 1
ATOM 2830 O O . LEU A 1 331 ? 24.264 0.094 -50.111 1.00 94.44 331 LEU A O 1
ATOM 2834 N N . THR A 1 332 ? 22.036 0.387 -50.024 1.00 95.62 332 THR A N 1
ATOM 2835 C CA . THR A 1 332 ? 21.821 -0.035 -51.422 1.00 95.62 332 THR A CA 1
ATOM 2836 C C . THR A 1 332 ? 22.513 0.889 -52.430 1.00 95.62 332 THR A C 1
ATOM 2838 O O . THR A 1 332 ? 23.077 0.413 -53.417 1.00 95.62 332 THR A O 1
ATOM 2841 N N . GLN A 1 333 ? 22.565 2.201 -52.166 1.00 94.19 333 GLN A N 1
ATOM 2842 C CA . GLN A 1 333 ? 23.322 3.137 -53.002 1.00 94.19 333 GLN A CA 1
ATOM 2843 C C . GLN A 1 333 ? 24.830 2.883 -52.926 1.00 94.19 333 GLN A C 1
ATOM 2845 O O . GLN A 1 333 ? 25.499 2.874 -53.957 1.00 94.19 333 GLN A O 1
ATOM 2850 N N . VAL A 1 334 ? 25.373 2.628 -51.733 1.00 93.38 334 VAL A N 1
ATOM 2851 C CA . VAL A 1 334 ? 26.788 2.267 -51.546 1.00 93.38 334 VAL A CA 1
ATOM 2852 C C . VAL A 1 334 ? 27.124 0.977 -52.296 1.00 93.38 334 VAL A C 1
ATOM 2854 O O . VAL A 1 334 ? 28.197 0.876 -52.891 1.00 93.38 334 VAL A O 1
ATOM 2857 N N . GLU A 1 335 ? 26.223 -0.008 -52.321 1.00 92.75 335 GLU A N 1
ATOM 2858 C CA . GLU A 1 335 ? 26.408 -1.235 -53.103 1.00 92.75 335 GLU A CA 1
ATOM 2859 C C . GLU A 1 335 ? 26.459 -0.960 -54.615 1.00 92.75 335 GLU A C 1
ATOM 2861 O O . GLU A 1 335 ? 27.322 -1.521 -55.301 1.00 92.75 335 GLU A O 1
ATOM 2866 N N . ALA A 1 336 ? 25.618 -0.054 -55.120 1.00 94.25 336 ALA A N 1
ATOM 2867 C CA . ALA A 1 336 ? 25.577 0.350 -56.529 1.00 94.25 336 ALA A CA 1
ATOM 2868 C C . ALA A 1 336 ? 26.718 1.307 -56.948 1.00 94.25 336 ALA A C 1
ATOM 2870 O O . ALA A 1 336 ? 27.067 1.369 -58.125 1.00 94.25 336 ALA A O 1
ATOM 2871 N N . MET A 1 337 ? 27.329 2.019 -55.997 1.00 94.50 337 MET A N 1
ATOM 2872 C CA . MET A 1 337 ? 28.351 3.052 -56.220 1.00 94.50 337 MET A CA 1
ATOM 2873 C C . MET A 1 337 ? 29.644 2.512 -56.856 1.00 94.50 337 MET A C 1
ATOM 2875 O O . MET A 1 337 ? 30.115 1.424 -56.514 1.00 94.50 337 MET A O 1
ATOM 2879 N N . TYR A 1 338 ? 30.299 3.281 -57.728 1.00 95.31 338 TYR A N 1
ATOM 2880 C CA . TYR A 1 338 ? 31.624 2.908 -58.243 1.00 95.31 338 TYR A CA 1
ATOM 2881 C C . TYR A 1 338 ? 32.715 3.009 -57.161 1.00 95.31 338 TYR A C 1
ATOM 2883 O O . TYR A 1 338 ? 32.652 3.835 -56.253 1.00 95.31 338 TYR A O 1
ATOM 2891 N N . GLU A 1 339 ? 33.768 2.190 -57.254 1.00 93.19 339 GLU A N 1
ATOM 2892 C CA . GLU A 1 339 ? 34.834 2.169 -56.235 1.00 93.19 339 GLU A CA 1
ATOM 2893 C C . GLU A 1 339 ? 35.621 3.495 -56.155 1.00 93.19 339 GLU A C 1
ATOM 2895 O O . GLU A 1 339 ? 36.094 3.881 -55.085 1.00 93.19 339 GLU A O 1
ATOM 2900 N N . SER A 1 340 ? 35.744 4.217 -57.273 1.00 89.94 340 SER A N 1
ATOM 2901 C CA . SER A 1 340 ? 36.353 5.552 -57.322 1.00 89.94 340 SER A CA 1
ATOM 2902 C C . SER A 1 340 ? 35.513 6.586 -56.573 1.00 89.94 340 SER A C 1
ATOM 2904 O O . SER A 1 340 ? 36.056 7.369 -55.799 1.00 89.94 340 SER A O 1
ATOM 2906 N N . GLU A 1 341 ? 34.194 6.552 -56.749 1.00 91.81 341 GLU A N 1
ATOM 2907 C CA . GLU A 1 341 ? 33.238 7.422 -56.065 1.00 91.81 341 GLU A CA 1
ATOM 2908 C C . GLU A 1 341 ? 33.190 7.140 -54.553 1.00 91.81 341 GLU A C 1
ATOM 2910 O O . GLU A 1 341 ? 33.154 8.072 -53.746 1.00 91.81 341 GLU A O 1
ATOM 2915 N N . ALA A 1 342 ? 33.300 5.869 -54.155 1.00 90.50 342 ALA A N 1
ATOM 2916 C CA . ALA A 1 342 ? 33.377 5.462 -52.753 1.00 90.50 342 ALA A CA 1
ATOM 2917 C C . ALA A 1 342 ? 34.544 6.139 -52.015 1.00 90.50 342 ALA A C 1
ATOM 2919 O O . ALA A 1 342 ? 34.377 6.601 -50.887 1.00 90.50 342 ALA A O 1
ATOM 2920 N N . LYS A 1 343 ? 35.710 6.279 -52.663 1.00 88.56 343 LYS A N 1
ATOM 2921 C CA . LYS A 1 343 ? 36.871 6.967 -52.076 1.00 88.56 343 LYS A CA 1
ATOM 2922 C C . LYS A 1 343 ? 36.592 8.438 -51.763 1.00 88.56 343 LYS A C 1
ATOM 2924 O O . LYS A 1 343 ? 36.989 8.905 -50.700 1.00 88.56 343 LYS A O 1
ATOM 2929 N N . TYR A 1 344 ? 35.915 9.158 -52.658 1.00 88.19 344 TYR A N 1
ATOM 2930 C CA . TYR A 1 344 ? 35.593 10.574 -52.444 1.00 88.19 344 TYR A CA 1
ATOM 2931 C C . TYR A 1 344 ? 34.507 10.771 -51.381 1.00 88.19 344 TYR A C 1
ATOM 2933 O O . TYR A 1 344 ? 34.540 11.751 -50.641 1.00 88.19 344 TYR A O 1
ATOM 2941 N N . ASN A 1 345 ? 33.563 9.833 -51.275 1.00 89.69 345 ASN A N 1
ATOM 2942 C CA . ASN A 1 345 ? 32.446 9.932 -50.336 1.00 89.69 345 ASN A CA 1
ATOM 2943 C C . ASN A 1 345 ? 32.759 9.424 -48.925 1.00 89.69 345 ASN A C 1
ATOM 2945 O O . ASN A 1 345 ? 32.057 9.802 -47.990 1.00 89.69 345 ASN A O 1
ATOM 2949 N N . MET A 1 346 ? 33.797 8.603 -48.755 1.00 88.56 346 MET A N 1
ATOM 2950 C CA . MET A 1 346 ? 34.103 7.917 -47.498 1.00 88.56 346 MET A CA 1
ATOM 2951 C C . MET A 1 346 ? 34.133 8.849 -46.279 1.00 88.56 346 MET A C 1
ATOM 2953 O O . MET A 1 346 ? 33.418 8.609 -45.312 1.00 88.56 346 MET A O 1
ATOM 2957 N N . GLN A 1 347 ? 34.942 9.913 -46.319 1.00 87.88 347 GLN A N 1
ATOM 2958 C CA . GLN A 1 347 ? 35.102 10.822 -45.176 1.00 87.88 347 GLN A CA 1
ATOM 2959 C C . GLN A 1 347 ? 33.803 11.565 -44.854 1.00 87.88 347 GLN A C 1
ATOM 2961 O O . GLN A 1 347 ? 33.448 11.716 -43.688 1.00 87.88 347 GLN A O 1
ATOM 2966 N N . ARG A 1 348 ? 33.068 11.982 -45.893 1.00 91.31 348 ARG A N 1
ATOM 2967 C CA . ARG A 1 348 ? 31.775 12.653 -45.743 1.00 91.31 348 ARG A CA 1
ATOM 2968 C C . ARG A 1 348 ? 30.750 11.729 -45.085 1.00 91.31 348 ARG A C 1
ATOM 2970 O O . ARG A 1 348 ? 30.078 12.151 -44.149 1.00 91.31 348 ARG A O 1
ATOM 2977 N N . LEU A 1 349 ? 30.651 10.482 -45.548 1.00 91.56 349 LEU A N 1
ATOM 2978 C CA . LEU A 1 349 ? 29.741 9.486 -44.979 1.00 91.56 349 LEU A CA 1
ATOM 2979 C C . LEU A 1 349 ? 30.108 9.154 -43.531 1.00 91.56 349 LEU A C 1
ATOM 2981 O O . LEU A 1 349 ? 29.229 9.165 -42.681 1.00 91.56 349 LEU A O 1
ATOM 2985 N N . GLU A 1 350 ? 31.394 8.967 -43.226 1.00 90.25 350 GLU A N 1
ATOM 2986 C CA . GLU A 1 350 ? 31.842 8.713 -41.852 1.00 90.25 350 GLU A CA 1
ATOM 2987 C C . GLU A 1 350 ? 31.491 9.876 -40.914 1.00 90.25 350 GLU A C 1
ATOM 2989 O O . GLU A 1 350 ? 30.922 9.643 -39.849 1.00 90.25 350 GLU A O 1
ATOM 2994 N N . SER A 1 351 ? 31.736 11.128 -41.323 1.00 90.31 351 SER A N 1
ATOM 2995 C CA . SER A 1 351 ? 31.350 12.295 -40.515 1.00 90.31 351 SER A CA 1
ATOM 2996 C C . SER A 1 351 ? 29.837 12.387 -40.298 1.00 90.31 351 SER A C 1
ATOM 2998 O O . SER A 1 351 ? 29.391 12.694 -39.194 1.00 90.31 351 SER A O 1
ATOM 3000 N N . LEU A 1 352 ? 29.046 12.069 -41.330 1.00 92.88 352 LEU A N 1
ATOM 3001 C CA . LEU A 1 352 ? 27.590 12.094 -41.253 1.00 92.88 352 LEU A CA 1
ATOM 3002 C C . LEU A 1 352 ? 27.075 11.016 -40.298 1.00 92.88 352 LEU A C 1
ATOM 3004 O O . LEU A 1 352 ? 26.234 11.298 -39.447 1.00 92.88 352 LEU A O 1
ATOM 3008 N N . TRP A 1 353 ? 27.597 9.795 -40.409 1.00 93.81 353 TRP A N 1
ATOM 3009 C CA . TRP A 1 353 ? 27.195 8.697 -39.545 1.00 93.81 353 TRP A CA 1
ATOM 3010 C C . TRP A 1 353 ? 27.554 8.943 -38.083 1.00 93.81 353 TRP A C 1
ATOM 3012 O O . TRP A 1 353 ? 26.713 8.716 -37.215 1.00 93.81 353 TRP A O 1
ATOM 3022 N N . GLN A 1 354 ? 28.758 9.452 -37.806 1.00 92.06 354 GLN A N 1
ATOM 3023 C CA . GLN A 1 354 ? 29.169 9.820 -36.449 1.00 92.06 354 GLN A CA 1
ATOM 3024 C C . GLN A 1 354 ? 28.257 10.904 -35.869 1.00 92.06 354 GLN A C 1
ATOM 3026 O O . GLN A 1 354 ? 27.762 10.753 -34.755 1.00 92.06 354 GLN A O 1
ATOM 3031 N N . GLN A 1 355 ? 27.967 11.958 -36.639 1.00 94.12 355 GLN A N 1
ATOM 3032 C CA . GLN A 1 355 ? 27.072 13.027 -36.201 1.00 94.12 355 GLN A CA 1
ATOM 3033 C C . GLN A 1 355 ? 25.665 12.499 -35.888 1.00 94.12 355 GLN A C 1
ATOM 3035 O O . GLN A 1 355 ? 25.141 12.741 -34.803 1.00 94.12 355 GLN A O 1
ATOM 3040 N N . GLN A 1 356 ? 25.064 11.744 -36.812 1.00 94.44 356 GLN A N 1
ATOM 3041 C CA . GLN A 1 356 ? 23.722 11.191 -36.626 1.00 94.44 356 GLN A CA 1
ATOM 3042 C C . GLN A 1 356 ? 23.663 10.182 -35.474 1.00 94.44 356 GLN A C 1
ATOM 3044 O O . GLN A 1 356 ? 22.646 10.072 -34.792 1.00 94.44 356 GLN A O 1
ATOM 3049 N N . HIS A 1 357 ? 24.729 9.414 -35.259 1.00 94.88 357 HIS A N 1
ATOM 3050 C CA . HIS A 1 357 ? 24.812 8.481 -34.145 1.00 94.88 357 HIS A CA 1
ATOM 3051 C C . HIS A 1 357 ? 24.914 9.193 -32.803 1.00 94.88 357 HIS A C 1
ATOM 3053 O O . HIS A 1 357 ? 24.167 8.835 -31.898 1.00 94.88 357 HIS A O 1
ATOM 3059 N N . LEU A 1 358 ? 25.766 10.214 -32.690 1.00 95.56 358 LEU A N 1
ATOM 3060 C CA . LEU A 1 358 ? 25.871 11.022 -31.477 1.00 95.56 358 LEU A CA 1
ATOM 3061 C C . LEU A 1 358 ? 24.545 11.713 -31.154 1.00 95.56 358 LEU A C 1
ATOM 3063 O O . LEU A 1 358 ? 24.130 11.702 -29.999 1.00 95.56 358 LEU A O 1
ATOM 3067 N N . GLU A 1 359 ? 23.837 12.237 -32.159 1.00 96.00 359 GLU A N 1
ATOM 3068 C CA . GLU A 1 359 ? 22.491 12.793 -31.972 1.00 96.00 359 GLU A CA 1
ATOM 3069 C C . GLU A 1 359 ? 21.534 11.745 -31.382 1.00 96.00 359 GLU A C 1
ATOM 3071 O O . GLU A 1 359 ? 20.955 11.972 -30.321 1.00 96.00 359 GLU A O 1
ATOM 3076 N N . ARG A 1 360 ? 21.426 10.561 -32.007 1.00 96.38 360 ARG A N 1
ATOM 3077 C CA . ARG A 1 360 ? 20.571 9.470 -31.501 1.00 96.38 360 ARG A CA 1
ATOM 3078 C C . ARG A 1 360 ? 20.970 9.015 -30.098 1.00 96.38 360 ARG A C 1
ATOM 3080 O O . ARG A 1 360 ? 20.107 8.765 -29.263 1.00 96.38 360 ARG A O 1
ATOM 3087 N N . TYR A 1 361 ? 22.269 8.883 -29.846 1.00 96.81 361 TYR A N 1
ATOM 3088 C CA . TYR A 1 361 ? 22.803 8.486 -28.549 1.00 96.81 361 TYR A CA 1
ATOM 3089 C C . TYR A 1 361 ? 22.420 9.496 -27.469 1.00 96.81 361 TYR A C 1
ATOM 3091 O O . TYR A 1 361 ? 21.918 9.094 -26.425 1.00 96.81 361 TYR A O 1
ATOM 3099 N N . HIS A 1 362 ? 22.614 10.793 -27.717 1.00 97.44 362 HIS A N 1
ATOM 3100 C CA . HIS A 1 362 ? 22.285 11.834 -26.750 1.00 97.44 362 HIS A CA 1
ATOM 3101 C C . HIS A 1 362 ? 20.784 11.915 -26.476 1.00 97.44 362 HIS A C 1
ATOM 3103 O O . HIS A 1 362 ? 20.404 11.969 -25.309 1.00 97.44 362 HIS A O 1
ATOM 3109 N N . GLU A 1 363 ? 19.942 11.854 -27.511 1.00 96.75 363 GLU A N 1
ATOM 3110 C CA . GLU A 1 363 ? 18.482 11.832 -27.357 1.00 96.75 363 GLU A CA 1
ATOM 3111 C C . GLU A 1 363 ? 18.017 10.644 -26.503 1.00 96.75 363 GLU A C 1
ATOM 3113 O O . GLU A 1 363 ? 17.270 10.816 -25.538 1.00 96.75 363 GLU A O 1
ATOM 3118 N N . LEU A 1 364 ? 18.484 9.435 -26.829 1.00 96.88 364 LEU A N 1
ATOM 3119 C CA . LEU A 1 364 ? 18.073 8.223 -26.125 1.00 96.88 364 LEU A CA 1
ATOM 3120 C C . LEU A 1 364 ? 18.650 8.159 -24.705 1.00 96.88 364 LEU A C 1
ATOM 3122 O O . LEU A 1 364 ? 17.944 7.779 -23.772 1.00 96.88 364 LEU A O 1
ATOM 3126 N N . LYS A 1 365 ? 19.909 8.570 -24.520 1.00 97.56 365 LYS A N 1
ATOM 3127 C CA . LYS A 1 365 ? 20.543 8.653 -23.201 1.00 97.56 365 LYS A CA 1
ATOM 3128 C C . LYS A 1 365 ? 19.815 9.646 -22.312 1.00 97.56 365 LYS A C 1
ATOM 3130 O O . LYS A 1 365 ? 19.536 9.312 -21.167 1.00 97.56 365 LYS A O 1
ATOM 3135 N N . GLN A 1 366 ? 19.477 10.826 -22.830 1.00 96.81 366 GLN A N 1
ATOM 3136 C CA . GLN A 1 366 ? 18.717 11.819 -22.081 1.00 96.81 366 GLN A CA 1
ATOM 3137 C C . GLN A 1 366 ? 17.392 11.223 -21.591 1.00 96.81 366 GLN A C 1
ATOM 3139 O O . GLN A 1 366 ? 17.155 11.208 -20.384 1.00 96.81 366 GLN A O 1
ATOM 3144 N N . LEU A 1 367 ? 16.599 10.637 -22.493 1.00 96.38 367 LEU A N 1
ATOM 3145 C CA . LEU A 1 367 ? 15.329 9.997 -22.145 1.00 96.38 367 LEU A CA 1
ATOM 3146 C C . LEU A 1 367 ? 15.492 8.921 -21.060 1.00 96.38 367 LEU A C 1
ATOM 3148 O O . LEU A 1 367 ? 14.774 8.926 -20.064 1.00 96.38 367 LEU A O 1
ATOM 3152 N N . LEU A 1 368 ? 16.444 8.001 -21.234 1.00 96.50 368 LEU A N 1
ATOM 3153 C CA . LEU A 1 368 ? 16.673 6.925 -20.269 1.00 96.50 368 LEU A CA 1
ATOM 3154 C C . LEU A 1 368 ? 17.150 7.465 -18.913 1.00 96.50 368 LEU A C 1
ATOM 3156 O O . LEU A 1 368 ? 16.726 6.966 -17.874 1.00 96.50 368 LEU A O 1
ATOM 3160 N N . THR A 1 369 ? 17.995 8.502 -18.893 1.00 96.56 369 THR A N 1
ATOM 3161 C CA . THR A 1 369 ? 18.417 9.134 -17.633 1.00 96.56 369 THR A CA 1
ATOM 3162 C C . THR A 1 369 ? 17.284 9.872 -16.929 1.00 96.56 369 THR A C 1
ATOM 3164 O O . THR A 1 369 ? 17.210 9.820 -15.701 1.00 96.56 369 THR A O 1
ATOM 3167 N N . GLU A 1 370 ? 16.393 10.523 -17.677 1.00 95.38 370 GLU A N 1
ATOM 3168 C CA . GLU A 1 370 ? 15.194 11.161 -17.134 1.00 95.38 370 GLU A CA 1
ATOM 3169 C C . GLU A 1 370 ? 14.271 10.103 -16.521 1.00 95.38 370 GLU A C 1
ATOM 3171 O O . GLU A 1 370 ? 13.925 10.208 -15.345 1.00 95.38 370 GLU A O 1
ATOM 3176 N N . GLU A 1 371 ? 13.967 9.026 -17.250 1.00 94.75 371 GLU A N 1
ATOM 3177 C CA . GLU A 1 371 ? 13.144 7.926 -16.736 1.00 94.75 371 GLU A CA 1
ATOM 3178 C C . GLU A 1 371 ? 13.791 7.269 -15.504 1.00 94.75 371 GLU A C 1
ATOM 3180 O O . GLU A 1 371 ? 13.115 7.070 -14.493 1.00 94.75 371 GLU A O 1
ATOM 3185 N N . ARG A 1 372 ? 15.111 7.041 -15.504 1.00 95.62 372 ARG A N 1
ATOM 3186 C CA . ARG A 1 372 ? 15.849 6.553 -14.325 1.00 95.62 372 ARG A CA 1
ATOM 3187 C C . ARG A 1 372 ? 15.635 7.452 -13.103 1.00 95.62 372 ARG A C 1
ATOM 3189 O O . ARG A 1 372 ? 15.339 6.959 -12.014 1.00 95.62 372 ARG A O 1
ATOM 3196 N N . CYS A 1 373 ? 15.750 8.769 -13.277 1.00 96.19 373 CYS A N 1
ATOM 3197 C CA . CYS A 1 373 ? 15.489 9.739 -12.214 1.00 96.19 373 CYS A CA 1
ATOM 3198 C C . CYS A 1 373 ? 14.024 9.700 -11.753 1.00 96.19 373 CYS A C 1
ATOM 3200 O O . CYS A 1 373 ? 13.771 9.738 -10.550 1.00 96.19 373 CYS A O 1
ATOM 3202 N N . THR A 1 374 ? 13.055 9.570 -12.667 1.00 94.75 374 THR A N 1
ATOM 3203 C CA . THR A 1 374 ? 11.634 9.462 -12.287 1.00 94.75 374 THR A CA 1
ATOM 3204 C C . THR A 1 374 ? 11.346 8.208 -11.462 1.00 94.75 374 THR A C 1
ATOM 3206 O O . THR A 1 374 ? 10.642 8.294 -10.454 1.00 94.75 374 THR A O 1
ATOM 3209 N N . PHE A 1 375 ? 11.927 7.057 -11.823 1.00 95.62 375 PHE A N 1
ATOM 3210 C CA . PHE A 1 375 ? 11.802 5.827 -11.042 1.00 95.62 375 PHE A CA 1
ATOM 3211 C C . PHE A 1 375 ? 12.444 5.971 -9.663 1.00 95.62 375 PHE A C 1
ATOM 3213 O O . PHE A 1 375 ? 11.817 5.605 -8.670 1.00 95.62 375 PHE A O 1
ATOM 3220 N N . ALA A 1 376 ? 13.640 6.559 -9.577 1.00 96.25 376 ALA A N 1
ATOM 3221 C CA . ALA A 1 376 ? 14.304 6.813 -8.301 1.00 96.25 376 ALA A CA 1
ATOM 3222 C C . ALA A 1 376 ? 13.459 7.711 -7.377 1.00 96.25 376 ALA A C 1
ATOM 3224 O O . ALA A 1 376 ? 13.269 7.385 -6.205 1.00 96.25 376 ALA A O 1
ATOM 3225 N N . THR A 1 377 ? 12.880 8.795 -7.905 1.00 96.75 377 THR A N 1
ATOM 3226 C CA . THR A 1 377 ? 11.978 9.671 -7.139 1.00 96.75 377 THR A CA 1
ATOM 3227 C C . THR A 1 377 ? 10.735 8.923 -6.662 1.00 96.75 377 THR A C 1
ATOM 3229 O O . THR A 1 377 ? 10.398 8.999 -5.484 1.00 96.75 377 THR A O 1
ATOM 3232 N N . ARG A 1 378 ? 10.091 8.128 -7.526 1.00 96.50 378 ARG A N 1
ATOM 3233 C CA . ARG A 1 378 ? 8.910 7.329 -7.151 1.00 96.50 378 ARG A CA 1
ATOM 3234 C C . ARG A 1 378 ? 9.210 6.276 -6.089 1.00 96.50 378 ARG A C 1
ATOM 3236 O O . ARG A 1 378 ? 8.372 6.029 -5.225 1.00 96.50 378 ARG A O 1
ATOM 3243 N N . ILE A 1 379 ? 10.388 5.655 -6.140 1.00 97.25 379 ILE A N 1
ATOM 3244 C CA . ILE A 1 379 ? 10.837 4.720 -5.101 1.00 97.25 379 ILE A CA 1
ATOM 3245 C C . ILE A 1 379 ? 10.987 5.460 -3.770 1.00 97.25 379 ILE A C 1
ATOM 3247 O O . ILE A 1 379 ? 10.475 4.986 -2.761 1.00 97.25 379 ILE A O 1
ATOM 3251 N N . ASN A 1 380 ? 11.612 6.640 -3.765 1.00 97.75 380 ASN A N 1
ATOM 3252 C CA . ASN A 1 380 ? 11.757 7.445 -2.550 1.00 97.75 380 ASN A CA 1
ATOM 3253 C C . ASN A 1 380 ? 10.401 7.886 -1.976 1.00 97.75 380 ASN A C 1
ATOM 3255 O O . ASN A 1 380 ? 10.179 7.768 -0.774 1.00 97.75 380 ASN A O 1
ATOM 3259 N N . GLU A 1 381 ? 9.468 8.332 -2.821 1.00 97.50 381 GLU A N 1
ATOM 3260 C CA . GLU A 1 381 ? 8.098 8.663 -2.404 1.00 97.50 381 GLU A CA 1
ATOM 3261 C C . GLU A 1 381 ? 7.365 7.450 -1.814 1.00 97.50 381 GLU A C 1
ATOM 3263 O O . GLU A 1 381 ? 6.658 7.573 -0.814 1.00 97.50 381 GLU A O 1
ATOM 3268 N N . ASN A 1 382 ? 7.540 6.267 -2.408 1.00 97.62 382 ASN A N 1
ATOM 3269 C CA . ASN A 1 382 ? 6.968 5.029 -1.890 1.00 97.62 382 ASN A CA 1
ATOM 3270 C C . ASN A 1 382 ? 7.555 4.678 -0.512 1.00 97.62 382 ASN A C 1
ATOM 3272 O O . ASN A 1 382 ? 6.796 4.412 0.417 1.00 97.62 382 ASN A O 1
ATOM 3276 N N . LEU A 1 383 ? 8.880 4.752 -0.353 1.00 97.06 383 LEU A N 1
ATOM 3277 C CA . LEU A 1 383 ? 9.559 4.512 0.924 1.00 97.06 383 LEU A CA 1
ATOM 3278 C C . LEU A 1 383 ? 9.116 5.497 2.014 1.00 97.06 383 LEU A C 1
ATOM 3280 O O . LEU A 1 383 ? 8.927 5.094 3.164 1.00 97.06 383 LEU A O 1
ATOM 3284 N N . GLN A 1 384 ? 8.893 6.765 1.659 1.00 97.50 384 GLN A N 1
ATOM 3285 C CA . GLN A 1 384 ? 8.337 7.744 2.591 1.00 97.50 384 GLN A CA 1
ATOM 3286 C C . GLN A 1 384 ? 6.938 7.322 3.051 1.00 97.50 384 GLN A C 1
ATOM 3288 O O . GLN A 1 384 ? 6.701 7.218 4.250 1.00 97.50 384 GLN A O 1
ATOM 3293 N N . ARG A 1 385 ? 6.042 6.964 2.121 1.00 96.38 385 ARG A N 1
ATOM 3294 C CA . ARG A 1 385 ? 4.696 6.478 2.474 1.00 96.38 385 ARG A CA 1
ATOM 3295 C C . ARG A 1 385 ? 4.726 5.210 3.323 1.00 96.38 385 ARG A C 1
ATOM 3297 O O . ARG A 1 385 ? 3.898 5.061 4.215 1.00 96.38 385 ARG A O 1
ATOM 3304 N N . GLN A 1 386 ? 5.670 4.298 3.075 1.00 95.12 386 GLN A N 1
ATOM 3305 C CA . GLN A 1 386 ? 5.849 3.123 3.930 1.00 95.12 386 GLN A CA 1
ATOM 3306 C C . GLN A 1 386 ? 6.219 3.536 5.356 1.00 95.12 386 GLN A C 1
ATOM 3308 O O . GLN A 1 386 ? 5.658 3.001 6.309 1.00 95.12 386 GLN A O 1
ATOM 3313 N N . THR A 1 387 ? 7.132 4.497 5.502 1.00 96.00 387 THR A N 1
ATOM 3314 C CA . THR A 1 387 ? 7.544 5.035 6.806 1.00 96.00 387 THR A CA 1
ATOM 3315 C C . THR A 1 387 ? 6.353 5.651 7.538 1.00 96.00 387 THR A C 1
ATOM 3317 O O . THR A 1 387 ? 6.066 5.250 8.665 1.00 96.00 387 THR A O 1
ATOM 3320 N N . ASP A 1 388 ? 5.581 6.504 6.862 1.00 95.19 388 ASP A N 1
ATOM 3321 C CA . ASP A 1 388 ? 4.373 7.125 7.416 1.00 95.19 388 ASP A CA 1
ATOM 3322 C C . ASP A 1 388 ? 3.337 6.061 7.847 1.00 95.19 388 ASP A C 1
ATOM 3324 O O . ASP A 1 388 ? 2.725 6.150 8.915 1.00 95.19 388 ASP A O 1
ATOM 3328 N N . ALA A 1 389 ? 3.158 5.000 7.051 1.00 93.56 389 ALA A N 1
ATOM 3329 C CA . ALA A 1 389 ? 2.265 3.892 7.388 1.00 93.56 389 ALA A CA 1
ATOM 3330 C C . ALA A 1 389 ? 2.740 3.111 8.627 1.00 93.56 389 ALA A C 1
ATOM 3332 O O . ALA A 1 389 ? 1.914 2.712 9.455 1.00 93.56 389 ALA A O 1
ATOM 3333 N N . TYR A 1 390 ? 4.053 2.908 8.795 1.00 93.25 390 TYR A N 1
ATOM 3334 C CA . TYR A 1 390 ? 4.614 2.277 9.994 1.00 93.25 390 TYR A CA 1
ATOM 3335 C C . TYR A 1 390 ? 4.456 3.148 11.241 1.00 93.25 390 TYR A C 1
ATOM 3337 O O . TYR A 1 390 ? 4.137 2.616 12.307 1.00 93.25 390 TYR A O 1
ATOM 3345 N N . GLU A 1 391 ? 4.628 4.464 11.120 1.00 95.81 391 GLU A N 1
ATOM 3346 C CA . GLU A 1 391 ? 4.402 5.400 12.223 1.00 95.81 391 GLU A CA 1
ATOM 3347 C C . GLU A 1 391 ? 2.951 5.340 12.700 1.00 95.81 391 GLU A C 1
ATOM 3349 O O . GLU A 1 391 ? 2.699 5.127 13.887 1.00 95.81 391 GLU A O 1
ATOM 3354 N N . VAL A 1 392 ? 1.986 5.409 11.779 1.00 95.19 392 VAL A N 1
ATOM 3355 C CA . VAL A 1 392 ? 0.564 5.300 12.131 1.00 95.19 392 VAL A CA 1
ATOM 3356 C C . VAL A 1 392 ? 0.221 3.919 12.701 1.00 95.19 392 VAL A C 1
ATOM 3358 O O . VAL A 1 392 ? -0.548 3.792 13.652 1.00 95.19 392 VAL A O 1
ATOM 3361 N N . ARG A 1 393 ? 0.823 2.847 12.185 1.00 95.56 393 ARG A N 1
ATOM 3362 C CA . ARG A 1 393 ? 0.655 1.514 12.776 1.00 95.56 393 ARG A CA 1
ATOM 3363 C C . ARG A 1 393 ? 1.146 1.477 14.229 1.00 95.56 393 ARG A C 1
ATOM 3365 O O . ARG A 1 393 ? 0.485 0.885 15.080 1.00 95.56 393 ARG A O 1
ATOM 3372 N N . SER A 1 394 ? 2.283 2.107 14.515 1.00 95.81 394 SER A N 1
ATOM 3373 C CA . SER A 1 394 ? 2.843 2.207 15.867 1.00 95.81 394 SER A CA 1
ATOM 3374 C C . SER A 1 394 ? 1.917 2.981 16.815 1.00 95.81 394 SER A C 1
ATOM 3376 O O . SER A 1 394 ? 1.673 2.544 17.943 1.00 95.81 394 SER A O 1
ATOM 3378 N N . THR A 1 395 ? 1.312 4.083 16.357 1.00 96.69 395 THR A N 1
ATOM 3379 C CA . THR A 1 395 ? 0.359 4.848 17.180 1.00 96.69 395 THR A CA 1
ATOM 3380 C C . THR A 1 395 ? -0.900 4.042 17.507 1.00 96.69 395 THR A C 1
ATOM 3382 O O . THR A 1 395 ? -1.350 4.052 18.651 1.00 96.69 395 THR A O 1
ATOM 3385 N N . HIS A 1 396 ? -1.440 3.269 16.562 1.00 96.81 396 HIS A N 1
ATOM 3386 C CA . HIS A 1 396 ? -2.586 2.397 16.841 1.00 96.81 396 HIS A CA 1
ATOM 3387 C C . HIS A 1 396 ? -2.236 1.228 17.771 1.00 96.81 396 HIS A C 1
ATOM 3389 O O . HIS A 1 396 ? -3.036 0.881 18.639 1.00 96.81 396 HIS A O 1
ATOM 3395 N N . LEU A 1 397 ? -1.041 0.639 17.644 1.00 96.06 397 LEU A N 1
ATOM 3396 C CA . LEU A 1 397 ? -0.581 -0.416 18.555 1.00 96.06 397 LEU A CA 1
ATOM 3397 C C . LEU A 1 397 ? -0.417 0.102 19.987 1.00 96.06 397 LEU A C 1
ATOM 3399 O O . LEU A 1 397 ? -0.941 -0.507 20.916 1.00 96.06 397 LEU A O 1
ATOM 3403 N N . THR A 1 398 ? 0.219 1.259 20.166 1.00 97.19 398 THR A N 1
ATOM 3404 C CA . THR A 1 398 ? 0.362 1.882 21.493 1.00 97.19 398 THR A CA 1
ATOM 3405 C C . THR A 1 398 ? -0.991 2.297 22.082 1.00 97.19 398 THR A C 1
ATOM 3407 O O . THR A 1 398 ? -1.237 2.109 23.273 1.00 97.19 398 THR A O 1
ATOM 3410 N N . ALA A 1 399 ? -1.927 2.795 21.265 1.00 96.25 399 ALA A N 1
ATOM 3411 C CA . ALA A 1 399 ? -3.293 3.078 21.708 1.00 96.25 399 ALA A CA 1
ATOM 3412 C C . ALA A 1 399 ? -4.034 1.805 22.159 1.00 96.25 399 ALA A C 1
ATOM 3414 O O . ALA A 1 399 ? -4.721 1.814 23.186 1.00 96.25 399 ALA A O 1
ATOM 3415 N N . LEU A 1 400 ? -3.854 0.690 21.444 1.00 96.06 400 LEU A N 1
ATOM 3416 C CA . LEU A 1 400 ? -4.394 -0.613 21.827 1.00 96.06 400 LEU A CA 1
ATOM 3417 C C . LEU A 1 400 ? -3.789 -1.132 23.133 1.00 96.06 400 LEU A C 1
ATOM 3419 O O . LEU A 1 400 ? -4.533 -1.607 23.989 1.00 96.06 400 LEU A O 1
ATOM 3423 N N . GLU A 1 401 ? -2.479 -1.014 23.324 1.00 96.44 401 GLU A N 1
ATOM 3424 C CA . GLU A 1 401 ? -1.806 -1.376 24.578 1.00 96.44 401 GLU A CA 1
ATOM 3425 C C . GLU A 1 401 ? -2.370 -0.574 25.757 1.00 96.44 401 GLU A C 1
ATOM 3427 O O . GLU A 1 401 ? -2.863 -1.167 26.719 1.00 96.44 401 GLU A O 1
ATOM 3432 N N . ASN A 1 402 ? -2.446 0.753 25.624 1.00 96.31 402 ASN A N 1
ATOM 3433 C CA . ASN A 1 402 ? -3.025 1.640 26.637 1.00 96.31 402 ASN A CA 1
ATOM 3434 C C . ASN A 1 402 ? -4.498 1.306 26.936 1.00 96.31 402 ASN A C 1
ATOM 3436 O O . ASN A 1 402 ? -4.932 1.310 28.089 1.00 96.31 402 ASN A O 1
ATOM 3440 N N . SER A 1 403 ? -5.296 1.012 25.905 1.00 94.94 403 SER A N 1
ATOM 3441 C CA . SER A 1 403 ? -6.702 0.621 26.076 1.00 94.94 403 SER A CA 1
ATOM 3442 C C . SER A 1 403 ? -6.843 -0.731 26.790 1.00 94.94 403 SER A C 1
ATOM 3444 O O . SER A 1 403 ? -7.709 -0.883 27.649 1.00 94.94 403 SER A O 1
ATOM 3446 N N . ASN A 1 404 ? -5.954 -1.689 26.504 1.00 94.69 404 ASN A N 1
ATOM 3447 C CA . ASN A 1 404 ? -5.911 -2.988 27.171 1.00 94.69 404 ASN A CA 1
ATOM 3448 C C . ASN A 1 404 ? -5.510 -2.860 28.642 1.00 94.69 404 ASN A C 1
ATOM 3450 O O . ASN A 1 404 ? -6.064 -3.565 29.484 1.00 94.69 404 ASN A O 1
ATOM 3454 N N . GLU A 1 405 ? -4.571 -1.974 28.969 1.00 95.62 405 GLU A N 1
ATOM 3455 C CA . GLU A 1 405 ? -4.209 -1.677 30.357 1.00 95.62 405 GLU A CA 1
ATOM 3456 C C . GLU A 1 405 ? -5.385 -1.086 31.135 1.00 95.62 405 GLU A C 1
ATOM 3458 O O . GLU A 1 405 ? -5.701 -1.579 32.219 1.00 95.62 405 GLU A O 1
ATOM 3463 N N . LYS A 1 406 ? -6.101 -0.113 30.555 1.00 93.88 406 LYS A N 1
ATOM 3464 C CA . LYS A 1 406 ? -7.327 0.445 31.152 1.00 93.88 406 LYS A CA 1
ATOM 3465 C C . LYS A 1 406 ? -8.398 -0.623 31.370 1.00 93.88 406 LYS A C 1
ATOM 3467 O O . LYS A 1 406 ? -8.996 -0.690 32.438 1.00 93.88 406 LYS A O 1
ATOM 3472 N N . LEU A 1 407 ? -8.611 -1.502 30.390 1.00 93.62 407 LEU A N 1
ATOM 3473 C CA . LEU A 1 407 ? -9.587 -2.590 30.490 1.00 93.62 407 LEU A CA 1
ATOM 3474 C C . LEU A 1 407 ? -9.209 -3.572 31.616 1.00 93.62 407 LEU A C 1
ATOM 3476 O O . LEU A 1 407 ? -10.063 -3.972 32.404 1.00 93.62 407 LEU A O 1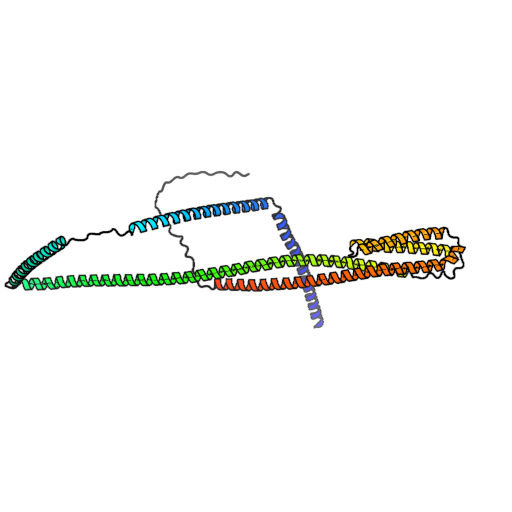
ATOM 3480 N N . LYS A 1 408 ? -7.918 -3.907 31.755 1.00 93.88 408 LYS A N 1
ATOM 3481 C CA . LYS A 1 408 ? -7.413 -4.724 32.873 1.00 93.88 408 LYS A CA 1
ATOM 3482 C C . LYS A 1 408 ? -7.636 -4.053 34.230 1.00 93.88 408 LYS A C 1
ATOM 3484 O O . LYS A 1 408 ? -8.019 -4.746 35.168 1.00 93.88 408 LYS A O 1
ATOM 3489 N N . GLN A 1 409 ? -7.415 -2.741 34.334 1.00 92.62 409 GLN A N 1
ATOM 3490 C CA . GLN A 1 409 ? -7.665 -1.978 35.563 1.00 92.62 409 GLN A CA 1
ATOM 3491 C C . GLN A 1 409 ? -9.150 -2.022 35.949 1.00 92.62 409 GLN A C 1
ATOM 3493 O O . GLN A 1 409 ? -9.464 -2.413 37.070 1.00 92.62 409 GLN A O 1
ATOM 3498 N N . LEU A 1 410 ? -10.059 -1.759 35.004 1.00 89.44 410 LEU A N 1
ATOM 3499 C CA . LEU A 1 410 ? -11.508 -1.811 35.247 1.00 89.44 410 LEU A CA 1
ATOM 3500 C C . LEU A 1 410 ? -11.989 -3.204 35.695 1.00 89.44 410 LEU A C 1
ATOM 3502 O O . LEU A 1 410 ? -12.815 -3.311 36.601 1.00 89.44 410 LEU A O 1
ATOM 3506 N N . ILE A 1 411 ? -11.446 -4.280 35.108 1.00 88.00 411 ILE A N 1
ATOM 3507 C CA . ILE A 1 411 ? -11.757 -5.661 35.523 1.00 88.00 411 ILE A CA 1
ATOM 3508 C C . ILE A 1 411 ? -11.199 -5.963 36.924 1.00 88.00 411 ILE A C 1
ATOM 3510 O O . ILE A 1 411 ? -11.858 -6.622 37.728 1.00 88.00 411 ILE A O 1
ATOM 3514 N N . ALA A 1 412 ? -9.989 -5.499 37.245 1.00 88.81 412 ALA A N 1
ATOM 3515 C CA . ALA A 1 412 ? -9.396 -5.711 38.566 1.00 88.81 412 ALA A CA 1
ATOM 3516 C C . ALA A 1 412 ? -10.183 -4.980 39.671 1.00 88.81 412 ALA A C 1
ATOM 3518 O O . ALA A 1 412 ? -10.430 -5.550 40.736 1.00 88.81 412 ALA A O 1
ATOM 3519 N N . GLU A 1 413 ? -10.634 -3.753 39.404 1.00 83.25 413 GLU A N 1
ATOM 3520 C CA . GLU A 1 413 ? -11.505 -2.983 40.301 1.00 83.25 413 GLU A CA 1
ATOM 3521 C C . GLU A 1 413 ? -12.872 -3.653 40.516 1.00 83.25 413 GLU A C 1
ATOM 3523 O O . GLU A 1 413 ? -13.457 -3.561 41.599 1.00 83.25 413 GLU A O 1
ATOM 3528 N N . GLU A 1 414 ? -13.393 -4.363 39.511 1.00 79.56 414 GLU A N 1
ATOM 3529 C CA . GLU A 1 414 ? -14.607 -5.171 39.647 1.00 79.56 414 GLU A CA 1
ATOM 3530 C C . GLU A 1 414 ? -14.404 -6.337 40.621 1.00 79.56 414 GLU A C 1
ATOM 3532 O O . GLU A 1 414 ? -15.221 -6.534 41.524 1.00 79.56 414 GLU A O 1
ATOM 3537 N N . GLN A 1 415 ? -13.289 -7.060 40.499 1.00 78.06 415 GLN A N 1
ATOM 3538 C CA . GLN A 1 415 ? -12.975 -8.200 41.366 1.00 78.06 415 GLN A CA 1
ATOM 3539 C C . GLN A 1 415 ? -12.754 -7.793 42.829 1.00 78.06 415 GLN A C 1
ATOM 3541 O O . GLN A 1 415 ? -13.117 -8.548 43.732 1.00 78.06 415 GLN A O 1
ATOM 3546 N N . GLN A 1 416 ? -12.211 -6.594 43.065 1.00 74.62 416 GLN A N 1
ATOM 3547 C CA . GLN A 1 416 ? -12.005 -6.022 44.402 1.00 74.62 416 GLN A CA 1
ATOM 3548 C C . GLN A 1 416 ? -13.273 -5.385 45.000 1.00 74.62 416 GLN A C 1
ATOM 3550 O O . GLN A 1 416 ? -13.277 -4.995 46.170 1.00 74.62 416 GLN A O 1
ATOM 3555 N N . SER A 1 417 ? -14.365 -5.274 44.234 1.00 66.88 417 SER A N 1
ATOM 3556 C CA . SER A 1 417 ? -15.620 -4.709 44.726 1.00 66.88 417 SER A CA 1
ATOM 3557 C C . SER A 1 417 ? -16.300 -5.667 45.725 1.00 66.88 417 SER A C 1
ATOM 3559 O O . 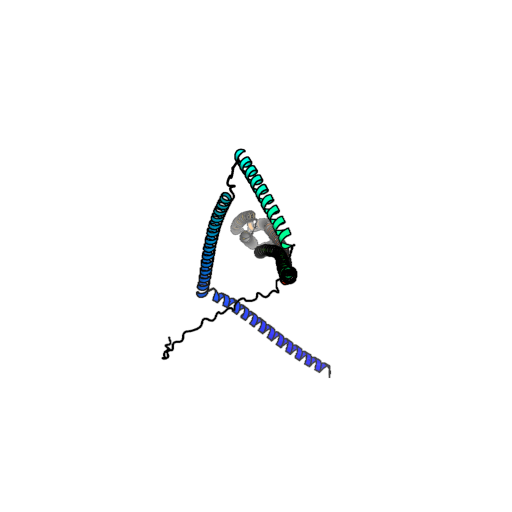SER A 1 417 ? -16.371 -6.865 45.446 1.00 66.88 417 SER A O 1
ATOM 3561 N N . PRO A 1 418 ? -16.873 -5.195 46.855 1.00 56.91 418 PRO A N 1
ATOM 3562 C CA . PRO A 1 418 ? -17.263 -6.035 48.004 1.00 56.91 418 PRO A CA 1
ATOM 3563 C C . PRO A 1 418 ? -18.409 -7.042 47.778 1.00 56.91 418 PRO A C 1
ATOM 3565 O O . PRO A 1 418 ? -18.928 -7.604 48.738 1.00 56.91 418 PRO A O 1
ATOM 3568 N N . ARG A 1 419 ? -18.848 -7.266 46.534 1.00 55.94 419 ARG A N 1
ATOM 3569 C CA . ARG A 1 419 ? -19.930 -8.196 46.176 1.00 55.94 419 ARG A CA 1
ATOM 3570 C C . ARG A 1 419 ? -19.466 -9.471 45.465 1.00 55.94 419 ARG A C 1
ATOM 3572 O O . ARG A 1 419 ? -20.292 -10.357 45.285 1.00 55.94 419 ARG A O 1
ATOM 3579 N N . SER A 1 420 ? -18.182 -9.630 45.131 1.00 43.84 420 SER A N 1
ATOM 3580 C CA . SER A 1 420 ? -17.668 -10.894 44.566 1.00 43.84 420 SER A CA 1
ATOM 3581 C C . SER A 1 420 ? -17.585 -12.045 45.592 1.00 43.84 420 SER A C 1
ATOM 3583 O O . SER A 1 420 ? -17.346 -13.186 45.209 1.00 43.84 420 SER A O 1
ATOM 3585 N N . ALA A 1 421 ? -17.836 -11.773 46.882 1.00 38.38 421 ALA A N 1
ATOM 3586 C CA . ALA A 1 421 ? -17.680 -12.718 47.993 1.00 38.38 421 ALA A CA 1
ATOM 3587 C C . ALA A 1 421 ? -18.988 -13.093 48.727 1.00 38.38 421 ALA A C 1
ATOM 3589 O O . ALA A 1 421 ? -18.939 -13.476 49.895 1.00 38.38 421 ALA A O 1
ATOM 3590 N N . LEU A 1 422 ? -20.160 -12.997 48.087 1.00 39.81 422 LEU A N 1
ATOM 3591 C CA . LEU A 1 422 ? -21.384 -13.593 48.639 1.00 39.81 422 LEU A CA 1
ATOM 3592 C C . LEU A 1 422 ? -21.731 -14.869 47.860 1.00 39.81 422 LEU A C 1
ATOM 3594 O O . LEU A 1 422 ? -22.088 -14.776 46.684 1.00 39.81 422 LEU A O 1
ATOM 3598 N N . PRO A 1 423 ? -21.626 -16.061 48.480 1.00 39.19 423 PRO A N 1
ATOM 3599 C CA . PRO A 1 423 ? -22.060 -17.286 47.841 1.00 39.19 423 PRO A CA 1
ATOM 3600 C C . PRO A 1 423 ? -23.576 -17.212 47.680 1.00 39.19 423 PRO A C 1
ATOM 3602 O O . PRO A 1 423 ? -24.316 -17.040 48.649 1.00 39.19 423 PRO A O 1
ATOM 3605 N N . VAL A 1 424 ? -24.034 -17.340 46.438 1.00 40.19 424 VAL A N 1
ATOM 3606 C CA . VAL A 1 424 ? -25.425 -17.663 46.136 1.00 40.19 424 VAL A CA 1
ATOM 3607 C C . VAL A 1 424 ? -25.700 -19.003 46.812 1.00 40.19 424 VAL A C 1
ATOM 3609 O O . VAL A 1 424 ? -25.238 -20.048 46.358 1.00 40.19 424 VAL A O 1
ATOM 3612 N N . ALA A 1 425 ? -26.377 -18.962 47.957 1.00 37.03 425 ALA A N 1
ATOM 3613 C CA . ALA A 1 425 ? -26.866 -20.154 48.619 1.00 37.03 425 ALA A CA 1
ATOM 3614 C C . ALA A 1 425 ? -27.877 -20.818 47.676 1.00 37.03 425 ALA A C 1
ATOM 3616 O O . ALA A 1 425 ? -28.966 -20.291 47.438 1.00 37.03 425 ALA A O 1
ATOM 3617 N N . ASN A 1 426 ? -27.469 -21.950 47.104 1.00 36.16 426 ASN A N 1
ATOM 3618 C CA . ASN A 1 426 ? -28.314 -22.844 46.330 1.00 36.16 426 ASN A CA 1
ATOM 3619 C C . ASN A 1 426 ? -29.553 -23.203 47.157 1.00 36.16 426 ASN A C 1
ATOM 3621 O O . ASN A 1 426 ? -29.484 -23.974 48.111 1.00 36.16 426 ASN A O 1
ATOM 3625 N N . SER A 1 427 ? -30.692 -22.638 46.775 1.00 40.06 427 SER A N 1
ATOM 3626 C CA . SER A 1 427 ? -32.010 -23.077 47.215 1.00 40.06 427 SER A CA 1
ATOM 3627 C C . SER A 1 427 ? -32.457 -24.219 46.306 1.00 40.06 427 SER A C 1
ATOM 3629 O O . SER A 1 427 ? -33.221 -24.044 45.363 1.00 40.06 427 SER A O 1
ATOM 3631 N N . SER A 1 428 ? -31.944 -25.412 46.582 1.00 42.78 428 SER A N 1
ATOM 3632 C CA . SER A 1 428 ? -32.504 -26.657 46.066 1.00 42.78 428 SER A CA 1
ATOM 3633 C C . SER A 1 428 ? -32.346 -27.729 47.133 1.00 42.78 428 SER A C 1
ATOM 3635 O O . SER A 1 428 ? -31.380 -28.475 47.108 1.00 42.78 428 SER A O 1
ATOM 3637 N N . ASP A 1 429 ? -33.259 -27.735 48.101 1.00 42.22 429 ASP A N 1
ATOM 3638 C CA . ASP A 1 429 ? -33.670 -28.950 48.805 1.00 42.22 429 ASP A CA 1
ATOM 3639 C C . ASP A 1 429 ? -34.909 -28.645 49.646 1.00 42.22 429 ASP A C 1
ATOM 3641 O O . ASP A 1 429 ? -34.868 -28.147 50.770 1.00 42.22 429 ASP A O 1
ATOM 3645 N N . THR A 1 430 ? -36.069 -28.917 49.061 1.00 35.81 430 THR A N 1
ATOM 3646 C CA . THR A 1 430 ? -37.303 -29.139 49.820 1.00 35.81 430 THR A CA 1
ATOM 3647 C C . THR A 1 430 ? -38.074 -30.243 49.112 1.00 35.81 430 THR A C 1
ATOM 3649 O O . THR A 1 430 ? -39.127 -30.039 48.516 1.00 35.81 430 THR A O 1
ATOM 3652 N N . ALA A 1 431 ? -37.485 -31.440 49.129 1.00 34.53 431 ALA A N 1
ATOM 3653 C CA . ALA A 1 431 ? -38.180 -32.667 48.784 1.00 34.53 431 ALA A CA 1
ATOM 3654 C C . ALA A 1 431 ? -39.225 -32.954 49.872 1.00 34.53 431 ALA A C 1
ATOM 3656 O O . ALA A 1 431 ? -38.903 -33.290 51.010 1.00 34.53 431 ALA A O 1
ATOM 3657 N N . THR A 1 432 ? -40.492 -32.774 49.517 1.00 34.84 432 THR A N 1
ATOM 3658 C CA . THR A 1 432 ? -41.645 -33.217 50.302 1.00 34.84 432 THR A CA 1
ATOM 3659 C C . THR A 1 432 ? -41.829 -34.723 50.067 1.00 34.84 432 THR A C 1
ATOM 3661 O O . THR A 1 432 ? -41.959 -35.122 48.909 1.00 34.84 432 THR A O 1
ATOM 3664 N N . PRO A 1 433 ? -41.853 -35.587 51.098 1.00 38.91 433 PRO A N 1
ATOM 3665 C CA . PRO A 1 433 ? -42.138 -37.002 50.904 1.00 38.91 433 PRO A CA 1
ATOM 3666 C C . PRO A 1 433 ? -43.654 -37.240 50.956 1.00 38.91 433 PRO A C 1
ATOM 3668 O O . PRO A 1 433 ? -44.296 -37.012 51.980 1.00 38.91 433 PRO A O 1
ATOM 3671 N N . PHE A 1 434 ? -44.226 -37.721 49.852 1.00 31.66 434 PHE A N 1
ATOM 3672 C CA . PHE A 1 434 ? -45.555 -38.338 49.837 1.00 31.66 434 PHE A CA 1
ATOM 3673 C C . PHE A 1 434 ? -45.425 -39.847 50.106 1.00 31.66 434 PHE A C 1
ATOM 3675 O O . PHE A 1 434 ? -44.551 -40.486 49.515 1.00 31.66 434 PHE A O 1
ATOM 3682 N N . PRO A 1 435 ? -46.274 -40.445 50.962 1.00 43.78 435 PRO A N 1
ATOM 3683 C CA . PRO A 1 435 ? -46.226 -41.870 51.246 1.00 43.78 435 PRO A CA 1
ATOM 3684 C C . PRO A 1 435 ? -47.190 -42.670 50.359 1.00 43.78 435 PRO A C 1
ATOM 3686 O O . PRO A 1 435 ? -48.342 -42.294 50.171 1.00 43.78 435 PRO A O 1
ATOM 3689 N N . GLY A 1 436 ? -46.725 -43.850 49.944 1.00 31.58 436 GLY A N 1
ATOM 3690 C CA . GLY A 1 436 ? -47.554 -45.048 49.819 1.00 31.58 436 GLY A CA 1
ATOM 3691 C C . GLY A 1 436 ? -48.252 -45.286 48.482 1.00 31.58 436 GLY A C 1
ATOM 3692 O O . GLY A 1 436 ? -49.284 -44.701 48.183 1.00 31.58 436 GLY A O 1
ATOM 3693 N N . THR A 1 437 ? -47.800 -46.309 47.760 1.00 33.91 437 THR A N 1
ATOM 3694 C CA . THR A 1 437 ? -48.572 -47.560 47.636 1.00 33.91 437 THR A CA 1
ATOM 3695 C C . THR A 1 437 ? -47.701 -48.651 47.022 1.00 33.91 437 THR A C 1
ATOM 3697 O O . THR A 1 437 ? -47.083 -48.483 45.977 1.00 33.91 437 THR A O 1
ATOM 3700 N N . ALA A 1 438 ? -47.632 -49.769 47.737 1.00 33.91 438 ALA A N 1
ATOM 3701 C CA . ALA A 1 438 ? -47.072 -51.020 47.268 1.00 33.91 438 ALA A CA 1
ATOM 3702 C C . ALA A 1 438 ? -48.016 -51.659 46.242 1.00 33.91 438 ALA A C 1
ATOM 3704 O O . ALA A 1 438 ? -49.223 -51.654 46.467 1.00 33.91 438 ALA A O 1
ATOM 3705 N N . TYR A 1 439 ? -47.471 -52.285 45.200 1.00 35.62 439 TYR A N 1
ATOM 3706 C CA . TYR A 1 439 ? -47.959 -53.582 44.734 1.00 35.62 439 TYR A CA 1
ATOM 3707 C C . TYR A 1 439 ? -46.874 -54.308 43.931 1.00 35.62 439 TYR A C 1
ATOM 3709 O O . TYR A 1 439 ? -46.148 -53.709 43.144 1.00 35.62 439 TYR A O 1
ATOM 3717 N N . ALA A 1 440 ? -46.755 -55.599 44.227 1.00 36.94 440 ALA A N 1
ATOM 3718 C CA . ALA A 1 440 ? -45.784 -56.550 43.710 1.00 36.94 440 ALA A CA 1
ATOM 3719 C C . ALA A 1 440 ? -46.068 -56.974 42.259 1.00 36.94 440 ALA A C 1
ATOM 3721 O O . ALA A 1 440 ? -47.215 -56.939 41.814 1.00 36.94 440 ALA A O 1
ATOM 3722 N N . GLY A 1 441 ? -45.035 -57.466 41.571 1.00 31.55 441 GLY A N 1
ATOM 3723 C CA . GLY A 1 441 ? -45.164 -58.140 40.280 1.00 31.55 441 GLY A CA 1
ATOM 3724 C C . GLY A 1 441 ? -43.812 -58.547 39.701 1.00 31.55 441 GLY A C 1
ATOM 3725 O O . GLY A 1 441 ? -43.184 -57.769 38.997 1.00 31.55 441 GLY A O 1
ATOM 3726 N N . ASP A 1 442 ? -43.389 -59.748 40.077 1.00 35.84 442 ASP A N 1
ATOM 3727 C CA . ASP A 1 442 ? -42.260 -60.543 39.583 1.00 35.84 442 ASP A CA 1
ATOM 3728 C C . ASP A 1 442 ? -42.474 -61.044 38.127 1.00 35.84 442 ASP A C 1
ATOM 3730 O O . ASP A 1 442 ? -43.582 -60.933 37.601 1.00 35.84 442 ASP A O 1
ATOM 3734 N N . ALA A 1 443 ? -41.436 -61.674 37.553 1.00 36.47 443 ALA A N 1
ATOM 3735 C CA . ALA A 1 443 ? -41.219 -62.160 36.173 1.00 36.47 443 ALA A CA 1
ATOM 3736 C C . ALA A 1 443 ? -40.588 -61.109 35.231 1.00 36.47 443 ALA A C 1
ATOM 3738 O O . ALA A 1 443 ? -41.086 -60.000 35.102 1.00 36.47 443 ALA A O 1
ATOM 3739 N N . GLY A 1 444 ? -39.479 -61.346 34.528 1.00 32.41 444 GLY A N 1
ATOM 3740 C CA . GLY A 1 444 ? -38.892 -62.594 34.030 1.00 32.41 444 GLY A CA 1
ATOM 3741 C C . GLY A 1 444 ? -38.602 -62.417 32.526 1.00 32.41 444 GLY A C 1
ATOM 3742 O O . GLY A 1 444 ? -39.385 -61.762 31.849 1.00 32.41 444 GLY A O 1
ATOM 3743 N N . ASP A 1 445 ? -37.502 -63.005 32.043 1.00 39.47 445 ASP A N 1
ATOM 3744 C CA . ASP A 1 445 ? -36.988 -63.072 30.650 1.00 39.47 445 ASP A CA 1
ATOM 3745 C C . ASP A 1 445 ? -36.229 -61.835 30.126 1.00 39.47 445 ASP A C 1
ATOM 3747 O O . ASP A 1 445 ? -36.762 -60.735 30.044 1.00 39.47 445 ASP A O 1
ATOM 3751 N N . GLN A 1 446 ? -34.904 -61.854 29.914 1.00 36.78 446 GLN A N 1
ATOM 3752 C CA . GLN A 1 446 ? -34.013 -62.684 29.068 1.00 36.78 446 GLN A CA 1
ATOM 3753 C C . GLN A 1 446 ? -34.231 -62.588 27.543 1.00 36.78 446 GLN A C 1
ATOM 3755 O O . GLN A 1 446 ? -35.321 -62.822 27.041 1.00 36.78 446 GLN A O 1
ATOM 3760 N N . ALA A 1 447 ? -33.088 -62.388 26.858 1.00 35.88 447 ALA A N 1
ATOM 3761 C CA . ALA A 1 447 ? -32.804 -62.460 25.412 1.00 35.88 447 ALA A CA 1
ATOM 3762 C C . ALA A 1 447 ? -33.293 -61.254 24.574 1.00 35.88 447 ALA A C 1
ATOM 3764 O O . ALA A 1 447 ? -34.361 -60.721 24.817 1.00 35.88 447 ALA A O 1
ATOM 3765 N N . SER A 1 448 ? -32.584 -60.716 23.577 1.00 37.78 448 SER A N 1
ATOM 3766 C CA . SER A 1 448 ? -31.404 -61.120 22.788 1.00 37.78 448 SER A CA 1
ATOM 3767 C C . SER A 1 448 ? -30.883 -59.856 22.072 1.00 37.78 448 SER A C 1
ATOM 3769 O O . SER A 1 448 ? -31.676 -59.104 21.514 1.00 37.78 448 SER A O 1
ATOM 3771 N N . VAL A 1 449 ? -29.610 -59.479 22.198 1.00 42.53 449 VAL A N 1
ATOM 3772 C CA . VAL A 1 449 ? -28.564 -59.634 21.159 1.00 42.53 449 VAL A CA 1
ATOM 3773 C C . VAL A 1 449 ? -29.097 -59.939 19.751 1.00 42.53 449 VAL A C 1
ATOM 3775 O O . VAL A 1 449 ? -29.557 -61.047 19.494 1.00 42.53 449 VAL A O 1
ATOM 3778 N N . ALA A 1 450 ? -28.940 -58.985 18.837 1.00 44.66 450 ALA A N 1
ATOM 3779 C CA . ALA A 1 450 ? -28.671 -59.254 17.430 1.00 44.66 450 ALA A CA 1
ATOM 3780 C C . ALA A 1 450 ? -27.818 -58.102 16.886 1.00 44.66 450 ALA A C 1
ATOM 3782 O O . ALA A 1 450 ? -28.237 -56.944 16.913 1.00 44.66 450 ALA A O 1
ATOM 3783 N N . ASP A 1 451 ? -26.602 -58.465 16.494 1.00 41.16 451 ASP A N 1
ATOM 3784 C CA . ASP A 1 451 ? -25.699 -57.693 15.655 1.00 41.16 451 ASP A CA 1
ATOM 3785 C C . ASP A 1 451 ? -26.343 -57.399 14.289 1.00 41.16 451 ASP A C 1
ATOM 3787 O O . ASP A 1 451 ? -27.022 -58.262 13.731 1.00 41.16 451 ASP A O 1
ATOM 3791 N N . ASP A 1 452 ? -26.102 -56.191 13.780 1.00 46.78 452 ASP A N 1
ATOM 3792 C CA . ASP A 1 452 ? -25.589 -55.921 12.425 1.00 46.78 452 ASP A CA 1
ATOM 3793 C C . ASP A 1 452 ? -24.963 -54.515 12.385 1.00 46.78 452 ASP A C 1
ATOM 3795 O O . ASP A 1 452 ? -25.604 -53.553 12.881 1.00 46.78 452 ASP A O 1
#

Nearest PDB structures (foldseek):
  7sqc-assembly1_1W  TM=3.330E-01  e=1.262E-01  Chlamydomonas reinhardtii
  3ja6-assembly1_I  TM=2.335E-01  e=6.078E-02  Escherichia coli
  3zx6-assembly1_B  TM=3.207E-01  e=4.193E-01  Archaeoglobus fulgidus DSM 4304
  3ja6-assembly1_H  TM=2.259E-01  e=8.264E-01  Escherichia coli

Solvent-accessible surface area (backbone atoms only — not comparable to full-atom values): 25434 Å² total; per-residue (Å²): 123,69,69,66,52,54,54,52,52,51,52,53,49,54,50,49,50,56,49,50,55,51,51,52,53,53,50,52,52,50,52,52,52,52,50,50,52,61,53,50,54,55,59,56,48,74,72,35,73,65,44,56,52,55,53,50,52,53,51,48,53,52,50,56,48,51,52,52,52,50,54,51,48,56,51,52,52,55,50,50,56,50,50,54,51,52,51,56,52,51,54,51,52,52,55,64,68,66,52,79,78,84,81,81,76,82,82,54,76,72,63,54,53,57,50,52,55,52,50,53,54,52,51,54,52,48,54,51,50,52,51,51,50,52,52,52,53,57,53,71,74,54,87,64,85,70,53,62,63,51,49,59,54,49,49,55,52,51,50,51,50,47,52,48,49,51,50,51,49,49,58,44,53,51,47,53,48,51,49,52,52,49,51,52,51,50,51,51,52,50,51,51,50,53,51,55,51,49,56,49,51,52,56,48,55,53,50,54,48,52,53,50,53,50,50,56,52,45,51,53,40,52,52,50,45,52,53,45,49,54,50,45,53,52,46,51,52,51,42,54,52,46,52,51,54,40,54,50,47,51,51,52,50,52,55,49,52,55,53,48,54,68,65,66,56,80,76,90,55,92,82,63,85,50,40,68,59,48,38,53,46,55,45,55,49,46,53,51,51,47,53,49,43,51,48,54,44,52,51,45,59,60,45,61,78,75,54,90,55,53,71,59,47,52,52,50,44,54,52,46,52,52,50,40,56,52,46,54,51,48,42,54,49,57,69,72,48,54,42,71,57,34,62,74,42,45,66,59,50,52,54,49,50,52,53,55,46,52,52,53,48,50,56,52,49,50,52,50,53,50,51,43,49,52,40,53,52,51,45,51,55,43,51,48,52,45,50,54,43,50,52,54,44,49,52,40,50,52,51,42,52,55,48,49,52,52,52,51,50,57,55,50,55,54,65,70,36,95,68,76,79,66,80,81,77,80,89,80,84,82,85,78,87,81,83,87,81,91,82,89,83,85,85,82,85,85,88,77,93,78,91,131

Secondary structure (DSSP, 8-state):
-HHHHHHHHHHHHHHHHHHHHHHHHHHHHHHHHHHHHHHHHHHHHHSSHHHHHHHHHHHHHHHHHHHHHHHHHHHHHHHHHHHHHHHHHHHHHHHHHTS---------HHHHHHHHHHHHHHHHHHHHHHHHHHHHHHHHTSS-THHHHHHHHHHHHHHHHHHHHHHHHHHHHHHHHHHHHHHHHHHHHHHHHHHHHHHHHHHHHHHHHHHHHHHHHHHHHHHHHHHHHHHHHHHHHHHHHHHHHHHHHHHHHHHHHHHHHHHHS----TT---HHHHHHHHHHHHHHHHHHHHHHHHHHHHHTTT-S-HHHHHHHHHHHHHHHHHHHHHHHHHHHS-HHHHHHHHHHHHHHHHHHHHHHHHHHHHHHHHHHHHHHHHHHHHHHHHHHHHHHHHHHHHHHHHHHHHHHHHHHHHHTSTTTT----------PPPP-----------------

Sequence (452 aa):
MSVRSHQIQALFARRREIEHDRIERTAAVNRYYDHWGKVTTRFENWTKPEYYKNAEEQLKQRREKREKEMQQFERRERLRELFEKEKIMYEREMLERNRPRSRKIAATTEQLEKIEQNAKERENIKRKLDLEAKLYGRWRHGVDDDNVLFESKSNNETLAKLNWLDKKIEEQYDREREEAQSVERNLRLQEEISRTEQVQRERQLIREKEIKEIRELQEKHMDELKLRQIEADGLKEAEKHLRTCLSDVDKELELLEESCSLIMESADVSQAYNLKKIKLFIRKRSESFCNQIKLCISILERLSAYTTCADIVNRLLNKYRGHLEAETFNLTQVEAMYESEAKYNMQRLESLWQQQHLERYHELKQLLTEERCTFATRINENLQRQTDAYEVRSTHLTALENSNEKLKQLIAEEQQSPRSALPVANSSDTATPFPGTAYAGDAGDQASVADD

pLDDT: mean 82.42, std 17.92, range [31.55, 98.19]

Organism: Bactrocera dorsalis (NCBI:txid27457)

Radius of gyration: 59.46 Å; Cα contacts (8 Å, |Δi|>4): 120; chains: 1; bounding box: 138×90×168 Å

Foldseek 3Di:
DPVVVVVVVVVVVVVVVVVVVVVVVVVVVVVVVVVVVVVVVVVVQCPDPVNVVVVVVVVVVVVVVVVVVVVVVVVVVVVVVVVVVVVVVVVVVVVVVPPDDDPPDPDDPVVVVVVVVVVVVVVVVVVVVVVVVVVVVVVVVPDDPVVVVVCVVVVVVVVVVVVVVVVVVVVVVVVVVVVVVVVVVVVVVVVVVVVVVVVVVVVVVVLVVVLVVLVVLLVVLVVLLVVLVVVLVVLVVVLVVLVVLLVLLVVLLVVLVVLLVVLPPDDPCLPPPDLVVLLVVLLVNLVSLLVSLVSLLVSLVVCCVPFPCNVLSVVLNVVSVVVNVVSVVVSVVSVVDDSVVSSVCRVVSSVVSNVVSVVSSVSSSVRSVVRSVVSVVVSVVSVVVSVVSVVSSVVSVVSSVVSVVVSVVSVVVVCVPPPVPDDPPDPPDDDDDDDDDDDDDDDDDDDDDDDD

InterPro domains:
  IPR043596 CFAP53/TCHP [PTHR31183] (6-416)

Mean predicted aligned error: 20.31 Å